Protein AF-A0A1Y5I713-F1 (afdb_monomer)

Solvent-accessible surface area (backbone atoms only — not comparable to full-atom values): 20811 Å² total; per-residue (Å²): 137,81,82,81,77,72,79,72,74,70,85,59,44,29,33,43,20,68,15,66,34,37,50,48,37,53,50,48,45,53,40,40,44,74,73,67,40,46,67,93,61,62,59,65,43,41,24,36,25,54,20,54,58,79,69,57,94,92,47,52,61,17,60,93,74,34,57,78,94,21,20,31,54,65,38,19,13,20,29,18,29,28,38,81,57,93,47,70,68,49,42,33,48,52,38,39,49,55,54,68,54,46,40,83,42,90,99,63,43,43,36,58,75,61,68,85,58,69,42,43,42,23,20,36,31,42,30,29,55,58,15,83,75,20,86,66,34,59,45,52,60,68,37,44,80,78,71,52,46,78,38,86,45,87,37,13,42,55,51,94,90,52,75,60,75,48,56,52,48,72,29,38,32,33,29,26,29,30,80,76,35,62,62,38,62,42,46,60,71,61,45,51,35,57,31,95,95,49,82,66,58,62,60,50,50,46,46,35,39,50,45,29,45,74,75,58,79,45,58,85,53,84,49,73,49,70,59,63,62,49,50,54,50,51,48,52,49,51,51,53,54,52,53,54,40,58,75,67,65,75,60,67,68,71,59,56,56,50,52,53,48,53,50,53,48,52,51,50,52,55,51,50,52,54,50,50,51,52,51,54,48,53,54,49,52,52,51,49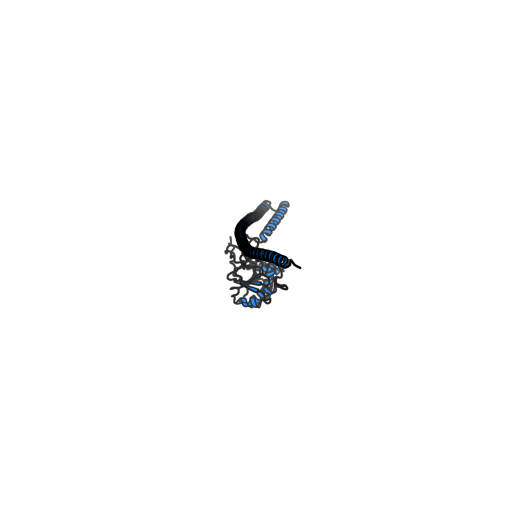,54,52,49,50,54,51,54,50,51,51,52,52,50,54,50,53,52,49,52,51,53,52,54,52,51,54,49,52,52,53,50,51,49,54,51,52,53,51,52,53,52,50,52,52,51,52,52,52,51,49,54,51,51,54,52,48,53,55,51,50,53,51,48,50,52,50,49,54,51,49,53,52,51,52,52,52,50,50,51,50,52,51,52,51,52,51,50,48,48,53,50,52,68,67,55,63,82,127

Radius of gyration: 49.07 Å; Cα contacts (8 Å, |Δi|>4): 487; chains: 1; bounding box: 102×54×180 Å

Sequence (386 aa):
MASEARAAPASRAYYFGNGCFWGRQHTFYEAERALGRTDDTITSVVGYAGGAVKQAEDKPVCYYYGAADTVYERLGHCEVVAVEARDERELRTLADAYFGSFQKIPGLGMQRVDPQDSGPGYRNCIALPGGMSSPMFKVIEEANVHNMKLVRGEGNSMKSDRKPTETDVINQVWIYDSDVLPFYPAEVYHQFHDGLGYKFPQEYTRGVKANALERGLIAPTGCPEMRERFKSGLLKRRLKELALADGARLVRKTAIAREVRAIKQELRLTKARGARSRVMRRHREIVEETREARTEAERARRRVEQIRSELEEERKDIQKAIESEREERQKSIQENEKKRAERKAVLEEELERKSAKRHKLVASLKDVIAQQGEARKVIVDAGGVN

InterPro domains:
  IPR002569 Peptide methionine sulphoxide reductase MsrA domain [PF01625] (14-126)
  IPR036509 Peptide methionine sulphoxide reductase MsrA superfamily [G3DSA:3.30.1060.10] (2-212)
  IPR036509 Peptide methionine sulphoxide reductase MsrA superfamily [SSF55068] (13-191)

Foldseek 3Di:
DDPPPFDQQDLLFKKWFAADCLVVLVLLVVLCVVVVDDLLRWQKFKFWKQAPADDDRVQAQADPQFDPVNDRVLSLIAIIIGGDDPDLVSVLSNLLSRLVQWDQDPPQFTHGPDPPGFKSNRATEIEHAVWCPDPSVVSNVVSNPRQQAEAEGPHWDNPPVDGTPDTHGTSHYYTYHSVNMPTGGYALQSAQDQDDPGGDDCCRNPVSSVSCVVVVSDDGRPGDDPCVVVVLVVLVVVLVVLVVCVVVVVDDPVVSVVSNVVSVVSNVVSVVVVVVSVVVVVVVVVVVVVVVVVVVVVVVVVVVVVVVVVVVVVVVVVVVVVVVVVVVVVVVVVVVVVVVVVVVVVVVVVVVVVVVVVVVVVVVVVVVVVVVVVVVVVVVVVPPDD

Structure (mmCIF, N/CA/C/O backbone):
data_AF-A0A1Y5I713-F1
#
_entry.id   AF-A0A1Y5I713-F1
#
loop_
_atom_site.group_PDB
_atom_site.id
_atom_site.type_symbol
_atom_site.label_atom_id
_atom_site.label_alt_id
_atom_site.label_comp_id
_atom_site.label_asym_id
_atom_site.label_entity_id
_atom_site.label_seq_id
_atom_site.pdbx_PDB_ins_code
_atom_site.Cartn_x
_atom_site.Cartn_y
_atom_site.Cartn_z
_atom_site.occupancy
_atom_site.B_iso_or_equiv
_atom_site.auth_seq_id
_atom_site.auth_comp_id
_atom_site.auth_asym_id
_atom_site.auth_atom_id
_atom_site.pdbx_PDB_model_num
ATOM 1 N N . MET A 1 1 ? -0.372 -4.553 -39.502 1.00 32.97 1 MET A N 1
ATOM 2 C CA . MET A 1 1 ? -0.935 -4.270 -38.169 1.00 32.97 1 MET A CA 1
ATOM 3 C C . MET A 1 1 ? -0.457 -5.379 -37.254 1.00 32.97 1 MET A C 1
ATOM 5 O O . MET A 1 1 ? -0.919 -6.498 -37.414 1.00 32.97 1 MET A O 1
ATOM 9 N N . ALA A 1 2 ? 0.543 -5.109 -36.418 1.00 30.95 2 ALA A N 1
ATOM 10 C CA . ALA A 1 2 ? 0.990 -6.062 -35.410 1.00 30.95 2 ALA A CA 1
ATOM 11 C C . ALA A 1 2 ? 0.119 -5.851 -34.170 1.00 30.95 2 ALA A C 1
ATOM 13 O O . ALA A 1 2 ? 0.015 -4.731 -33.675 1.00 30.95 2 ALA A O 1
ATOM 14 N N . SER A 1 3 ? -0.571 -6.903 -33.745 1.00 34.44 3 SER A N 1
ATOM 15 C CA . SER A 1 3 ? -1.237 -6.958 -32.449 1.00 34.44 3 SER A CA 1
ATOM 16 C C . SER A 1 3 ? -0.154 -6.819 -31.377 1.00 34.44 3 SER A C 1
ATOM 18 O O . SER A 1 3 ? 0.737 -7.659 -31.291 1.00 34.44 3 SER A O 1
ATOM 20 N N . GLU A 1 4 ? -0.194 -5.725 -30.614 1.00 37.72 4 GLU A N 1
ATOM 21 C CA . GLU A 1 4 ? 0.596 -5.574 -29.392 1.00 37.72 4 GLU A CA 1
ATOM 22 C C . GLU A 1 4 ? 0.090 -6.625 -28.400 1.00 37.72 4 GLU A C 1
ATOM 24 O O . GLU A 1 4 ? -0.960 -6.465 -27.777 1.00 37.72 4 GLU A O 1
ATOM 29 N N . ALA A 1 5 ? 0.798 -7.751 -28.325 1.00 33.19 5 ALA A N 1
ATOM 30 C CA . ALA A 1 5 ? 0.570 -8.754 -27.304 1.00 33.19 5 ALA A CA 1
ATOM 31 C C . ALA A 1 5 ? 0.878 -8.112 -25.948 1.00 33.19 5 ALA A C 1
ATOM 33 O O . ALA A 1 5 ? 2.020 -7.774 -25.635 1.00 33.19 5 ALA A O 1
ATOM 34 N N . ARG A 1 6 ? -0.174 -7.896 -25.163 1.00 46.28 6 ARG A N 1
ATOM 35 C CA . ARG A 1 6 ? -0.080 -7.464 -23.774 1.00 46.28 6 ARG A CA 1
ATOM 36 C C . ARG A 1 6 ? 0.645 -8.568 -23.007 1.00 46.28 6 ARG A C 1
ATOM 38 O O . ARG A 1 6 ? 0.205 -9.714 -23.041 1.00 46.28 6 ARG A O 1
ATOM 45 N N . ALA A 1 7 ? 1.764 -8.241 -22.366 1.00 38.06 7 ALA A N 1
ATOM 46 C CA . ALA A 1 7 ? 2.460 -9.193 -21.512 1.00 38.06 7 ALA A CA 1
ATOM 47 C C . ALA A 1 7 ? 1.485 -9.682 -20.427 1.00 38.06 7 ALA A C 1
ATOM 49 O O . ALA A 1 7 ? 0.912 -8.866 -19.700 1.00 38.06 7 ALA A O 1
ATOM 50 N N . ALA A 1 8 ? 1.275 -10.999 -20.344 1.00 36.56 8 ALA A N 1
ATOM 51 C CA . ALA A 1 8 ? 0.624 -11.611 -19.192 1.00 36.56 8 ALA A CA 1
ATOM 52 C C . ALA A 1 8 ? 1.384 -11.180 -17.923 1.00 36.56 8 ALA A C 1
ATOM 54 O O . ALA A 1 8 ? 2.606 -11.005 -17.997 1.00 36.56 8 ALA A O 1
ATOM 55 N N . PRO A 1 9 ? 0.715 -10.971 -16.776 1.00 46.00 9 PRO A N 1
ATOM 56 C CA . PRO A 1 9 ? 1.415 -10.633 -15.546 1.00 46.00 9 PRO A CA 1
ATOM 57 C C . PRO A 1 9 ? 2.376 -11.778 -15.218 1.00 46.00 9 PRO A C 1
ATOM 59 O O . PRO A 1 9 ? 1.954 -12.850 -14.792 1.00 46.00 9 PRO A O 1
ATOM 62 N N . ALA A 1 10 ? 3.673 -11.572 -15.465 1.00 48.12 10 ALA A N 1
ATOM 63 C CA . ALA A 1 10 ? 4.703 -12.481 -14.990 1.00 48.12 10 ALA A CA 1
ATOM 64 C C . ALA A 1 10 ? 4.495 -12.638 -13.480 1.00 48.12 10 ALA A C 1
ATOM 66 O O . ALA A 1 10 ? 4.320 -11.633 -12.784 1.00 48.12 10 ALA A O 1
ATOM 67 N N . SER A 1 11 ? 4.457 -13.876 -12.984 1.00 59.56 11 SER A N 1
ATOM 68 C CA . SER A 1 11 ? 4.281 -14.163 -11.562 1.00 59.56 11 SER A CA 1
ATOM 69 C C . SER A 1 11 ? 5.466 -13.582 -10.791 1.00 59.56 11 SER A C 1
ATOM 71 O O . SER A 1 11 ? 6.518 -14.208 -10.662 1.00 59.56 11 SER A O 1
ATOM 73 N N . ARG A 1 12 ? 5.331 -12.341 -10.327 1.00 83.88 12 ARG A N 1
ATOM 74 C CA . ARG A 1 12 ? 6.362 -11.674 -9.541 1.00 83.88 12 ARG A CA 1
ATOM 75 C C . ARG A 1 12 ? 6.218 -12.095 -8.090 1.00 83.88 12 ARG A C 1
ATOM 77 O O . ARG A 1 12 ? 5.474 -11.489 -7.325 1.00 83.88 12 ARG A O 1
ATOM 84 N N . ALA A 1 13 ? 6.925 -13.175 -7.771 1.00 87.00 13 ALA A N 1
ATOM 85 C CA . ALA A 1 13 ? 6.849 -13.892 -6.506 1.00 87.00 13 ALA A CA 1
ATOM 86 C C . ALA A 1 13 ? 7.158 -13.016 -5.285 1.00 87.00 13 ALA A C 1
ATOM 88 O O . ALA A 1 13 ? 6.502 -13.170 -4.258 1.00 87.00 13 ALA A O 1
ATOM 89 N N . TYR A 1 14 ? 8.117 -12.093 -5.397 1.00 97.25 14 TYR A N 1
ATOM 90 C CA . TYR A 1 14 ? 8.533 -11.236 -4.290 1.00 97.25 14 TYR A CA 1
ATOM 91 C C . TYR A 1 14 ? 8.239 -9.775 -4.593 1.00 97.25 14 TYR A C 1
ATOM 93 O O . TYR A 1 14 ? 8.658 -9.246 -5.626 1.00 97.25 14 TYR A O 1
ATOM 101 N N . TYR A 1 15 ? 7.546 -9.105 -3.676 1.00 97.94 15 TYR A N 1
ATOM 102 C CA . TYR A 1 15 ? 7.361 -7.661 -3.747 1.00 97.94 15 TYR A CA 1
ATOM 103 C C . TYR A 1 15 ? 7.359 -7.009 -2.369 1.00 97.94 15 TYR A C 1
ATOM 105 O O . TYR A 1 15 ? 6.939 -7.598 -1.376 1.00 97.94 15 TYR A O 1
ATOM 113 N N . PHE A 1 16 ? 7.828 -5.768 -2.327 1.00 98.50 16 PHE A N 1
ATOM 114 C CA . PHE A 1 16 ? 8.062 -5.002 -1.111 1.00 98.50 16 PHE A CA 1
ATOM 115 C C . PHE A 1 16 ? 7.441 -3.615 -1.262 1.00 98.50 16 PHE A C 1
ATOM 117 O O . PHE A 1 16 ? 7.691 -2.927 -2.250 1.00 98.50 16 PHE A O 1
ATOM 124 N N . GLY A 1 17 ? 6.634 -3.192 -0.295 1.00 96.94 17 GLY A N 1
ATOM 125 C CA . GLY A 1 17 ? 6.000 -1.875 -0.270 1.00 96.94 17 GLY A CA 1
ATOM 126 C C . GLY A 1 17 ? 6.270 -1.187 1.049 1.00 96.94 17 GLY A C 1
ATOM 127 O O . GLY A 1 17 ? 6.107 -1.793 2.099 1.00 96.94 17 GLY A O 1
ATOM 128 N N . ASN A 1 18 ? 6.701 0.065 1.009 1.00 94.69 18 ASN A N 1
ATOM 129 C CA . ASN A 1 18 ? 6.818 0.926 2.180 1.00 94.69 18 ASN A CA 1
ATOM 130 C C . ASN A 1 18 ? 6.938 2.382 1.712 1.00 94.69 18 ASN A C 1
ATOM 132 O O . ASN A 1 18 ? 8.014 2.980 1.746 1.00 94.69 18 ASN A O 1
ATOM 136 N N . GLY A 1 19 ? 5.813 2.968 1.306 1.00 91.50 19 GLY A N 1
ATOM 137 C CA . GLY A 1 19 ? 5.750 4.346 0.813 1.00 91.50 19 GLY A CA 1
ATOM 138 C C . GLY A 1 19 ? 5.911 4.463 -0.702 1.00 91.50 19 GLY A C 1
ATOM 139 O O . GLY A 1 19 ? 5.710 3.491 -1.428 1.00 91.50 19 GLY A O 1
ATOM 140 N N . CYS A 1 20 ? 6.267 5.666 -1.164 1.00 90.81 20 CYS A N 1
ATOM 141 C CA . CYS A 1 20 ? 6.430 5.967 -2.585 1.00 90.81 20 CYS A CA 1
ATOM 142 C C . CYS A 1 20 ? 7.426 5.018 -3.256 1.00 90.81 20 CYS A C 1
ATOM 144 O O . CYS A 1 20 ? 8.621 5.001 -2.935 1.00 90.81 20 CYS A O 1
ATOM 146 N N . PHE A 1 21 ? 6.963 4.275 -4.257 1.00 95.25 21 PHE A N 1
ATOM 147 C CA . PHE A 1 21 ? 7.792 3.278 -4.930 1.00 95.25 21 PHE A CA 1
ATOM 148 C C . PHE A 1 21 ? 8.957 3.852 -5.764 1.00 95.25 21 PHE A C 1
ATOM 150 O O . PHE A 1 21 ? 9.855 3.096 -6.124 1.00 95.25 21 PHE A O 1
ATOM 157 N N . TRP A 1 22 ? 9.016 5.167 -6.032 1.00 91.62 22 TRP A N 1
ATOM 158 C CA . TRP A 1 22 ? 10.086 5.777 -6.838 1.00 91.62 22 TRP A CA 1
ATOM 159 C C . TRP A 1 22 ? 11.430 5.698 -6.129 1.00 91.62 22 TRP A C 1
ATOM 161 O O . TRP A 1 22 ? 12.411 5.211 -6.688 1.00 91.62 22 TRP A O 1
ATOM 171 N N . GLY A 1 23 ? 11.458 6.114 -4.861 1.00 90.06 23 GLY A N 1
ATOM 172 C CA . GLY A 1 23 ? 12.651 5.987 -4.032 1.00 90.06 23 GLY A CA 1
ATOM 173 C C . GLY A 1 23 ? 12.966 4.530 -3.700 1.00 90.06 23 GLY A C 1
ATOM 174 O O . GLY A 1 23 ? 14.131 4.151 -3.616 1.00 90.06 23 GLY A O 1
ATOM 175 N N . ARG A 1 24 ? 11.938 3.691 -3.522 1.00 93.94 24 ARG A N 1
ATOM 176 C CA . ARG A 1 24 ? 12.116 2.268 -3.187 1.00 93.94 24 ARG A CA 1
ATOM 177 C C . ARG A 1 24 ? 12.688 1.462 -4.343 1.00 93.94 24 ARG A C 1
ATOM 179 O O . ARG A 1 24 ? 13.542 0.621 -4.096 1.00 93.94 24 ARG A O 1
ATOM 186 N N . GLN A 1 25 ? 12.303 1.738 -5.589 1.00 97.19 25 GLN A N 1
ATOM 187 C CA . GLN A 1 25 ? 12.888 1.042 -6.736 1.00 97.19 25 GLN A CA 1
ATOM 188 C C . GLN A 1 25 ? 14.394 1.256 -6.803 1.00 97.19 25 GLN A C 1
ATOM 190 O O . GLN A 1 25 ? 15.124 0.298 -7.023 1.00 97.19 25 GLN A O 1
ATOM 195 N N . HIS A 1 26 ? 14.864 2.474 -6.528 1.00 95.31 26 HIS A N 1
ATOM 196 C CA . HIS A 1 26 ? 16.295 2.741 -6.463 1.00 95.31 26 HIS A CA 1
ATOM 197 C C . HIS A 1 26 ? 16.968 1.989 -5.305 1.00 95.31 26 HIS A C 1
ATOM 199 O O . HIS A 1 26 ? 18.056 1.452 -5.475 1.00 95.31 26 HIS A O 1
ATOM 205 N N . THR A 1 27 ? 16.323 1.898 -4.135 1.00 94.81 27 THR A N 1
ATOM 206 C CA . THR A 1 27 ? 16.827 1.088 -3.010 1.00 94.81 27 THR A CA 1
ATOM 207 C C . THR A 1 27 ? 17.033 -0.377 -3.410 1.00 94.81 27 THR A C 1
ATOM 209 O O . THR A 1 27 ? 18.088 -0.941 -3.131 1.00 94.81 27 THR A O 1
ATOM 212 N N . PHE A 1 28 ? 16.064 -0.985 -4.100 1.00 97.81 28 PHE A N 1
ATOM 213 C CA . PHE A 1 28 ? 16.196 -2.366 -4.569 1.00 97.81 28 PHE A CA 1
ATOM 214 C C . PHE A 1 28 ? 17.180 -2.509 -5.727 1.00 97.81 28 PHE A C 1
ATOM 216 O O . PHE A 1 28 ? 17.929 -3.476 -5.748 1.00 97.81 28 PHE A O 1
ATOM 223 N N . TYR A 1 29 ? 17.242 -1.538 -6.637 1.00 97.31 29 TYR A N 1
ATOM 224 C CA . TYR A 1 29 ? 18.262 -1.490 -7.681 1.00 97.31 29 TYR A CA 1
ATOM 225 C C . TYR A 1 29 ? 19.676 -1.543 -7.080 1.00 97.31 29 TYR A C 1
ATOM 227 O O . TYR A 1 29 ? 20.467 -2.389 -7.481 1.00 97.31 29 TYR A O 1
ATOM 235 N N . GLU A 1 30 ? 19.984 -0.729 -6.067 1.00 97.06 30 GLU A N 1
ATOM 236 C CA . GLU A 1 30 ? 21.293 -0.758 -5.392 1.00 97.06 30 GLU A CA 1
ATOM 237 C C . GLU A 1 30 ? 21.558 -2.097 -4.683 1.00 97.06 30 GLU A C 1
ATOM 239 O O . GLU A 1 30 ? 22.666 -2.634 -4.750 1.00 97.06 30 GLU A O 1
ATOM 244 N N . ALA A 1 31 ? 20.539 -2.690 -4.053 1.00 98.00 31 ALA A N 1
ATOM 245 C CA . ALA A 1 31 ? 20.654 -4.018 -3.446 1.00 98.00 31 ALA A CA 1
ATOM 246 C C . ALA A 1 31 ? 20.955 -5.104 -4.495 1.00 98.00 31 ALA A C 1
ATOM 248 O O . ALA A 1 31 ? 21.808 -5.967 -4.292 1.00 98.00 31 ALA A O 1
ATOM 249 N N . GLU A 1 32 ? 20.307 -5.035 -5.656 1.00 98.00 32 GLU A N 1
ATOM 250 C CA . GLU A 1 32 ? 20.566 -5.917 -6.790 1.00 98.00 32 GLU A CA 1
ATOM 251 C C . GLU A 1 32 ? 21.976 -5.722 -7.369 1.00 98.00 32 GLU A C 1
ATOM 253 O O . GLU A 1 32 ? 22.657 -6.704 -7.674 1.00 98.00 32 GLU A O 1
ATOM 258 N N . ARG A 1 33 ? 22.462 -4.477 -7.459 1.00 97.62 33 ARG A N 1
ATOM 259 C CA . ARG A 1 33 ? 23.853 -4.180 -7.839 1.00 97.62 33 ARG A CA 1
ATOM 260 C C . ARG A 1 33 ? 24.846 -4.801 -6.853 1.00 97.62 33 ARG A C 1
ATOM 262 O O . ARG A 1 33 ? 25.851 -5.360 -7.287 1.00 97.62 33 ARG A O 1
ATOM 269 N N . ALA A 1 34 ? 24.556 -4.772 -5.551 1.00 97.38 34 ALA A N 1
ATOM 270 C CA . ALA A 1 34 ? 25.383 -5.413 -4.523 1.00 97.38 34 ALA A CA 1
ATOM 271 C C . ALA A 1 34 ? 25.395 -6.953 -4.628 1.00 97.38 34 ALA A C 1
ATOM 273 O O . ALA A 1 34 ? 26.384 -7.591 -4.267 1.00 97.38 34 ALA A O 1
ATOM 274 N N . LEU A 1 35 ? 24.338 -7.553 -5.188 1.00 96.88 35 LEU A N 1
ATOM 275 C CA . LEU A 1 35 ? 24.300 -8.974 -5.562 1.00 96.88 35 LEU A CA 1
ATOM 276 C C . LEU A 1 35 ? 25.104 -9.291 -6.836 1.00 96.88 35 LEU A C 1
ATOM 278 O O . LEU A 1 35 ? 25.221 -10.459 -7.208 1.00 96.88 35 LEU A O 1
ATOM 282 N N . GLY A 1 36 ? 25.672 -8.277 -7.493 1.00 97.12 36 GLY A N 1
ATOM 283 C CA . GLY A 1 36 ? 26.425 -8.408 -8.738 1.00 97.12 36 GLY A CA 1
ATOM 284 C C . GLY A 1 36 ? 25.559 -8.357 -9.996 1.00 97.12 36 GLY A C 1
ATOM 285 O O . GLY A 1 36 ? 26.060 -8.677 -11.073 1.00 97.12 36 GLY A O 1
ATOM 286 N N . ARG A 1 37 ? 24.278 -7.967 -9.890 1.00 95.44 37 ARG A N 1
ATOM 287 C CA . ARG A 1 37 ? 23.428 -7.762 -11.070 1.00 95.44 37 ARG A CA 1
ATOM 288 C C . ARG A 1 37 ? 23.902 -6.532 -11.846 1.00 95.44 37 ARG A C 1
ATOM 290 O O . ARG A 1 37 ? 24.326 -5.521 -11.287 1.00 95.44 37 ARG A O 1
ATOM 297 N N . THR A 1 38 ? 23.829 -6.647 -13.156 1.00 92.25 38 THR A N 1
ATOM 298 C CA . THR A 1 38 ? 24.114 -5.630 -14.169 1.00 92.25 38 THR A CA 1
ATOM 299 C C . THR A 1 38 ? 22.805 -5.085 -14.731 1.00 92.25 38 THR A C 1
ATOM 301 O O . THR A 1 38 ? 21.743 -5.644 -14.476 1.00 92.25 38 THR A O 1
ATOM 304 N N . ASP A 1 39 ? 22.844 -4.001 -15.504 1.00 85.69 39 ASP A N 1
ATOM 305 C CA . ASP A 1 39 ? 21.632 -3.328 -16.002 1.00 85.69 39 ASP A CA 1
ATOM 306 C C . ASP A 1 39 ? 20.701 -4.272 -16.792 1.00 85.69 39 ASP A C 1
ATOM 308 O O . ASP A 1 39 ? 19.478 -4.177 -16.683 1.00 85.69 39 ASP A O 1
ATOM 312 N N . ASP A 1 40 ? 21.277 -5.236 -17.516 1.00 87.44 40 ASP A N 1
ATOM 313 C CA . ASP A 1 40 ? 20.590 -6.292 -18.269 1.00 87.44 40 ASP A CA 1
ATOM 314 C C . ASP A 1 40 ? 20.039 -7.440 -17.407 1.00 87.44 40 ASP A C 1
ATOM 316 O O . ASP A 1 40 ? 19.194 -8.208 -17.874 1.00 87.44 40 ASP A O 1
ATOM 320 N N . THR A 1 41 ? 20.449 -7.527 -16.139 1.00 91.00 41 THR A N 1
ATOM 321 C CA . THR A 1 41 ? 20.032 -8.569 -15.185 1.00 91.00 41 THR A CA 1
ATOM 322 C C . THR A 1 41 ? 19.322 -8.032 -13.936 1.00 91.00 41 THR A C 1
ATOM 324 O O . THR A 1 41 ? 18.895 -8.824 -13.100 1.00 91.00 41 THR A O 1
ATOM 327 N N . ILE A 1 42 ? 19.121 -6.712 -13.817 1.00 95.06 42 ILE A N 1
ATOM 328 C CA . ILE A 1 42 ? 18.217 -6.094 -12.828 1.00 95.06 42 ILE A CA 1
ATOM 329 C C . ILE A 1 42 ? 16.802 -6.675 -12.970 1.00 95.06 42 ILE A C 1
ATOM 331 O O . ILE A 1 42 ? 16.363 -7.029 -14.058 1.00 95.06 42 ILE A O 1
ATOM 335 N N . THR A 1 43 ? 16.044 -6.769 -11.887 1.00 96.44 43 THR A N 1
ATOM 336 C CA . THR A 1 43 ? 14.689 -7.348 -11.887 1.00 96.44 43 THR A CA 1
ATOM 337 C C . THR A 1 43 ? 13.659 -6.446 -11.215 1.00 96.44 43 THR A C 1
ATOM 339 O O . THR A 1 43 ? 12.461 -6.665 -11.389 1.00 96.44 43 THR A O 1
ATOM 342 N N . SER A 1 44 ? 14.103 -5.405 -10.500 1.00 97.25 44 SER A N 1
ATOM 343 C CA . SER A 1 44 ? 13.233 -4.451 -9.811 1.00 97.25 44 SER A CA 1
ATOM 344 C C . SER A 1 44 ? 12.285 -3.702 -10.748 1.00 97.25 44 SER A C 1
ATOM 346 O O . SER A 1 44 ? 12.686 -2.950 -11.639 1.00 97.25 44 SER A O 1
ATOM 348 N N . VAL A 1 45 ? 10.984 -3.844 -10.492 1.00 98.06 45 VAL A N 1
ATOM 349 C CA . VAL A 1 45 ? 9.923 -3.151 -11.231 1.00 98.06 45 VAL A CA 1
ATOM 350 C C . VAL A 1 45 ? 8.855 -2.643 -10.277 1.00 98.06 45 VAL A C 1
ATOM 352 O O . VAL A 1 45 ? 8.338 -3.394 -9.449 1.00 98.06 45 VAL A O 1
ATOM 355 N N . VAL A 1 46 ? 8.482 -1.372 -10.426 1.00 98.31 46 VAL A N 1
ATOM 356 C CA . VAL A 1 46 ? 7.416 -0.774 -9.615 1.00 98.31 46 VAL A CA 1
ATOM 357 C C . VAL A 1 46 ? 6.035 -1.178 -10.103 1.00 98.31 46 VAL A C 1
ATOM 359 O O . VAL A 1 46 ? 5.811 -1.391 -11.301 1.00 98.31 46 VAL A O 1
ATOM 362 N N . GLY A 1 47 ? 5.097 -1.276 -9.172 1.00 97.81 47 GLY A N 1
ATOM 363 C CA . GLY A 1 47 ? 3.726 -1.656 -9.463 1.00 97.81 47 GLY A CA 1
ATOM 364 C C . GLY A 1 47 ? 2.792 -1.528 -8.276 1.00 97.81 47 GLY A C 1
ATOM 365 O O . GLY A 1 47 ? 3.091 -0.865 -7.282 1.00 97.81 47 GLY A O 1
ATOM 366 N N . TYR A 1 48 ? 1.647 -2.181 -8.422 1.00 98.06 48 TYR A N 1
ATOM 367 C CA . TYR A 1 48 ? 0.537 -2.149 -7.488 1.00 98.06 48 TYR A CA 1
ATOM 368 C C . TYR A 1 48 ? 0.183 -3.571 -7.058 1.00 98.06 48 TYR A C 1
ATOM 370 O O . TYR A 1 48 ? 0.002 -4.440 -7.911 1.00 98.06 48 TYR A O 1
ATOM 378 N N . ALA A 1 49 ? 0.075 -3.826 -5.754 1.00 97.31 49 ALA A N 1
ATOM 379 C CA . ALA A 1 49 ? -0.259 -5.156 -5.233 1.00 97.31 49 ALA A CA 1
ATOM 380 C C . ALA A 1 49 ? -0.953 -5.094 -3.861 1.00 97.31 49 ALA A C 1
ATOM 382 O O . ALA A 1 49 ? -1.260 -4.017 -3.356 1.00 97.31 49 ALA A O 1
ATOM 383 N N . GLY A 1 50 ? -1.272 -6.254 -3.277 1.00 96.06 50 GLY A N 1
ATOM 384 C CA . GLY A 1 50 ? -1.793 -6.358 -1.904 1.00 96.06 50 GLY A CA 1
ATOM 385 C C . GLY A 1 50 ? -3.259 -5.945 -1.707 1.00 96.06 50 GLY A C 1
ATOM 386 O O . GLY A 1 50 ? -3.705 -5.802 -0.574 1.00 96.06 50 GLY A O 1
ATOM 387 N N . GLY A 1 51 ? -4.012 -5.707 -2.780 1.00 95.69 51 GLY A N 1
ATOM 388 C CA . GLY A 1 51 ? -5.435 -5.355 -2.730 1.00 95.69 51 GLY A CA 1
ATOM 389 C C . GLY A 1 51 ? -6.310 -6.589 -2.926 1.00 95.69 51 GLY A C 1
ATOM 390 O O . GLY A 1 51 ? -5.931 -7.496 -3.665 1.00 95.69 51 GLY A O 1
ATOM 391 N N . ALA A 1 52 ? -7.483 -6.618 -2.294 1.00 92.50 52 ALA A N 1
ATOM 392 C CA . ALA A 1 52 ? -8.426 -7.732 -2.418 1.00 92.50 52 ALA A CA 1
ATOM 393 C C . ALA A 1 52 ? -9.111 -7.794 -3.796 1.00 92.50 52 ALA A C 1
ATOM 395 O O . ALA A 1 52 ? -9.627 -8.841 -4.192 1.00 92.50 52 ALA A O 1
ATOM 396 N N . VAL A 1 53 ? -9.152 -6.678 -4.532 1.00 90.94 53 VAL A N 1
ATOM 397 C CA . VAL A 1 53 ? -9.792 -6.622 -5.850 1.00 90.94 53 VAL A CA 1
ATOM 398 C C . VAL A 1 53 ? -8.817 -7.110 -6.915 1.00 90.94 53 VAL A C 1
ATOM 400 O O . VAL A 1 53 ? -7.829 -6.447 -7.217 1.00 90.94 53 VAL A O 1
ATOM 403 N N . LYS A 1 54 ? -9.116 -8.259 -7.523 1.00 90.62 54 LYS A N 1
ATOM 404 C CA . LYS A 1 54 ? -8.390 -8.754 -8.697 1.00 90.62 54 LYS A CA 1
ATOM 405 C C . LYS A 1 54 ? -9.077 -8.242 -9.958 1.00 90.62 54 LYS A C 1
ATOM 407 O O . LYS A 1 54 ? -10.280 -8.444 -10.124 1.00 90.62 54 LYS A O 1
ATOM 412 N N . GLN A 1 55 ? -8.334 -7.560 -10.820 1.00 87.44 55 GLN A N 1
ATOM 413 C CA . GLN A 1 55 ? -8.856 -7.145 -12.117 1.00 87.44 55 GLN A CA 1
ATOM 414 C C . GLN A 1 55 ? -8.831 -8.314 -13.100 1.00 87.44 55 GLN A C 1
ATOM 416 O O . GLN A 1 55 ? -7.990 -9.206 -13.001 1.00 87.44 55 GLN A O 1
ATOM 421 N N . ALA A 1 56 ? -9.753 -8.287 -14.061 1.00 84.44 56 ALA A N 1
ATOM 422 C CA . ALA A 1 56 ? -9.686 -9.160 -15.228 1.00 84.44 56 ALA A CA 1
ATOM 423 C C . ALA A 1 56 ? -8.430 -8.845 -16.061 1.00 84.44 56 ALA A C 1
ATOM 425 O O . ALA A 1 56 ? -7.945 -7.713 -16.047 1.00 84.44 56 ALA A O 1
ATOM 426 N N . GLU A 1 57 ? -7.919 -9.825 -16.810 1.00 75.25 57 GLU A N 1
ATOM 427 C CA . GLU A 1 57 ? -6.670 -9.695 -17.583 1.00 75.25 57 GLU A CA 1
ATOM 428 C C . GLU A 1 57 ? -6.673 -8.505 -18.560 1.00 75.25 57 GLU A C 1
ATOM 430 O O . GLU A 1 57 ? -5.653 -7.846 -18.776 1.00 75.25 57 GLU A O 1
ATOM 435 N N . ASP A 1 58 ? -7.835 -8.179 -19.127 1.00 78.75 58 ASP A N 1
ATOM 436 C CA . ASP A 1 58 ? -8.017 -7.083 -20.074 1.00 78.75 58 ASP A CA 1
ATOM 437 C C . ASP A 1 58 ? -8.174 -5.711 -19.397 1.00 78.75 58 ASP A C 1
ATOM 439 O O . ASP A 1 58 ? -8.088 -4.673 -20.063 1.00 78.75 58 ASP A O 1
ATOM 443 N N . LYS A 1 59 ? -8.293 -5.659 -18.068 1.00 88.31 59 LYS A N 1
ATOM 444 C CA . LYS A 1 59 ? -8.522 -4.424 -17.320 1.00 88.31 59 LYS A CA 1
ATOM 445 C C . LYS A 1 59 ? -7.297 -4.034 -16.489 1.00 88.31 59 LYS A C 1
ATOM 447 O O . LYS A 1 59 ? -6.900 -4.764 -15.588 1.00 88.31 59 LYS A O 1
ATOM 452 N N . PRO A 1 60 ? -6.649 -2.898 -16.793 1.00 91.75 60 PRO A N 1
ATOM 453 C CA . PRO A 1 60 ? -5.407 -2.549 -16.124 1.00 91.75 60 PRO A CA 1
ATOM 454 C C . PRO A 1 60 ? -5.649 -1.984 -14.716 1.00 91.75 60 PRO A C 1
ATOM 456 O O . PRO A 1 60 ? -6.737 -1.493 -14.401 1.00 91.75 60 PRO A O 1
ATOM 459 N N . VAL A 1 61 ? -4.601 -2.015 -13.892 1.00 95.50 61 VAL A N 1
ATOM 460 C CA . VAL A 1 61 ? -4.512 -1.267 -12.632 1.00 95.50 61 VAL A CA 1
ATOM 461 C C . VAL A 1 61 ? -3.603 -0.071 -12.876 1.00 95.50 61 VAL A C 1
ATOM 463 O O . VAL A 1 61 ? -2.450 -0.238 -13.261 1.00 95.50 61 VAL A O 1
ATOM 466 N N . CYS A 1 62 ? -4.143 1.127 -12.694 1.00 95.12 62 CYS A N 1
ATOM 467 C CA . CYS A 1 62 ? -3.516 2.375 -13.095 1.00 95.12 62 CYS A CA 1
ATOM 468 C C . CYS A 1 62 ? -3.219 3.279 -11.910 1.00 95.12 62 CYS A C 1
ATOM 470 O O . CYS A 1 62 ? -3.881 3.231 -10.866 1.00 95.12 62 CYS A O 1
ATOM 472 N N . TYR A 1 63 ? -2.295 4.205 -12.139 1.00 94.06 63 TYR A N 1
ATOM 473 C CA . TYR A 1 63 ? -2.136 5.368 -11.291 1.00 94.06 63 TYR A CA 1
ATOM 474 C C . TYR A 1 63 ? -3.369 6.285 -11.351 1.00 94.06 63 TYR A C 1
ATOM 476 O O . TYR A 1 63 ? -4.331 6.054 -12.092 1.00 94.06 63 TYR A O 1
ATOM 484 N N . TYR A 1 64 ? -3.336 7.394 -10.611 1.00 88.19 64 TYR A N 1
ATOM 485 C CA . TYR A 1 64 ? -4.441 8.358 -10.496 1.00 88.19 64 TYR A CA 1
ATOM 486 C C . TYR A 1 64 ? -4.929 8.974 -11.825 1.00 88.19 64 TYR A C 1
ATOM 488 O O . TYR A 1 64 ? -5.933 9.688 -11.843 1.00 88.19 64 TYR A O 1
ATOM 496 N N . TYR A 1 65 ? -4.242 8.725 -12.944 1.00 82.12 65 TYR A N 1
ATOM 497 C CA . TYR A 1 65 ? -4.654 9.170 -14.277 1.00 82.12 65 TYR A CA 1
ATOM 498 C C . TYR A 1 65 ? -5.599 8.203 -15.004 1.00 82.12 65 TYR A C 1
ATOM 500 O O . TYR A 1 65 ? -6.190 8.600 -16.011 1.00 82.12 65 TYR A O 1
ATOM 508 N N . GLY A 1 66 ? -5.755 6.970 -14.515 1.00 81.62 66 GLY A N 1
ATOM 509 C CA . GLY A 1 66 ? -6.663 5.974 -15.081 1.00 81.62 66 GLY A CA 1
ATOM 510 C C . GLY A 1 66 ? -8.149 6.276 -14.859 1.00 81.62 66 GLY A C 1
ATOM 511 O O . GLY A 1 66 ? -8.544 7.266 -14.236 1.00 81.62 66 GLY A O 1
ATOM 512 N N . ALA A 1 67 ? -9.007 5.390 -15.369 1.00 86.00 67 ALA A N 1
ATOM 513 C CA . ALA A 1 67 ? -10.423 5.401 -15.015 1.00 86.00 67 ALA A CA 1
ATOM 514 C C . ALA A 1 67 ? -10.592 5.099 -13.516 1.00 86.00 67 ALA A C 1
ATOM 516 O O . ALA A 1 67 ? -9.793 4.371 -12.931 1.00 86.00 67 ALA A O 1
ATOM 517 N N . ALA A 1 68 ? -11.630 5.641 -12.876 1.00 84.75 68 ALA A N 1
ATOM 518 C CA . ALA A 1 68 ? -11.790 5.551 -11.418 1.00 84.75 68 ALA A CA 1
ATOM 519 C C . ALA A 1 68 ? -11.802 4.104 -10.884 1.00 84.75 68 ALA A C 1
ATOM 521 O O . ALA A 1 68 ? -11.319 3.846 -9.790 1.00 84.75 68 ALA A O 1
ATOM 522 N N . ASP A 1 69 ? -12.318 3.164 -11.670 1.00 89.75 69 ASP A N 1
ATOM 523 C CA . ASP A 1 69 ? -12.386 1.730 -11.381 1.00 89.75 69 ASP A CA 1
ATOM 524 C C . ASP A 1 69 ? -11.118 0.952 -11.773 1.00 89.75 69 ASP A C 1
ATOM 526 O O . ASP A 1 69 ? -11.103 -0.273 -11.687 1.00 89.75 69 ASP A O 1
ATOM 530 N N . THR A 1 70 ? -10.075 1.654 -12.219 1.00 92.56 70 THR A N 1
ATOM 531 C CA . THR A 1 70 ? -8.719 1.128 -12.455 1.00 92.56 70 THR A CA 1
ATOM 532 C C . THR A 1 70 ? -7.696 1.694 -11.471 1.00 92.56 70 THR A C 1
ATOM 534 O O . THR A 1 70 ? -6.597 1.164 -11.389 1.00 92.56 70 THR A O 1
ATOM 537 N N . VAL A 1 71 ? -8.030 2.749 -10.714 1.00 93.88 71 VAL A N 1
ATOM 538 C CA . VAL A 1 71 ? -7.084 3.403 -9.794 1.00 93.88 71 VAL A CA 1
ATOM 539 C C . VAL A 1 71 ? -6.676 2.438 -8.684 1.00 93.88 71 VAL A C 1
ATOM 541 O O . VAL A 1 71 ? -7.527 1.991 -7.915 1.00 93.88 71 VAL A O 1
ATOM 544 N N . TYR A 1 72 ? -5.374 2.171 -8.581 1.00 95.94 72 TYR A N 1
ATOM 545 C CA . TYR A 1 72 ? -4.809 1.155 -7.693 1.00 95.94 72 TYR A CA 1
ATOM 546 C C . TYR A 1 72 ? -5.286 1.278 -6.241 1.00 95.94 72 TYR A C 1
ATOM 548 O O . TYR A 1 72 ? -5.749 0.299 -5.657 1.00 95.94 72 TYR A O 1
ATOM 556 N N . GLU A 1 73 ? -5.266 2.492 -5.690 1.00 93.00 73 GLU A N 1
ATOM 557 C CA . GLU A 1 73 ? -5.636 2.732 -4.299 1.00 93.00 73 GLU A CA 1
ATOM 558 C C . GLU A 1 73 ? -7.117 2.420 -4.053 1.00 93.00 73 GLU A C 1
ATOM 560 O O . GLU A 1 73 ? -7.465 1.836 -3.033 1.00 93.00 73 GLU A O 1
ATOM 565 N N . ARG A 1 74 ? -8.002 2.710 -5.019 1.00 91.75 74 ARG A N 1
ATOM 566 C CA . ARG A 1 74 ? -9.444 2.399 -4.927 1.00 91.75 74 ARG A CA 1
ATOM 567 C C . ARG A 1 74 ? -9.730 0.903 -5.009 1.00 91.75 74 ARG A C 1
ATOM 569 O O . ARG A 1 74 ? -10.757 0.449 -4.517 1.00 91.75 74 ARG A O 1
ATOM 576 N N . LEU A 1 75 ? -8.823 0.150 -5.618 1.00 94.50 75 LEU A N 1
ATOM 577 C CA . LEU A 1 75 ? -8.852 -1.311 -5.675 1.00 94.50 75 LEU A CA 1
ATOM 578 C C . LEU A 1 75 ? -8.211 -1.947 -4.427 1.00 94.50 75 LEU A C 1
ATOM 580 O O . LEU A 1 75 ? -8.204 -3.168 -4.282 1.00 94.50 75 LEU A O 1
ATOM 584 N N . GLY A 1 76 ? -7.698 -1.122 -3.508 1.00 95.62 76 GLY A N 1
ATOM 585 C CA . GLY A 1 76 ? -7.029 -1.543 -2.281 1.00 95.62 76 GLY A CA 1
ATOM 586 C C . GLY A 1 76 ? -5.547 -1.853 -2.458 1.00 95.62 76 GLY A C 1
ATOM 587 O O . GLY A 1 76 ? -4.872 -2.197 -1.489 1.00 95.62 76 GLY A O 1
ATOM 588 N N . HIS A 1 77 ? -4.987 -1.712 -3.654 1.00 97.56 77 HIS A N 1
ATOM 589 C CA . HIS A 1 77 ? -3.561 -1.942 -3.840 1.00 97.56 77 HIS A CA 1
ATOM 590 C C . HIS A 1 77 ? -2.717 -0.867 -3.140 1.00 97.56 77 HIS A C 1
ATOM 592 O O . HIS A 1 77 ? -3.187 0.243 -2.888 1.00 97.56 77 HIS A O 1
ATOM 598 N N . CYS A 1 78 ? -1.476 -1.206 -2.809 1.00 97.56 78 CYS A N 1
ATOM 599 C CA . CYS A 1 78 ? -0.432 -0.253 -2.443 1.00 97.56 78 CYS A CA 1
ATOM 600 C C . CYS A 1 78 ? 0.677 -0.221 -3.494 1.00 97.56 78 CYS A C 1
ATOM 602 O O . CYS A 1 78 ? 0.791 -1.129 -4.321 1.00 97.56 78 CYS A O 1
ATOM 604 N N . GLU A 1 79 ? 1.484 0.833 -3.442 1.00 97.75 79 GLU A N 1
ATOM 605 C CA . GLU A 1 79 ? 2.722 0.950 -4.201 1.00 97.75 79 GLU A CA 1
ATOM 606 C C . GLU A 1 79 ? 3.771 -0.039 -3.681 1.00 97.75 79 GLU A C 1
ATOM 608 O O . GLU A 1 79 ? 4.074 -0.095 -2.487 1.00 97.75 79 GLU A O 1
ATOM 613 N N . VAL A 1 80 ? 4.319 -0.835 -4.598 1.00 98.38 80 VAL A N 1
ATOM 614 C CA . VAL A 1 80 ? 5.308 -1.873 -4.297 1.00 98.38 80 VAL A CA 1
ATOM 615 C C . VAL A 1 80 ? 6.398 -1.922 -5.365 1.00 98.38 80 VAL A C 1
ATOM 617 O O . VAL A 1 80 ? 6.201 -1.506 -6.509 1.00 98.38 80 VAL A O 1
ATOM 620 N N . VAL A 1 81 ? 7.543 -2.487 -5.001 1.00 98.56 81 VAL A N 1
ATOM 621 C CA . VAL A 1 81 ? 8.615 -2.891 -5.909 1.00 98.56 81 VAL A CA 1
ATOM 622 C C . VAL A 1 81 ? 8.661 -4.407 -5.923 1.00 98.56 81 VAL A C 1
ATOM 624 O O . VAL A 1 81 ? 8.863 -5.031 -4.884 1.00 98.56 81 VAL A O 1
ATOM 627 N N . ALA A 1 82 ? 8.469 -5.000 -7.092 1.00 98.31 82 ALA A N 1
ATOM 628 C CA . ALA A 1 82 ? 8.660 -6.423 -7.287 1.00 98.31 82 ALA A CA 1
ATOM 629 C C . ALA A 1 82 ? 10.081 -6.727 -7.756 1.00 98.31 82 ALA A C 1
ATOM 631 O O . ALA A 1 82 ? 10.626 -5.976 -8.561 1.00 98.31 82 ALA A O 1
ATOM 632 N N . VAL A 1 83 ? 10.651 -7.824 -7.268 1.00 97.44 83 VAL A N 1
ATOM 633 C CA . VAL A 1 83 ? 12.032 -8.268 -7.511 1.00 97.44 83 VAL A CA 1
ATOM 634 C C . VAL A 1 83 ? 12.072 -9.789 -7.646 1.00 97.44 83 VAL A C 1
ATOM 636 O O . VAL A 1 83 ? 11.161 -10.488 -7.201 1.00 97.44 83 VAL A O 1
ATOM 639 N N . GLU A 1 84 ? 13.142 -10.321 -8.228 1.00 95.56 84 GLU A N 1
ATOM 640 C CA . GLU A 1 84 ? 13.427 -11.757 -8.204 1.00 95.56 84 GLU A CA 1
ATOM 641 C C . GLU A 1 84 ? 14.463 -12.084 -7.129 1.00 95.56 84 GLU A C 1
ATOM 643 O O . GLU A 1 84 ? 15.473 -11.387 -6.992 1.00 95.56 84 GLU A O 1
ATOM 648 N N . ALA A 1 85 ? 14.236 -13.178 -6.405 1.00 94.88 85 ALA A N 1
ATOM 649 C CA . ALA A 1 85 ? 15.187 -13.772 -5.474 1.00 94.88 85 ALA A CA 1
ATOM 650 C C . ALA A 1 85 ? 15.289 -15.272 -5.769 1.00 94.88 85 ALA A C 1
ATOM 652 O O . ALA A 1 85 ? 14.278 -15.978 -5.742 1.00 94.88 85 ALA A O 1
ATOM 653 N N . ARG A 1 86 ? 16.497 -15.746 -6.088 1.00 92.25 86 ARG A N 1
ATOM 654 C CA . ARG A 1 86 ? 16.750 -17.145 -6.477 1.00 92.25 86 ARG A CA 1
ATOM 655 C C . ARG A 1 86 ? 16.958 -18.068 -5.282 1.00 92.25 86 ARG A C 1
ATOM 657 O O . ARG A 1 86 ? 16.637 -19.250 -5.356 1.00 92.25 86 ARG A O 1
ATOM 664 N N . ASP A 1 87 ? 17.502 -17.526 -4.201 1.00 95.31 87 ASP A N 1
ATOM 665 C CA . ASP A 1 87 ? 17.861 -18.253 -2.990 1.00 95.31 87 ASP A CA 1
ATOM 666 C C . ASP A 1 87 ? 17.703 -17.367 -1.740 1.00 95.31 87 ASP A C 1
ATOM 668 O O . ASP A 1 87 ? 17.382 -16.176 -1.822 1.00 95.31 87 ASP A O 1
ATOM 672 N N . GLU A 1 88 ? 17.933 -17.958 -0.565 1.00 97.50 88 GLU A N 1
ATOM 673 C CA . GLU A 1 88 ? 17.841 -17.262 0.723 1.00 97.50 88 GLU A CA 1
ATOM 674 C C . GLU A 1 88 ? 18.815 -16.081 0.841 1.00 97.50 88 GLU A C 1
ATOM 676 O O . GLU A 1 88 ? 18.502 -15.095 1.508 1.00 97.50 88 GLU A O 1
ATOM 681 N N . ARG A 1 89 ? 19.990 -16.144 0.199 1.00 97.50 89 ARG A N 1
ATOM 682 C CA . ARG A 1 89 ? 21.003 -15.080 0.265 1.00 97.50 89 ARG A CA 1
ATOM 683 C C . ARG A 1 89 ? 20.546 -13.850 -0.510 1.00 97.50 89 ARG A C 1
ATOM 685 O O . ARG A 1 89 ? 20.696 -12.725 -0.023 1.00 97.50 89 ARG A O 1
ATOM 692 N N . GLU A 1 90 ? 20.001 -14.047 -1.705 1.00 97.75 90 GLU A N 1
ATOM 693 C CA . GLU A 1 90 ? 19.430 -12.950 -2.484 1.00 97.75 90 GLU A CA 1
ATOM 694 C C . GLU A 1 90 ? 18.226 -12.345 -1.771 1.00 97.75 90 GLU A C 1
ATOM 696 O O . GLU A 1 90 ? 18.165 -11.125 -1.616 1.00 97.75 90 GLU A O 1
ATOM 701 N N . LEU A 1 91 ? 17.315 -13.185 -1.267 1.00 98.12 91 LEU A N 1
ATOM 702 C CA . LEU A 1 91 ? 16.149 -12.705 -0.531 1.00 98.12 91 LEU A CA 1
ATOM 703 C C . LEU A 1 91 ? 16.553 -11.927 0.724 1.00 98.12 91 LEU A C 1
ATOM 705 O O . LEU A 1 91 ? 15.991 -10.864 0.975 1.00 98.12 91 LEU A O 1
ATOM 709 N N . ARG A 1 92 ? 17.554 -12.405 1.473 1.00 98.44 92 ARG A N 1
ATOM 710 C CA . ARG A 1 92 ? 18.100 -11.688 2.631 1.00 98.44 92 ARG A CA 1
ATOM 711 C C . ARG A 1 92 ? 18.619 -10.315 2.239 1.00 98.44 92 ARG A C 1
ATOM 713 O O . ARG A 1 92 ? 18.249 -9.340 2.870 1.00 98.44 92 ARG A O 1
ATOM 720 N N . THR A 1 93 ? 19.411 -10.223 1.173 1.00 98.44 93 THR A N 1
ATOM 721 C CA . THR A 1 93 ? 19.975 -8.938 0.723 1.00 98.44 93 THR A CA 1
ATOM 722 C C . THR A 1 93 ? 18.877 -7.927 0.375 1.00 98.44 93 THR A C 1
ATOM 724 O O . THR A 1 93 ? 18.971 -6.747 0.712 1.00 98.44 93 THR A O 1
ATOM 727 N N . LEU A 1 94 ? 17.799 -8.391 -0.260 1.00 98.31 94 LEU A N 1
ATOM 728 C CA . LEU A 1 94 ? 16.637 -7.564 -0.594 1.00 98.31 94 LEU A CA 1
ATOM 729 C C . LEU A 1 94 ? 15.828 -7.187 0.662 1.00 98.31 94 LEU A C 1
ATOM 731 O O . LEU A 1 94 ? 15.395 -6.043 0.800 1.00 98.31 94 LEU A O 1
ATOM 735 N N . ALA A 1 95 ? 15.655 -8.118 1.603 1.00 98.38 95 ALA A N 1
ATOM 736 C CA . ALA A 1 95 ? 14.970 -7.874 2.870 1.00 98.38 95 ALA A CA 1
ATOM 737 C C . ALA A 1 95 ? 15.747 -6.900 3.773 1.00 98.38 95 ALA A C 1
ATOM 739 O O . ALA A 1 95 ? 15.142 -6.008 4.366 1.00 98.38 95 ALA A O 1
ATOM 740 N N . ASP A 1 96 ? 17.075 -7.000 3.820 1.00 98.38 96 ASP A N 1
ATOM 741 C CA . ASP A 1 96 ? 17.946 -6.070 4.542 1.00 98.38 96 ASP A CA 1
ATOM 742 C C . ASP A 1 96 ? 17.812 -4.651 3.970 1.00 98.38 96 ASP A C 1
ATOM 744 O O . ASP A 1 96 ? 17.678 -3.685 4.722 1.00 98.38 96 ASP A O 1
ATOM 748 N N . ALA A 1 97 ? 17.754 -4.513 2.639 1.00 97.50 97 ALA A N 1
ATOM 749 C CA . ALA A 1 97 ? 17.498 -3.228 1.988 1.00 97.50 97 ALA A CA 1
ATOM 750 C C . ALA A 1 97 ? 16.107 -2.663 2.336 1.00 97.50 97 ALA A C 1
ATOM 752 O O . ALA A 1 97 ? 15.959 -1.457 2.553 1.00 97.50 97 ALA A O 1
ATOM 753 N N . TYR A 1 98 ? 15.090 -3.525 2.442 1.00 97.81 98 TYR A N 1
ATOM 754 C CA . TYR A 1 98 ? 13.753 -3.134 2.884 1.00 97.81 98 TYR A CA 1
ATOM 755 C C . TYR A 1 98 ? 13.750 -2.637 4.336 1.00 97.81 98 TYR A C 1
ATOM 757 O O . TYR A 1 98 ? 13.341 -1.500 4.588 1.00 97.81 98 TYR A O 1
ATOM 765 N N . PHE A 1 99 ? 14.226 -3.441 5.292 1.00 97.44 99 PHE A N 1
ATOM 766 C CA . PHE A 1 99 ? 14.210 -3.082 6.715 1.00 97.44 99 PHE A CA 1
ATOM 767 C C . PHE A 1 99 ? 15.157 -1.918 7.035 1.00 97.44 99 PHE A C 1
ATOM 769 O O . PHE A 1 99 ? 14.795 -1.046 7.824 1.00 97.44 99 PHE A O 1
ATOM 776 N N . GLY A 1 100 ? 16.292 -1.812 6.338 1.00 95.44 100 GLY A N 1
ATOM 777 C CA . GLY A 1 100 ? 17.219 -0.680 6.441 1.00 95.44 100 GLY A CA 1
ATOM 778 C C . GLY A 1 100 ? 16.651 0.653 5.942 1.00 95.44 100 GLY A C 1
ATOM 779 O O . GLY A 1 100 ? 17.256 1.703 6.145 1.00 95.44 100 GLY A O 1
ATOM 780 N N . SER A 1 101 ? 15.476 0.640 5.310 1.00 91.94 101 SER A N 1
ATOM 781 C CA . SER A 1 101 ? 14.816 1.836 4.785 1.00 91.94 101 SER A CA 1
ATOM 782 C C . SER A 1 101 ? 13.771 2.450 5.737 1.00 91.94 101 SER A C 1
ATOM 784 O O . SER A 1 101 ? 13.006 3.344 5.347 1.00 91.94 101 SER A O 1
ATOM 786 N N . PHE A 1 102 ? 13.765 1.991 6.993 1.00 93.88 102 PHE A N 1
ATOM 787 C CA . PHE A 1 102 ? 12.987 2.527 8.106 1.00 93.88 102 PHE A CA 1
ATOM 788 C C . PHE A 1 102 ? 13.875 3.296 9.094 1.00 93.88 102 PHE A C 1
ATOM 790 O O . PHE A 1 102 ? 15.066 3.041 9.234 1.00 93.88 102 PHE A O 1
ATOM 797 N N . GLN A 1 103 ? 13.267 4.218 9.833 1.00 93.38 103 GLN A N 1
ATOM 798 C CA . GLN A 1 103 ? 13.883 4.974 10.917 1.00 93.38 103 GLN A CA 1
ATOM 799 C C . GLN A 1 103 ? 13.126 4.753 12.227 1.00 93.38 103 GLN A C 1
ATOM 801 O O . GLN A 1 103 ? 11.900 4.616 12.252 1.00 93.38 103 GLN A O 1
ATOM 806 N N . LYS A 1 104 ? 13.865 4.717 13.337 1.00 94.62 104 LYS A N 1
ATOM 807 C CA . LYS A 1 104 ? 13.287 4.542 14.670 1.00 94.62 104 LYS A CA 1
ATOM 808 C C . LYS A 1 104 ? 12.704 5.861 15.170 1.00 94.62 104 LYS A C 1
ATOM 810 O O . LYS A 1 104 ? 13.425 6.844 15.310 1.00 94.62 104 LYS A O 1
ATOM 815 N N . ILE A 1 105 ? 11.424 5.846 15.523 1.00 92.19 105 ILE A N 1
ATOM 816 C CA . ILE A 1 105 ? 10.726 6.946 16.181 1.00 92.19 105 ILE A CA 1
ATOM 817 C C . ILE A 1 105 ? 10.600 6.630 17.679 1.00 92.19 105 ILE A C 1
ATOM 819 O O . ILE A 1 105 ? 10.016 5.598 18.041 1.00 92.19 105 ILE A O 1
ATOM 823 N N . PRO A 1 106 ? 11.143 7.480 18.573 1.00 90.62 106 PRO A N 1
ATOM 824 C CA . PRO A 1 106 ? 11.047 7.275 20.015 1.00 90.62 106 PRO A CA 1
ATOM 825 C C . PRO A 1 106 ? 9.598 7.064 20.470 1.00 90.62 106 PRO A C 1
ATOM 827 O O . PRO A 1 106 ? 8.716 7.855 20.152 1.00 90.62 106 PRO A O 1
ATOM 830 N N . GLY A 1 107 ? 9.349 5.972 21.195 1.00 90.31 107 GLY A N 1
ATOM 831 C CA . GLY A 1 107 ? 8.027 5.632 21.731 1.00 90.31 107 GLY A CA 1
ATOM 832 C C . GLY A 1 107 ? 7.012 5.059 20.731 1.00 90.31 107 GLY A C 1
ATOM 833 O O . GLY A 1 107 ? 5.984 4.562 21.177 1.00 90.31 107 GLY A O 1
ATOM 834 N N . LEU A 1 108 ? 7.285 5.073 19.418 1.00 89.81 108 LEU A N 1
ATOM 835 C CA . LEU A 1 108 ? 6.352 4.582 18.387 1.00 89.81 108 LEU A CA 1
ATOM 836 C C . LEU A 1 108 ? 6.871 3.367 17.600 1.00 89.81 108 LEU A C 1
ATOM 838 O O . LEU A 1 108 ? 6.073 2.604 17.063 1.00 89.81 108 LEU A O 1
ATOM 842 N N . GLY A 1 109 ? 8.189 3.154 17.554 1.00 94.31 109 GLY A N 1
ATOM 843 C CA . GLY A 1 109 ? 8.807 2.049 16.811 1.00 94.31 109 GLY A CA 1
ATOM 844 C C . GLY A 1 109 ? 9.309 2.494 15.440 1.00 94.31 109 GLY A C 1
ATOM 845 O O . GLY A 1 109 ? 9.789 3.616 15.301 1.00 94.31 109 GLY A O 1
ATOM 846 N N . MET A 1 110 ? 9.255 1.623 14.433 1.00 95.25 110 MET A N 1
ATOM 847 C CA . MET A 1 110 ? 9.786 1.931 13.103 1.00 95.25 110 MET A CA 1
ATOM 848 C C . MET A 1 110 ? 8.771 2.650 12.214 1.00 95.25 110 MET A C 1
ATOM 850 O O . MET A 1 110 ? 7.657 2.167 11.996 1.00 95.25 110 MET A O 1
ATOM 854 N N . GLN A 1 111 ? 9.192 3.775 11.642 1.00 90.56 111 GLN A N 1
ATOM 855 C CA . GLN A 1 111 ? 8.470 4.515 10.611 1.00 90.56 111 GLN A CA 1
ATOM 856 C C . GLN A 1 111 ? 9.329 4.609 9.352 1.00 90.56 111 GLN A C 1
ATOM 858 O O . GLN A 1 111 ? 10.551 4.512 9.404 1.00 90.56 111 GLN A O 1
ATOM 863 N N . ARG A 1 112 ? 8.704 4.806 8.196 1.00 85.75 112 ARG A N 1
ATOM 864 C CA . ARG A 1 112 ? 9.424 5.113 6.959 1.00 85.75 112 ARG A CA 1
ATOM 865 C C . ARG A 1 112 ? 10.165 6.448 7.061 1.00 85.75 112 ARG A C 1
ATOM 867 O O . ARG A 1 112 ? 9.762 7.336 7.812 1.00 85.75 112 ARG A O 1
ATOM 874 N N . VAL A 1 113 ? 11.226 6.586 6.269 1.00 75.50 113 VAL A N 1
ATOM 875 C CA . VAL A 1 113 ? 12.021 7.825 6.179 1.00 75.50 113 VAL A CA 1
ATOM 876 C C . VAL A 1 113 ? 11.228 8.977 5.551 1.00 75.50 113 VAL A C 1
ATOM 878 O O . VAL A 1 113 ? 11.396 10.119 5.967 1.00 75.50 113 VAL A O 1
ATOM 881 N N . ASP A 1 114 ? 10.330 8.681 4.607 1.00 68.75 114 ASP A N 1
ATOM 882 C CA . ASP A 1 114 ? 9.424 9.663 4.002 1.00 68.75 114 ASP A CA 1
ATOM 883 C C . ASP A 1 114 ? 7.974 9.420 4.465 1.00 68.75 114 ASP A C 1
ATOM 885 O O . ASP A 1 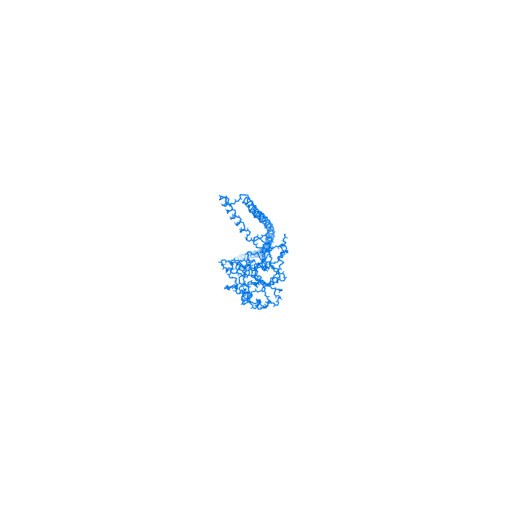114 ? 7.308 8.510 3.958 1.00 68.75 114 ASP A O 1
ATOM 889 N N . PRO A 1 115 ? 7.482 10.167 5.471 1.00 64.25 115 PRO A N 1
ATOM 890 C CA . PRO A 1 115 ? 6.129 10.003 5.986 1.00 64.25 115 PRO A CA 1
ATOM 891 C C . PRO A 1 115 ? 5.079 10.833 5.225 1.00 64.25 115 PRO A C 1
ATOM 893 O O . PRO A 1 115 ? 3.915 10.792 5.621 1.00 64.25 115 PRO A O 1
ATOM 896 N N . GLN A 1 116 ? 5.456 11.618 4.202 1.00 70.25 116 GLN A N 1
ATOM 897 C CA . GLN A 1 116 ? 4.515 12.524 3.521 1.00 70.25 116 GLN A CA 1
ATOM 898 C C . GLN A 1 116 ? 3.422 11.747 2.781 1.00 70.25 116 GLN A C 1
ATOM 900 O O . GLN A 1 116 ? 2.243 12.094 2.876 1.00 70.25 116 GLN A O 1
ATOM 905 N N . ASP A 1 117 ? 3.811 10.650 2.132 1.00 79.06 117 ASP A N 1
ATOM 906 C CA . ASP A 1 117 ? 2.885 9.684 1.557 1.00 79.06 117 ASP A CA 1
ATOM 907 C C . ASP A 1 117 ? 2.425 8.693 2.638 1.00 79.06 117 ASP A C 1
ATOM 909 O O . ASP A 1 117 ? 3.180 7.853 3.152 1.00 79.06 117 ASP A O 1
ATOM 913 N N . SER A 1 118 ? 1.152 8.823 3.012 1.00 81.56 118 SER A N 1
ATOM 914 C CA . SER A 1 118 ? 0.513 8.070 4.091 1.00 81.56 118 SER A CA 1
ATOM 915 C C . SER A 1 118 ? -0.859 7.554 3.671 1.00 81.56 118 SER A C 1
ATOM 917 O O . SER A 1 118 ? -1.497 8.082 2.762 1.00 81.56 118 SER A O 1
ATOM 919 N N . GLY A 1 119 ? -1.316 6.499 4.343 1.00 89.00 119 GLY A N 1
ATOM 920 C CA . GLY A 1 119 ? -2.591 5.852 4.049 1.00 89.00 119 GLY A CA 1
ATOM 921 C C . GLY A 1 119 ? -2.437 4.479 3.393 1.00 89.00 119 GLY A C 1
ATOM 922 O O . GLY A 1 119 ? -1.324 3.979 3.212 1.00 89.00 119 GLY A O 1
ATOM 923 N N . PRO A 1 120 ? -3.561 3.819 3.066 1.00 92.69 120 PRO A N 1
ATOM 924 C CA . PRO A 1 120 ? -3.557 2.430 2.625 1.00 92.69 120 PRO A CA 1
ATOM 925 C C . PRO A 1 120 ? -2.730 2.219 1.354 1.00 92.69 120 PRO A C 1
ATOM 927 O O . PRO A 1 120 ? -2.058 1.196 1.263 1.00 92.69 120 PRO A O 1
ATOM 930 N N . GLY A 1 121 ? -2.697 3.178 0.421 1.00 94.31 121 GLY A N 1
ATOM 931 C CA . GLY A 1 121 ? -1.882 3.103 -0.799 1.00 94.31 121 GLY A CA 1
ATOM 932 C C . GLY A 1 121 ? -0.364 3.031 -0.569 1.00 94.31 121 GLY A C 1
ATOM 933 O O . GLY A 1 121 ? 0.364 2.619 -1.467 1.00 94.31 121 GLY A O 1
ATOM 934 N N . TYR A 1 122 ? 0.110 3.348 0.639 1.00 94.50 122 TYR A N 1
ATOM 935 C CA . TYR A 1 122 ? 1.533 3.499 0.975 1.00 94.50 122 TYR A CA 1
ATOM 936 C C . TYR A 1 122 ? 1.989 2.609 2.139 1.00 94.50 122 TYR A C 1
ATOM 938 O O . TYR A 1 122 ? 3.088 2.774 2.674 1.00 94.50 122 TYR A O 1
ATOM 946 N N . ARG A 1 123 ? 1.133 1.672 2.557 1.00 96.00 123 ARG A N 1
ATOM 947 C CA . ARG A 1 123 ? 1.367 0.791 3.705 1.00 96.00 123 ARG A CA 1
ATOM 948 C C . ARG A 1 123 ? 2.601 -0.096 3.536 1.00 96.00 123 ARG A C 1
ATOM 950 O O . ARG A 1 123 ? 3.000 -0.435 2.426 1.00 96.00 123 ARG A O 1
ATOM 957 N N . ASN A 1 124 ? 3.154 -0.516 4.671 1.00 97.31 124 ASN A N 1
ATOM 958 C CA . ASN A 1 124 ? 4.299 -1.418 4.717 1.00 97.31 124 ASN A CA 1
ATOM 959 C C . ASN A 1 124 ? 3.847 -2.859 4.440 1.00 97.31 124 ASN A C 1
ATOM 961 O O . ASN A 1 124 ? 2.994 -3.384 5.164 1.00 97.31 124 ASN A O 1
ATOM 965 N N . CYS A 1 125 ? 4.420 -3.515 3.440 1.00 98.38 125 CYS A N 1
ATOM 966 C CA . CYS A 1 125 ? 4.123 -4.899 3.117 1.00 98.38 125 CYS A CA 1
ATOM 967 C C . CYS A 1 125 ? 5.292 -5.636 2.462 1.00 98.38 125 CYS A C 1
ATOM 969 O O . CYS A 1 125 ? 6.120 -5.040 1.777 1.00 98.38 125 CYS A O 1
ATOM 971 N N . ILE A 1 126 ? 5.297 -6.955 2.616 1.00 98.69 126 ILE A N 1
ATOM 972 C CA . ILE A 1 126 ? 6.176 -7.891 1.918 1.00 98.69 126 ILE A CA 1
ATOM 973 C C . ILE A 1 126 ? 5.301 -9.018 1.387 1.00 98.69 126 ILE A C 1
ATOM 975 O O . ILE A 1 126 ? 4.379 -9.460 2.071 1.00 98.69 126 ILE A O 1
ATOM 979 N N . ALA A 1 127 ? 5.592 -9.505 0.192 1.00 98.12 127 ALA A N 1
ATOM 980 C CA . ALA A 1 127 ? 4.985 -10.713 -0.330 1.00 98.12 127 ALA A CA 1
ATOM 981 C C . ALA A 1 127 ? 6.021 -11.722 -0.777 1.00 98.12 127 ALA A C 1
ATOM 983 O O . ALA A 1 127 ? 7.115 -11.368 -1.215 1.00 98.12 127 ALA A O 1
ATOM 984 N N . LEU A 1 128 ? 5.621 -12.977 -0.656 1.00 97.38 128 LEU A N 1
ATOM 985 C CA . LEU A 1 128 ? 6.369 -14.160 -1.023 1.00 97.38 128 LEU A CA 1
ATOM 986 C C . LEU A 1 128 ? 5.368 -15.298 -1.289 1.00 97.38 128 LEU A C 1
ATOM 988 O O . LEU A 1 128 ? 4.266 -15.260 -0.725 1.00 97.38 128 LEU A O 1
ATOM 992 N N . PRO A 1 129 ? 5.717 -16.302 -2.111 1.00 96.25 129 PRO A N 1
ATOM 993 C CA . PRO A 1 129 ? 4.818 -17.419 -2.406 1.00 96.25 129 PRO A CA 1
ATOM 994 C C . PRO A 1 129 ? 4.422 -18.163 -1.127 1.00 96.25 129 PRO A C 1
ATOM 996 O O . PRO A 1 129 ? 5.300 -18.516 -0.332 1.00 96.25 129 PRO A O 1
ATOM 999 N N . GLY A 1 130 ? 3.124 -18.355 -0.886 1.00 96.50 130 GLY A N 1
ATOM 1000 C CA . GLY A 1 130 ? 2.576 -18.935 0.348 1.00 96.50 130 GLY A CA 1
ATOM 1001 C C . GLY A 1 130 ? 2.547 -17.993 1.564 1.00 96.50 130 GLY A C 1
ATOM 1002 O O . GLY A 1 130 ? 2.156 -18.402 2.664 1.00 96.50 130 GLY A O 1
ATOM 1003 N N . GLY A 1 131 ? 2.973 -16.735 1.418 1.00 97.31 131 GLY A N 1
ATOM 1004 C CA . GLY A 1 131 ? 2.959 -15.720 2.475 1.00 97.31 131 GLY A CA 1
ATOM 1005 C C . GLY A 1 131 ? 3.723 -16.146 3.732 1.00 97.31 131 GLY A C 1
ATOM 1006 O O . GLY A 1 131 ? 4.868 -16.584 3.663 1.00 97.31 131 GLY A O 1
ATOM 1007 N N . MET A 1 132 ? 3.089 -16.053 4.906 1.00 97.94 132 MET A N 1
ATOM 1008 C CA . MET A 1 132 ? 3.704 -16.493 6.173 1.00 97.94 132 MET A CA 1
ATOM 1009 C C . MET A 1 132 ? 3.943 -18.010 6.257 1.00 97.94 132 MET A C 1
ATOM 1011 O O . MET A 1 132 ? 4.650 -18.466 7.148 1.00 97.94 132 MET A O 1
ATOM 1015 N N . SER A 1 133 ? 3.332 -18.803 5.374 1.00 97.75 133 SER A N 1
ATOM 1016 C CA . SER A 1 133 ? 3.552 -20.253 5.297 1.00 97.75 133 SER A CA 1
ATOM 1017 C C . SER A 1 133 ? 4.688 -20.623 4.336 1.00 97.75 133 SER A C 1
ATOM 1019 O O . SER A 1 133 ? 4.998 -21.803 4.185 1.00 97.75 133 SER A O 1
ATOM 1021 N N . SER A 1 134 ? 5.314 -19.632 3.696 1.00 97.00 134 SER A N 1
ATOM 1022 C CA . SER A 1 134 ? 6.451 -19.835 2.806 1.00 97.00 134 SER A CA 1
ATOM 1023 C C . SER A 1 134 ? 7.660 -20.400 3.560 1.00 97.00 134 SER A C 1
ATOM 1025 O O . SER A 1 134 ? 8.008 -19.870 4.617 1.00 97.00 134 SER A O 1
ATOM 1027 N N . PRO A 1 135 ? 8.400 -21.373 2.998 1.00 96.00 135 PRO A N 1
ATOM 1028 C CA . PRO A 1 135 ? 9.706 -21.768 3.533 1.00 96.00 135 PRO A CA 1
ATOM 1029 C C . PRO A 1 135 ? 10.689 -20.589 3.622 1.00 96.00 135 PRO A C 1
ATOM 1031 O O . PRO A 1 135 ? 11.507 -20.521 4.535 1.00 96.00 135 PRO A O 1
ATOM 1034 N N . MET A 1 136 ? 10.557 -19.621 2.710 1.00 97.25 136 MET A N 1
ATOM 1035 C CA . MET A 1 136 ? 11.384 -18.415 2.653 1.00 97.25 136 MET A CA 1
ATOM 1036 C C . MET A 1 136 ? 10.982 -17.352 3.690 1.00 97.25 136 MET A C 1
ATOM 1038 O O . MET A 1 136 ? 11.703 -16.371 3.870 1.00 97.25 136 MET A O 1
ATOM 1042 N N . PHE A 1 137 ? 9.859 -17.527 4.402 1.00 98.31 137 PHE A N 1
ATOM 1043 C CA . PHE A 1 137 ? 9.390 -16.555 5.396 1.00 98.31 137 PHE A CA 1
ATOM 1044 C C . PHE A 1 137 ? 10.392 -16.364 6.539 1.00 98.31 137 PHE A C 1
ATOM 1046 O O . PHE A 1 137 ? 10.587 -15.240 6.999 1.00 98.31 137 PHE A O 1
ATOM 1053 N N . LYS A 1 138 ? 11.114 -17.425 6.914 1.00 98.12 138 LYS A N 1
ATOM 1054 C CA . LYS A 1 138 ? 12.158 -17.370 7.943 1.00 98.12 138 LYS A CA 1
ATOM 1055 C C . LYS A 1 138 ? 13.251 -16.340 7.621 1.00 98.12 138 LYS A C 1
ATOM 1057 O O . LYS A 1 138 ? 13.744 -15.666 8.518 1.00 98.12 138 LYS A O 1
ATOM 1062 N N . VAL A 1 139 ? 13.587 -16.158 6.341 1.00 98.44 139 VAL A N 1
ATOM 1063 C CA . VAL A 1 139 ? 14.559 -15.141 5.904 1.00 98.44 139 VAL A CA 1
ATOM 1064 C C . VAL A 1 139 ? 14.049 -13.730 6.213 1.00 98.44 139 VAL A C 1
ATOM 1066 O O . VAL A 1 139 ? 14.820 -12.879 6.651 1.00 98.44 139 VAL A O 1
ATOM 1069 N N . ILE A 1 140 ? 12.746 -13.488 6.035 1.00 98.50 140 ILE A N 1
ATOM 1070 C CA . ILE A 1 140 ? 12.101 -12.209 6.361 1.00 98.50 140 ILE A CA 1
ATOM 1071 C C . ILE A 1 140 ? 12.078 -11.976 7.874 1.00 98.50 140 ILE A C 1
ATOM 1073 O O . ILE A 1 140 ? 12.353 -10.862 8.318 1.00 98.50 140 ILE A O 1
ATOM 1077 N N . GLU A 1 141 ? 11.780 -13.008 8.668 1.00 98.31 141 GLU A N 1
ATOM 1078 C CA . GLU A 1 141 ? 11.812 -12.919 10.133 1.00 98.31 141 GLU A CA 1
ATOM 1079 C C . GLU A 1 141 ? 13.211 -12.568 10.646 1.00 98.31 141 GLU A C 1
ATOM 1081 O O . GLU A 1 141 ? 13.358 -11.671 11.473 1.00 98.31 141 GLU A O 1
ATOM 1086 N N . GLU A 1 142 ? 14.243 -13.222 10.115 1.00 98.19 142 GLU A N 1
ATOM 1087 C CA . GLU A 1 142 ? 15.629 -12.978 10.514 1.00 98.19 142 GLU A CA 1
ATOM 1088 C C . GLU A 1 142 ? 16.155 -11.610 10.048 1.00 98.19 142 GLU A C 1
ATOM 1090 O O . GLU A 1 142 ? 16.973 -11.008 10.741 1.00 98.19 142 GLU A O 1
ATOM 1095 N N . ALA A 1 143 ? 15.692 -11.100 8.901 1.00 98.06 143 ALA A N 1
ATOM 1096 C CA . ALA A 1 143 ? 16.033 -9.758 8.419 1.00 98.06 143 ALA A CA 1
ATOM 1097 C C . ALA A 1 143 ? 15.295 -8.636 9.183 1.00 98.06 143 ALA A C 1
ATOM 1099 O O . ALA A 1 143 ? 15.736 -7.485 9.184 1.00 98.06 143 ALA A O 1
ATOM 1100 N N . ASN A 1 144 ? 14.193 -8.948 9.877 1.00 97.94 144 ASN A N 1
ATOM 1101 C CA . ASN A 1 144 ? 13.418 -8.004 10.689 1.00 97.94 144 ASN A CA 1
ATOM 1102 C C . ASN A 1 144 ? 14.111 -7.672 12.028 1.00 97.94 144 ASN A C 1
ATOM 1104 O O . ASN A 1 144 ? 13.551 -7.823 13.117 1.00 97.94 144 ASN A O 1
ATOM 1108 N N . VAL A 1 145 ? 15.334 -7.147 11.956 1.00 94.88 145 VAL A N 1
ATOM 1109 C CA . VAL A 1 145 ? 16.171 -6.765 13.110 1.00 94.88 145 VAL A CA 1
ATOM 1110 C C . VAL A 1 145 ? 15.553 -5.666 13.985 1.00 94.88 145 VAL A C 1
ATOM 1112 O O . VAL A 1 145 ? 16.018 -5.391 15.091 1.00 94.88 145 VAL A O 1
ATOM 1115 N N . HIS A 1 146 ? 14.494 -5.020 13.497 1.00 94.94 146 HIS A N 1
ATOM 1116 C CA . HIS A 1 146 ? 13.791 -3.954 14.194 1.00 94.94 146 HIS A CA 1
ATOM 1117 C C . HIS A 1 146 ? 12.608 -4.428 15.044 1.00 94.94 146 HIS A C 1
ATOM 1119 O O . HIS A 1 146 ? 11.972 -3.597 15.695 1.00 94.94 146 HIS A O 1
ATOM 1125 N N . ASN A 1 147 ? 12.314 -5.732 15.069 1.00 95.44 147 ASN A N 1
ATOM 1126 C CA . ASN A 1 147 ? 11.155 -6.293 15.770 1.00 95.44 147 ASN A CA 1
ATOM 1127 C C . ASN A 1 147 ? 9.831 -5.624 15.349 1.00 95.44 147 ASN A C 1
ATOM 1129 O O . ASN A 1 147 ? 8.947 -5.379 16.176 1.00 95.44 147 ASN A O 1
ATOM 1133 N N . MET A 1 148 ? 9.690 -5.291 14.060 1.00 97.94 148 MET A N 1
ATOM 1134 C CA . MET A 1 148 ? 8.411 -4.821 13.528 1.00 97.94 148 MET A CA 1
ATOM 1135 C C . MET A 1 148 ? 7.392 -5.958 13.592 1.00 97.94 148 MET A C 1
ATOM 1137 O O . MET A 1 148 ? 7.728 -7.124 13.381 1.00 97.94 148 MET A O 1
ATOM 1141 N N . LYS A 1 149 ? 6.125 -5.639 13.850 1.00 98.25 149 LYS A N 1
ATOM 1142 C CA . LYS A 1 149 ? 5.061 -6.642 13.884 1.00 98.25 149 LYS A CA 1
ATOM 1143 C C . LYS A 1 149 ? 4.794 -7.160 12.468 1.00 98.25 149 LYS A C 1
ATOM 1145 O O . LYS A 1 149 ? 4.306 -6.410 11.627 1.00 98.25 149 LYS A O 1
ATOM 1150 N N . LEU A 1 150 ? 5.076 -8.434 12.212 1.00 98.56 150 LEU A N 1
ATOM 1151 C CA . LEU A 1 150 ? 4.726 -9.093 10.952 1.00 98.56 150 LEU A CA 1
ATOM 1152 C C . LEU A 1 150 ? 3.305 -9.657 11.068 1.00 98.56 150 LEU A C 1
ATOM 1154 O O . LEU A 1 150 ? 3.014 -10.422 11.987 1.00 98.56 150 LEU A O 1
ATOM 1158 N N . VAL A 1 151 ? 2.399 -9.241 10.184 1.00 98.56 151 VAL A N 1
ATOM 1159 C CA . VAL A 1 151 ? 0.971 -9.598 10.255 1.00 98.56 151 VAL A CA 1
ATOM 1160 C C . VAL A 1 151 ? 0.518 -10.169 8.925 1.00 98.56 151 VAL A C 1
ATOM 1162 O O . VAL A 1 151 ? 0.748 -9.552 7.893 1.00 98.56 151 VAL A O 1
ATOM 1165 N N . ARG A 1 152 ? -0.168 -11.316 8.941 1.00 98.38 152 ARG A N 1
ATOM 1166 C CA . ARG A 1 152 ? -0.788 -11.887 7.739 1.00 98.38 152 ARG A CA 1
ATOM 1167 C C . ARG A 1 152 ? -1.747 -10.874 7.111 1.00 98.38 152 ARG A C 1
ATOM 1169 O O . ARG A 1 152 ? -2.653 -10.392 7.786 1.00 98.38 152 ARG A O 1
ATOM 1176 N N . GLY A 1 153 ? -1.538 -10.575 5.835 1.00 97.19 153 GLY A N 1
ATOM 1177 C CA . GLY A 1 153 ? -2.461 -9.800 5.018 1.00 97.19 153 GLY A CA 1
ATOM 1178 C C . GLY A 1 153 ? -3.293 -10.712 4.118 1.00 97.19 153 GLY A C 1
ATOM 1179 O O . GLY A 1 153 ? -2.783 -11.689 3.571 1.00 97.19 153 GLY A O 1
ATOM 1180 N N . GLU A 1 154 ? -4.568 -10.381 3.959 1.00 95.88 154 GLU A N 1
ATOM 1181 C CA . GLU A 1 154 ? -5.532 -11.087 3.099 1.00 95.88 154 GLU A CA 1
ATOM 1182 C C . GLU A 1 154 ? -5.887 -10.274 1.844 1.00 95.88 154 GLU A C 1
ATOM 1184 O O . GLU A 1 154 ? -6.556 -10.765 0.935 1.00 95.88 154 GLU A O 1
ATOM 1189 N N . GLY A 1 155 ? -5.407 -9.033 1.782 1.00 95.56 155 GLY A N 1
ATOM 1190 C CA . GLY A 1 155 ? -5.687 -8.084 0.725 1.00 95.56 155 GLY A CA 1
ATOM 1191 C C . GLY A 1 155 ? -6.574 -6.959 1.244 1.00 95.56 155 GLY A C 1
ATOM 1192 O O . GLY A 1 155 ? -7.662 -7.176 1.780 1.00 95.56 155 GLY A O 1
ATOM 1193 N N . ASN A 1 156 ? -6.133 -5.720 1.051 1.00 96.12 156 ASN A N 1
ATOM 1194 C CA . ASN A 1 156 ? -6.886 -4.564 1.513 1.00 96.12 156 ASN A CA 1
ATOM 1195 C C . ASN A 1 156 ? -8.204 -4.401 0.733 1.00 96.12 156 ASN A C 1
ATOM 1197 O O . ASN A 1 156 ? -8.230 -4.451 -0.500 1.00 96.12 156 ASN A O 1
ATOM 1201 N N . SER A 1 157 ? -9.294 -4.139 1.452 1.00 92.56 157 SER A N 1
ATOM 1202 C CA . SER A 1 157 ? -10.630 -3.899 0.908 1.00 92.56 157 SER A CA 1
ATOM 1203 C C . SER A 1 157 ? -11.063 -2.450 1.149 1.00 92.56 157 SER A C 1
ATOM 1205 O O . SER A 1 157 ? -11.213 -2.023 2.291 1.00 92.56 157 SER A O 1
ATOM 1207 N N . MET A 1 158 ? -11.373 -1.730 0.067 1.00 86.62 158 MET A N 1
ATOM 1208 C CA . MET A 1 158 ? -11.756 -0.305 0.069 1.00 86.62 158 MET A CA 1
ATOM 1209 C C . MET A 1 158 ? -13.273 -0.082 -0.056 1.00 86.62 158 MET A C 1
ATOM 1211 O O . MET A 1 158 ? -13.729 0.807 -0.776 1.00 86.62 158 MET A O 1
ATOM 1215 N N . LYS A 1 159 ? -14.087 -0.920 0.598 1.00 79.88 159 LYS A N 1
ATOM 1216 C CA . LYS A 1 159 ? -15.556 -0.803 0.544 1.00 79.88 159 LYS A CA 1
ATOM 1217 C C . LYS A 1 159 ? -16.004 0.556 1.093 1.00 79.88 159 LYS A C 1
ATOM 1219 O O . LYS A 1 159 ? -15.597 0.944 2.180 1.00 79.88 159 LYS A O 1
ATOM 1224 N N . SER A 1 160 ? -16.868 1.252 0.350 1.00 63.97 160 SER A N 1
ATOM 1225 C CA . SER A 1 160 ? -17.265 2.650 0.597 1.00 63.97 160 SER A CA 1
ATOM 1226 C C . SER A 1 160 ? -17.909 2.914 1.965 1.00 63.97 160 SER A C 1
ATOM 1228 O O . SER A 1 160 ? -17.992 4.057 2.393 1.00 63.97 160 SER A O 1
ATOM 1230 N N . ASP A 1 161 ? -18.401 1.879 2.644 1.00 69.75 161 ASP A N 1
ATOM 1231 C CA . ASP A 1 161 ? -19.061 1.960 3.948 1.00 69.75 161 ASP A CA 1
ATOM 1232 C C . ASP A 1 161 ? -18.146 1.597 5.130 1.00 69.75 161 ASP A C 1
ATOM 1234 O O . ASP A 1 161 ? -18.591 1.636 6.279 1.00 69.75 161 ASP A O 1
ATOM 1238 N N . ARG A 1 162 ? -16.884 1.222 4.879 1.00 73.75 162 ARG A N 1
ATOM 1239 C CA . ARG A 1 162 ? -15.957 0.731 5.906 1.00 73.75 162 ARG A CA 1
ATOM 1240 C C . ARG A 1 162 ? -14.576 1.359 5.766 1.00 73.75 162 ARG A C 1
ATOM 1242 O O . ARG A 1 162 ? -14.147 1.754 4.688 1.00 73.75 162 ARG A O 1
ATOM 1249 N N . LYS A 1 163 ? -13.858 1.430 6.889 1.00 85.75 163 LYS A N 1
ATOM 1250 C CA . LYS A 1 163 ? -12.433 1.776 6.878 1.00 85.75 163 LYS A CA 1
ATOM 1251 C C . LYS A 1 163 ? -11.647 0.708 6.094 1.00 85.75 163 LYS A C 1
ATOM 1253 O O . LYS A 1 163 ? -12.074 -0.451 6.110 1.00 85.75 163 LYS A O 1
ATOM 1258 N N . PRO A 1 164 ? -10.515 1.073 5.462 1.00 90.00 164 PRO A N 1
ATOM 1259 C CA . PRO A 1 164 ? -9.606 0.103 4.857 1.00 90.00 164 PRO A CA 1
ATOM 1260 C C . PRO A 1 164 ? -9.272 -1.012 5.851 1.00 90.00 164 PRO A C 1
ATOM 1262 O O . PRO A 1 164 ? -9.012 -0.731 7.025 1.00 90.00 164 PRO A O 1
ATOM 1265 N N . THR A 1 165 ? -9.307 -2.264 5.398 1.00 93.81 165 THR A N 1
ATOM 1266 C CA . THR A 1 165 ? -9.006 -3.425 6.254 1.00 93.81 165 THR A CA 1
ATOM 1267 C C . THR A 1 165 ? -7.523 -3.517 6.579 1.00 93.81 165 THR A C 1
ATOM 1269 O O . THR A 1 165 ? -7.154 -3.990 7.651 1.00 93.81 165 THR A O 1
ATOM 1272 N N . GLU A 1 166 ? -6.676 -3.016 5.683 1.00 95.31 166 GLU A N 1
ATOM 1273 C CA . GLU A 1 166 ? -5.232 -2.981 5.849 1.00 95.31 166 GLU A CA 1
ATOM 1274 C C . GLU A 1 166 ? -4.731 -1.589 5.474 1.00 95.31 166 GLU A C 1
ATOM 1276 O O . GLU A 1 166 ? -4.861 -1.129 4.338 1.00 95.31 166 GLU A O 1
ATOM 1281 N N . THR A 1 167 ? -4.167 -0.894 6.455 1.00 92.75 167 THR A N 1
ATOM 1282 C CA . THR A 1 167 ? -3.675 0.472 6.290 1.00 92.75 167 THR A CA 1
ATOM 1283 C C . THR A 1 167 ? -2.201 0.555 6.646 1.00 92.75 167 THR A C 1
ATOM 1285 O O . THR A 1 167 ? -1.583 -0.411 7.104 1.00 92.75 167 THR A O 1
ATOM 1288 N N . ASP A 1 168 ? -1.641 1.731 6.419 1.00 90.94 168 ASP A N 1
ATOM 1289 C CA . ASP A 1 168 ? -0.336 2.105 6.910 1.00 90.94 168 ASP A CA 1
ATOM 1290 C C . ASP A 1 168 ? -0.334 2.222 8.443 1.00 90.94 168 ASP A C 1
ATOM 1292 O O . ASP A 1 168 ? -0.970 3.109 9.015 1.00 90.94 168 ASP A O 1
ATOM 1296 N N . VAL A 1 169 ? 0.351 1.284 9.097 1.00 93.19 169 VAL A N 1
ATOM 1297 C CA . VAL A 1 169 ? 0.464 1.182 10.553 1.00 93.19 169 VAL A CA 1
ATOM 1298 C C . VAL A 1 169 ? 1.943 1.245 10.926 1.00 93.19 169 VAL A C 1
ATOM 1300 O O . VAL A 1 169 ? 2.765 0.494 10.395 1.00 93.19 169 VAL A O 1
ATOM 1303 N N . ILE A 1 170 ? 2.277 2.142 11.856 1.00 93.06 170 ILE A N 1
ATOM 1304 C CA . ILE A 1 170 ? 3.641 2.289 12.377 1.00 93.06 170 ILE A CA 1
ATOM 1305 C C . ILE A 1 170 ? 4.088 0.971 13.020 1.00 93.06 170 ILE A C 1
ATOM 1307 O O . ILE A 1 170 ? 3.311 0.304 13.703 1.00 93.06 170 ILE A O 1
ATOM 1311 N N . ASN A 1 171 ? 5.356 0.613 12.812 1.00 96.44 171 ASN A N 1
ATOM 1312 C CA . ASN A 1 171 ? 5.984 -0.577 13.378 1.00 96.44 171 ASN A CA 1
ATOM 1313 C C . ASN A 1 171 ? 5.300 -1.909 13.004 1.00 96.44 171 ASN A C 1
ATOM 1315 O O . ASN A 1 171 ? 5.423 -2.894 13.732 1.00 96.44 171 ASN A O 1
ATOM 1319 N N . GLN A 1 172 ? 4.589 -1.952 11.875 1.00 97.62 172 GLN A N 1
ATOM 1320 C CA . GLN A 1 172 ? 3.938 -3.153 11.354 1.00 97.62 172 GLN A CA 1
ATOM 1321 C C . GLN A 1 172 ? 4.254 -3.342 9.867 1.00 97.62 172 GLN A C 1
ATOM 1323 O O . GLN A 1 172 ? 4.393 -2.364 9.133 1.00 97.62 172 GLN A O 1
ATOM 1328 N N . VAL A 1 173 ? 4.334 -4.601 9.433 1.00 98.44 173 VAL A N 1
ATOM 1329 C CA . VAL A 1 173 ? 4.469 -5.017 8.033 1.00 98.44 173 VAL A CA 1
ATOM 1330 C C . VAL A 1 173 ? 3.418 -6.082 7.724 1.00 98.44 173 VAL A C 1
ATOM 1332 O O . VAL A 1 173 ? 3.319 -7.087 8.431 1.00 98.44 173 VAL A O 1
ATOM 1335 N N . TRP A 1 174 ? 2.635 -5.867 6.668 1.00 98.62 174 TRP A N 1
ATOM 1336 C CA . TRP A 1 174 ? 1.699 -6.865 6.149 1.00 98.62 174 TRP A CA 1
ATOM 1337 C C . TRP A 1 174 ? 2.441 -7.915 5.317 1.00 98.62 174 TRP A C 1
ATOM 1339 O O . TRP A 1 174 ? 3.202 -7.563 4.422 1.00 98.62 174 TRP A O 1
ATOM 1349 N N . ILE A 1 175 ? 2.220 -9.195 5.597 1.00 98.69 175 ILE A N 1
ATOM 1350 C CA . ILE A 1 175 ? 2.817 -10.318 4.876 1.00 98.69 175 ILE A CA 1
ATOM 1351 C C . ILE A 1 175 ? 1.759 -10.945 3.982 1.00 98.69 175 ILE A C 1
ATOM 1353 O O . ILE A 1 175 ? 0.788 -11.523 4.473 1.00 98.69 175 ILE A O 1
ATOM 1357 N N . TYR A 1 176 ? 1.959 -10.824 2.677 1.00 98.44 176 TYR A N 1
ATOM 1358 C CA . TYR A 1 176 ? 1.041 -11.297 1.654 1.00 98.44 176 TYR A CA 1
ATOM 1359 C C . TYR A 1 176 ? 1.501 -12.602 1.024 1.00 98.44 176 TYR A C 1
ATOM 1361 O O . TYR A 1 176 ? 2.694 -12.835 0.837 1.00 98.44 176 TYR A O 1
ATOM 1369 N N . ASP A 1 177 ? 0.522 -13.409 0.638 1.00 97.62 177 ASP A N 1
ATOM 1370 C CA . ASP A 1 177 ? 0.721 -14.538 -0.258 1.00 97.62 177 ASP A CA 1
ATOM 1371 C C . ASP A 1 177 ? 0.631 -14.060 -1.713 1.00 97.62 177 ASP A C 1
ATOM 1373 O O . ASP A 1 177 ? -0.442 -13.657 -2.176 1.00 97.62 177 ASP A O 1
ATOM 1377 N N . SER A 1 178 ? 1.759 -14.073 -2.425 1.00 95.81 178 SER A N 1
ATOM 1378 C CA . SER A 1 178 ? 1.821 -13.644 -3.827 1.00 95.81 178 SER A CA 1
ATOM 1379 C C . SER A 1 178 ? 1.226 -14.659 -4.808 1.00 95.81 178 SER A C 1
ATOM 1381 O O . SER A 1 178 ? 0.894 -14.270 -5.928 1.00 95.81 178 SER A O 1
ATOM 1383 N N . ASP A 1 179 ? 0.991 -15.910 -4.391 1.00 94.00 179 ASP A N 1
ATOM 1384 C CA . ASP A 1 179 ?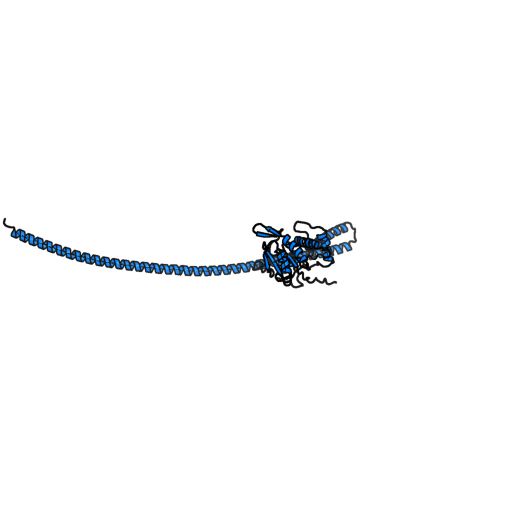 0.239 -16.886 -5.194 1.00 94.00 179 ASP A CA 1
ATOM 1385 C C . ASP A 1 179 ? -1.257 -16.529 -5.230 1.00 94.00 179 ASP A C 1
ATOM 1387 O O . ASP A 1 179 ? -1.994 -16.895 -6.150 1.00 94.00 179 ASP A O 1
ATOM 1391 N N . VAL A 1 180 ? -1.718 -15.765 -4.234 1.00 94.56 180 VAL A N 1
ATOM 1392 C CA . VAL A 1 180 ? -3.108 -15.321 -4.108 1.00 94.56 180 VAL A CA 1
ATOM 1393 C C . VAL A 1 180 ? -3.281 -13.877 -4.567 1.00 94.56 180 VAL A C 1
ATOM 1395 O O . VAL A 1 180 ? -4.251 -13.580 -5.271 1.00 94.56 180 VAL A O 1
ATOM 1398 N N . LEU A 1 181 ? -2.396 -12.965 -4.165 1.00 94.38 181 LEU A N 1
ATOM 1399 C CA . LEU A 1 181 ? -2.527 -11.530 -4.417 1.00 94.38 181 LEU A CA 1
ATOM 1400 C C . LEU A 1 181 ? -1.629 -11.101 -5.588 1.00 94.38 181 LEU A C 1
ATOM 1402 O O . LEU A 1 181 ? -0.413 -11.009 -5.424 1.00 94.38 181 LEU A O 1
ATOM 1406 N N . PRO A 1 182 ? -2.209 -10.810 -6.770 1.00 92.38 182 PRO A N 1
ATOM 1407 C CA . PRO A 1 182 ? -1.425 -10.520 -7.962 1.00 92.38 182 PRO A CA 1
ATOM 1408 C C . PRO A 1 182 ? -0.715 -9.167 -7.874 1.00 92.38 182 PRO A C 1
ATOM 1410 O O . PRO A 1 182 ? -1.200 -8.208 -7.263 1.00 92.38 182 PRO A O 1
ATOM 1413 N N . PHE A 1 183 ? 0.413 -9.093 -8.574 1.00 95.62 183 PHE A N 1
ATOM 1414 C CA . PHE A 1 183 ? 1.150 -7.867 -8.840 1.00 95.62 183 PHE A CA 1
ATOM 1415 C C . PHE A 1 183 ? 0.761 -7.297 -10.213 1.00 95.62 183 PHE A C 1
ATOM 1417 O O . PHE A 1 183 ? 0.726 -8.023 -11.209 1.00 95.62 183 PHE A O 1
ATOM 1424 N N . TYR A 1 184 ? 0.552 -5.983 -10.285 1.00 96.25 184 TYR A N 1
ATOM 1425 C CA . TYR A 1 184 ? 0.290 -5.258 -11.529 1.00 96.25 184 TYR A CA 1
ATOM 1426 C C . TYR A 1 184 ? 1.417 -4.254 -11.802 1.00 96.25 184 TYR A C 1
ATOM 1428 O O . TYR A 1 184 ? 1.602 -3.338 -10.998 1.00 96.25 184 TYR A O 1
ATOM 1436 N N . PRO A 1 185 ? 2.173 -4.375 -12.911 1.00 96.12 185 PRO A N 1
ATOM 1437 C CA . PRO A 1 185 ? 3.200 -3.395 -13.257 1.00 96.12 185 PRO A CA 1
ATOM 1438 C C . PRO A 1 185 ? 2.612 -1.985 -13.395 1.00 96.12 185 PRO A C 1
ATOM 1440 O O . PRO A 1 185 ? 1.564 -1.812 -14.016 1.00 96.12 185 PRO A O 1
ATOM 1443 N N . ALA A 1 186 ? 3.302 -0.981 -12.851 1.00 96.50 186 ALA A N 1
ATOM 1444 C CA . ALA A 1 186 ? 2.944 0.421 -13.052 1.00 96.50 186 ALA A CA 1
ATOM 1445 C C . ALA A 1 186 ? 3.404 0.923 -14.431 1.00 96.50 186 ALA A C 1
ATOM 1447 O O . ALA A 1 186 ? 4.268 0.323 -15.078 1.00 96.50 186 ALA A O 1
ATOM 1448 N N . GLU A 1 187 ? 2.842 2.053 -14.859 1.00 95.12 187 GLU A N 1
ATOM 1449 C CA . GLU A 1 187 ? 3.126 2.722 -16.130 1.00 95.12 187 GLU A CA 1
ATOM 1450 C C . GLU A 1 187 ? 4.625 2.951 -16.364 1.00 95.12 187 GLU A C 1
ATOM 1452 O O . GLU A 1 187 ? 5.399 3.184 -15.430 1.00 95.12 187 GLU A O 1
ATOM 1457 N N . VAL A 1 188 ? 5.045 2.973 -17.635 1.00 93.94 188 VAL A N 1
ATOM 1458 C CA . VAL A 1 188 ? 6.459 3.123 -18.014 1.00 93.94 188 VAL A CA 1
ATOM 1459 C C . VAL A 1 188 ? 7.040 4.414 -17.446 1.00 93.94 188 VAL A C 1
ATOM 1461 O O . VAL A 1 188 ? 8.218 4.456 -17.086 1.00 93.94 188 VAL A O 1
ATOM 1464 N N . TYR A 1 189 ? 6.255 5.488 -17.330 1.00 91.44 189 TYR A N 1
ATOM 1465 C CA . TYR A 1 189 ? 6.751 6.734 -16.746 1.00 91.44 189 TYR A CA 1
ATOM 1466 C C . TYR A 1 189 ? 7.141 6.621 -15.261 1.00 91.44 189 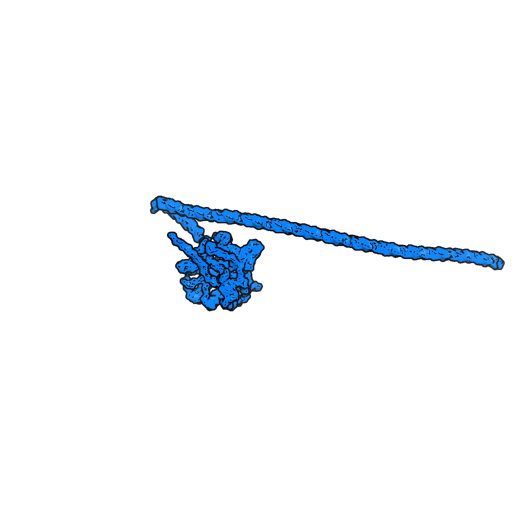TYR A C 1
ATOM 1468 O O . TYR A 1 189 ? 8.026 7.370 -14.857 1.00 91.44 189 TYR A O 1
ATOM 1476 N N . HIS A 1 190 ? 6.569 5.693 -14.486 1.00 95.44 190 HIS A N 1
ATOM 1477 C CA . HIS A 1 190 ? 6.948 5.459 -13.086 1.00 95.44 190 HIS A CA 1
ATOM 1478 C C . HIS A 1 190 ? 8.221 4.621 -12.929 1.00 95.44 190 HIS A C 1
ATOM 1480 O O . HIS A 1 190 ? 8.881 4.706 -11.898 1.00 95.44 190 HIS A O 1
ATOM 1486 N N . GLN A 1 191 ? 8.575 3.835 -13.946 1.00 96.50 191 GLN A N 1
ATOM 1487 C CA . GLN A 1 191 ? 9.733 2.944 -13.907 1.00 96.50 191 GLN A CA 1
ATOM 1488 C C . GLN A 1 191 ? 11.044 3.734 -13.953 1.00 96.50 191 GLN A C 1
ATOM 1490 O O . GLN A 1 191 ? 11.212 4.599 -14.821 1.00 96.50 191 GLN A O 1
ATOM 1495 N N . PHE A 1 192 ? 11.971 3.404 -13.056 1.00 95.19 192 PHE A N 1
ATOM 1496 C CA . PHE A 1 192 ? 13.294 4.011 -12.905 1.00 95.19 192 PHE A CA 1
ATOM 1497 C C . PHE A 1 192 ? 13.210 5.545 -12.849 1.00 95.19 192 PHE A C 1
ATOM 1499 O O . PHE A 1 192 ? 13.854 6.263 -13.614 1.00 95.19 192 PHE A O 1
ATOM 1506 N N . HIS A 1 193 ? 12.311 6.050 -12.002 1.00 91.19 193 HIS A N 1
ATOM 1507 C CA . HIS A 1 193 ? 12.027 7.477 -11.852 1.00 91.19 193 HIS A CA 1
ATOM 1508 C C . HIS A 1 193 ? 12.864 8.108 -10.728 1.00 91.19 193 HIS A C 1
ATOM 1510 O O . HIS A 1 193 ? 13.289 7.418 -9.803 1.00 91.19 193 HIS A O 1
ATOM 1516 N N . ASP A 1 194 ? 13.073 9.426 -10.801 1.00 85.38 194 ASP A N 1
ATOM 1517 C CA . ASP A 1 194 ? 13.624 10.226 -9.701 1.00 85.38 194 ASP A CA 1
ATOM 1518 C C . ASP A 1 194 ? 12.795 10.064 -8.417 1.00 85.38 194 ASP A C 1
ATOM 1520 O O . ASP A 1 194 ? 11.572 9.891 -8.464 1.00 85.38 194 ASP A O 1
ATOM 1524 N N . GLY A 1 195 ? 13.452 10.162 -7.264 1.00 76.00 195 GLY A N 1
ATOM 1525 C CA . GLY A 1 195 ? 12.775 10.180 -5.975 1.00 76.00 195 GLY A CA 1
ATOM 1526 C C . GLY A 1 195 ? 11.984 11.471 -5.740 1.00 76.00 195 GLY A C 1
ATOM 1527 O O . GLY A 1 195 ? 12.164 12.486 -6.420 1.00 76.00 195 GLY A O 1
ATOM 1528 N N . LEU A 1 196 ? 11.101 11.456 -4.741 1.00 70.19 196 LEU A N 1
ATOM 1529 C CA . LEU A 1 196 ? 10.382 12.658 -4.319 1.00 70.19 196 LEU A CA 1
ATOM 1530 C C . LEU A 1 196 ? 11.363 13.688 -3.744 1.00 70.19 196 LEU A C 1
ATOM 1532 O O . LEU A 1 196 ? 11.874 13.535 -2.641 1.00 70.19 196 LEU A O 1
ATOM 1536 N N . GLY A 1 197 ? 11.640 14.745 -4.510 1.00 67.75 197 GLY A N 1
ATOM 1537 C CA . GLY A 1 197 ? 12.497 15.855 -4.079 1.00 67.75 197 GLY A CA 1
ATOM 1538 C C . GLY A 1 197 ? 14.002 15.658 -4.295 1.00 67.75 197 GLY A C 1
ATOM 1539 O O . GLY A 1 197 ? 14.774 16.536 -3.917 1.00 67.75 197 GLY A O 1
ATOM 1540 N N . TYR A 1 198 ? 14.438 14.569 -4.935 1.00 73.00 198 TYR A N 1
ATOM 1541 C CA . TYR A 1 198 ? 15.853 14.317 -5.233 1.00 73.00 198 TYR A CA 1
ATOM 1542 C C . TYR A 1 198 ? 16.032 13.577 -6.561 1.00 73.00 198 TYR A C 1
ATOM 1544 O O . TYR A 1 198 ? 15.165 12.824 -6.994 1.00 73.00 198 TYR A O 1
ATOM 1552 N N . LYS A 1 199 ? 17.163 13.827 -7.229 1.00 84.50 199 LYS A N 1
ATOM 1553 C CA . LYS A 1 199 ? 17.472 13.258 -8.546 1.00 84.50 199 LYS A CA 1
ATOM 1554 C C . LYS A 1 199 ? 18.427 12.084 -8.431 1.00 84.50 199 LYS A C 1
ATOM 1556 O O . LYS A 1 199 ? 19.403 12.167 -7.688 1.00 84.50 199 LYS A O 1
ATOM 1561 N N . PHE A 1 200 ? 18.182 11.052 -9.224 1.00 87.19 200 PHE A N 1
ATOM 1562 C CA . PHE A 1 200 ? 19.091 9.926 -9.389 1.00 87.19 200 PHE A CA 1
ATOM 1563 C C . PHE A 1 200 ? 19.993 10.103 -10.623 1.00 87.19 200 PHE A C 1
ATOM 1565 O O . PHE A 1 200 ? 19.708 10.941 -11.489 1.00 87.19 200 PHE A O 1
ATOM 1572 N N . PRO A 1 201 ? 21.092 9.332 -10.732 1.00 89.44 201 PRO A N 1
ATOM 1573 C CA . PRO A 1 201 ? 21.974 9.377 -11.895 1.00 89.44 201 PRO A CA 1
ATOM 1574 C C . PRO A 1 201 ? 21.248 9.064 -13.217 1.00 89.44 201 PRO A C 1
ATOM 1576 O O . PRO A 1 201 ? 20.211 8.388 -13.252 1.00 89.44 201 PRO A O 1
ATOM 1579 N N . GLN A 1 202 ? 21.782 9.563 -14.337 1.00 85.38 202 GLN A N 1
ATOM 1580 C CA . GLN A 1 202 ? 21.175 9.323 -15.656 1.00 85.38 202 GLN A CA 1
ATOM 1581 C C . GLN A 1 202 ? 21.318 7.866 -16.095 1.00 85.38 202 GLN A C 1
ATOM 1583 O O . GLN A 1 202 ? 20.467 7.364 -16.829 1.00 85.38 202 GLN A O 1
ATOM 1588 N N . GLU A 1 203 ? 22.358 7.188 -15.621 1.00 87.62 203 GLU A N 1
ATOM 1589 C CA . GLU A 1 203 ? 22.580 5.760 -15.809 1.00 87.62 203 GLU A CA 1
ATOM 1590 C C . GLU A 1 203 ? 21.359 4.971 -15.315 1.00 87.62 203 GLU A C 1
ATOM 1592 O O . GLU A 1 203 ? 20.815 4.169 -16.064 1.00 87.62 203 GLU A O 1
ATOM 1597 N N . TYR A 1 204 ? 20.826 5.302 -14.135 1.00 91.44 204 TYR A N 1
ATOM 1598 C CA . TYR A 1 204 ? 19.597 4.708 -13.602 1.00 91.44 204 TYR A CA 1
ATOM 1599 C C . TYR A 1 204 ? 18.344 5.187 -14.357 1.00 91.44 204 TYR A C 1
ATOM 1601 O O . TYR A 1 204 ? 17.606 4.391 -14.939 1.00 91.44 204 TYR A O 1
ATOM 1609 N N . THR A 1 205 ? 18.109 6.504 -14.403 1.00 87.44 205 THR A N 1
ATOM 1610 C CA . THR A 1 205 ? 16.825 7.051 -14.893 1.00 87.44 205 THR A CA 1
ATOM 1611 C C . THR A 1 205 ? 16.610 6.917 -16.403 1.00 87.44 205 THR A C 1
ATOM 1613 O O . THR A 1 205 ? 15.476 7.005 -16.892 1.00 87.44 205 THR A O 1
ATOM 1616 N N . ARG A 1 206 ? 17.690 6.726 -17.171 1.00 82.56 206 ARG A N 1
ATOM 1617 C CA . ARG A 1 206 ? 17.657 6.584 -18.634 1.00 82.56 206 ARG A CA 1
ATOM 1618 C C . ARG A 1 206 ? 18.278 5.282 -19.111 1.00 82.56 206 ARG A C 1
ATOM 1620 O O . ARG A 1 206 ? 17.653 4.630 -19.940 1.00 82.56 206 ARG A O 1
ATOM 1627 N N . GLY A 1 207 ? 19.469 4.928 -18.627 1.00 83.62 207 GLY A N 1
ATOM 1628 C CA . GLY A 1 207 ? 20.210 3.744 -19.076 1.00 83.62 207 GLY A CA 1
ATOM 1629 C C . GLY A 1 207 ? 19.481 2.449 -18.728 1.00 83.62 207 GLY A C 1
ATOM 1630 O O . GLY A 1 207 ? 18.974 1.771 -19.623 1.00 83.62 207 GLY A O 1
ATOM 1631 N N . VAL A 1 208 ? 19.326 2.171 -17.432 1.00 90.94 208 VAL A N 1
ATOM 1632 C CA . VAL A 1 208 ? 18.614 0.987 -16.921 1.00 90.94 208 VAL A CA 1
ATOM 1633 C C . VAL A 1 208 ? 17.183 0.945 -17.456 1.00 90.94 208 VAL A C 1
ATOM 1635 O O . VAL A 1 208 ? 16.713 -0.095 -17.909 1.00 90.94 208 VAL A O 1
ATOM 1638 N N . LYS A 1 209 ? 16.499 2.095 -17.506 1.00 90.12 209 LYS A N 1
ATOM 1639 C CA . LYS A 1 209 ? 15.152 2.199 -18.086 1.00 90.12 209 LYS A CA 1
ATOM 1640 C C . LYS A 1 209 ? 15.085 1.786 -19.557 1.00 90.12 209 LYS A C 1
ATOM 1642 O O . LYS A 1 209 ? 14.147 1.096 -19.953 1.00 90.12 209 LYS A O 1
ATOM 1647 N N . ALA A 1 210 ? 16.029 2.250 -20.377 1.00 82.88 210 ALA A N 1
ATOM 1648 C CA . ALA A 1 210 ? 16.083 1.909 -21.795 1.00 82.88 210 ALA A CA 1
ATOM 1649 C C . ALA A 1 210 ? 16.362 0.416 -21.985 1.00 82.88 210 ALA A C 1
ATOM 1651 O O . ALA A 1 210 ? 15.652 -0.229 -22.752 1.00 82.88 210 ALA A O 1
ATOM 1652 N N . ASN A 1 211 ? 17.306 -0.139 -21.222 1.00 86.12 211 ASN A N 1
ATOM 1653 C CA . ASN A 1 211 ? 17.594 -1.570 -21.232 1.00 86.12 211 ASN A CA 1
ATOM 1654 C C . ASN A 1 211 ? 16.367 -2.405 -20.815 1.00 86.12 211 ASN A C 1
ATOM 1656 O O . ASN A 1 211 ? 15.999 -3.357 -21.500 1.00 86.12 211 ASN A O 1
ATOM 1660 N N . ALA A 1 212 ? 15.683 -2.015 -19.736 1.00 90.06 212 ALA A N 1
ATOM 1661 C CA . ALA A 1 212 ? 14.486 -2.698 -19.251 1.00 90.06 212 ALA A CA 1
ATOM 1662 C C . ALA A 1 212 ? 13.338 -2.692 -20.278 1.00 90.06 212 ALA A C 1
ATOM 1664 O O . ALA A 1 212 ? 12.587 -3.664 -20.352 1.00 90.06 212 ALA A O 1
ATOM 1665 N N . LEU A 1 213 ? 13.202 -1.623 -21.074 1.00 86.69 213 LEU A N 1
ATOM 1666 C CA . LEU A 1 213 ? 12.264 -1.567 -22.203 1.00 86.69 213 LEU A CA 1
ATOM 1667 C C . LEU A 1 213 ? 12.692 -2.492 -23.345 1.00 86.69 213 LEU A C 1
ATOM 1669 O O . LEU A 1 213 ? 11.865 -3.225 -23.876 1.00 86.69 213 LEU A O 1
ATOM 1673 N N . GLU A 1 214 ? 13.971 -2.454 -23.721 1.00 84.31 214 GLU A N 1
ATOM 1674 C CA . GLU A 1 214 ? 14.523 -3.236 -24.831 1.00 84.31 214 GLU A CA 1
ATOM 1675 C C . GLU A 1 214 ? 14.348 -4.742 -24.617 1.00 84.31 214 GLU A C 1
ATOM 1677 O O . GLU A 1 214 ? 13.918 -5.447 -25.529 1.00 84.31 214 GLU A O 1
ATOM 1682 N N . ARG A 1 215 ? 14.598 -5.228 -23.397 1.00 88.31 215 ARG A N 1
ATOM 1683 C CA . ARG A 1 215 ? 14.435 -6.650 -23.053 1.00 88.31 215 ARG A CA 1
ATOM 1684 C C . ARG A 1 215 ? 13.040 -7.030 -22.550 1.00 88.31 215 ARG A C 1
ATOM 1686 O O . ARG A 1 215 ? 12.830 -8.168 -22.146 1.00 88.31 215 ARG A O 1
ATOM 1693 N N . GLY A 1 216 ? 12.094 -6.089 -22.539 1.00 86.19 216 GLY A N 1
ATOM 1694 C CA . GLY A 1 216 ? 10.701 -6.351 -22.169 1.00 86.19 216 GLY A CA 1
ATOM 1695 C C . GLY A 1 216 ? 10.438 -6.577 -20.675 1.00 86.19 216 GLY A C 1
ATOM 1696 O O . GLY A 1 216 ? 9.368 -7.072 -20.327 1.00 86.19 216 GLY A O 1
ATOM 1697 N N . LEU A 1 217 ? 11.358 -6.192 -19.778 1.00 90.50 217 LEU A N 1
ATOM 1698 C CA . LEU A 1 217 ? 11.102 -6.201 -18.328 1.00 90.50 217 LEU A CA 1
ATOM 1699 C C . LEU A 1 217 ? 9.951 -5.240 -17.964 1.00 90.50 217 LEU A C 1
ATOM 1701 O O . LEU A 1 217 ? 9.148 -5.516 -17.065 1.00 90.50 217 LEU A O 1
ATOM 1705 N N . ILE A 1 218 ? 9.889 -4.100 -18.660 1.00 93.06 218 ILE A N 1
ATOM 1706 C CA . ILE A 1 218 ? 8.821 -3.103 -18.544 1.00 93.06 218 ILE A CA 1
ATOM 1707 C C . ILE A 1 218 ? 8.207 -2.833 -19.917 1.00 93.06 218 ILE A C 1
ATOM 1709 O O . ILE A 1 218 ? 8.901 -2.816 -20.931 1.00 93.06 218 ILE A O 1
ATOM 1713 N N . ALA A 1 219 ? 6.899 -2.594 -19.949 1.00 89.06 219 ALA A N 1
ATOM 1714 C CA . ALA A 1 219 ? 6.145 -2.359 -21.175 1.00 89.06 219 ALA A CA 1
ATOM 1715 C C . ALA A 1 219 ? 4.910 -1.486 -20.890 1.00 89.06 219 ALA A C 1
ATOM 1717 O O . ALA A 1 219 ? 4.508 -1.361 -19.729 1.00 89.06 219 ALA A O 1
ATOM 1718 N N . PRO A 1 220 ? 4.288 -0.881 -21.921 1.00 88.50 220 PRO A N 1
ATOM 1719 C CA . PRO A 1 220 ? 3.006 -0.204 -21.769 1.00 88.50 220 PRO A CA 1
ATOM 1720 C C . PRO A 1 220 ? 1.948 -1.122 -21.145 1.00 88.50 220 PRO A C 1
ATOM 1722 O O . PRO A 1 220 ? 1.773 -2.266 -21.560 1.00 88.50 220 PRO A O 1
ATOM 1725 N N . THR A 1 221 ? 1.217 -0.604 -20.161 1.00 89.38 221 THR A N 1
ATOM 1726 C CA . THR A 1 221 ? 0.293 -1.400 -19.333 1.00 89.38 221 THR A CA 1
ATOM 1727 C C . THR A 1 221 ? -1.170 -1.284 -19.768 1.00 89.38 221 THR A C 1
ATOM 1729 O O . THR A 1 221 ? -2.040 -1.968 -19.234 1.00 89.38 221 THR A O 1
ATOM 1732 N N . GLY A 1 222 ? -1.461 -0.401 -20.729 1.00 87.62 222 GLY A N 1
ATOM 1733 C CA . GLY A 1 222 ? -2.820 0.019 -21.088 1.00 87.62 222 GLY A CA 1
ATOM 1734 C C . GLY A 1 222 ? -3.343 1.199 -20.257 1.00 87.62 222 GLY A C 1
ATOM 1735 O O . GLY A 1 222 ? -4.418 1.722 -20.551 1.00 87.62 222 GLY A O 1
ATOM 1736 N N . CYS A 1 223 ? -2.583 1.657 -19.260 1.00 89.50 223 CYS A N 1
ATOM 1737 C CA . CYS A 1 223 ? -2.877 2.872 -18.507 1.00 89.50 223 CYS A CA 1
ATOM 1738 C C . CYS A 1 223 ? -2.334 4.139 -19.194 1.00 89.50 223 CYS A C 1
ATOM 1740 O O . CYS A 1 223 ? -1.404 4.062 -20.002 1.00 89.50 223 CYS A O 1
ATOM 1742 N N . PRO A 1 224 ? -2.886 5.328 -18.885 1.00 88.62 224 PRO A N 1
ATOM 1743 C CA . PRO A 1 224 ? -2.407 6.582 -19.460 1.00 88.62 224 PRO A CA 1
ATOM 1744 C C . PRO A 1 224 ? -0.972 6.936 -19.040 1.00 88.62 224 PRO A C 1
ATOM 1746 O O . PRO A 1 224 ? -0.690 7.193 -17.873 1.00 88.62 224 PRO A O 1
ATOM 1749 N N . GLU A 1 225 ? -0.075 7.063 -20.018 1.00 84.75 225 GLU A N 1
ATOM 1750 C CA . GLU A 1 225 ? 1.298 7.524 -19.794 1.00 84.75 225 GLU A CA 1
ATOM 1751 C C . GLU A 1 225 ? 1.360 9.051 -19.606 1.00 84.75 225 GLU A C 1
ATOM 1753 O O . GLU A 1 225 ? 0.759 9.816 -20.371 1.00 84.75 225 GLU A O 1
ATOM 1758 N N . MET A 1 226 ? 2.195 9.547 -18.680 1.00 70.06 226 MET A N 1
ATOM 1759 C CA . MET A 1 226 ? 2.416 10.998 -18.508 1.00 70.06 226 MET A CA 1
ATOM 1760 C C . MET A 1 226 ? 2.883 11.674 -19.819 1.00 70.06 226 MET A C 1
ATOM 1762 O O . MET A 1 226 ? 2.583 12.846 -20.089 1.00 70.06 226 MET A O 1
ATOM 1766 N N . ARG A 1 227 ? 3.561 10.914 -20.696 1.00 53.28 227 ARG A N 1
ATOM 1767 C CA . ARG A 1 227 ? 4.001 11.358 -22.027 1.00 53.28 227 ARG A CA 1
ATOM 1768 C C . ARG A 1 227 ? 2.864 11.772 -22.962 1.00 53.28 227 ARG A C 1
ATOM 1770 O O . ARG A 1 227 ? 3.128 12.576 -23.849 1.00 53.28 227 ARG A O 1
ATOM 1777 N N . GLU A 1 228 ? 1.614 11.348 -22.776 1.00 51.50 228 GLU A N 1
ATOM 1778 C CA . GLU A 1 228 ? 0.502 11.847 -23.604 1.00 51.50 228 GLU A CA 1
ATOM 1779 C C . GLU A 1 228 ? 0.274 13.362 -23.426 1.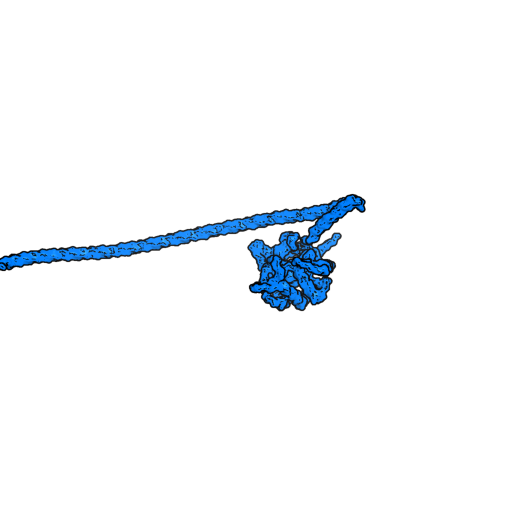00 51.50 228 GLU A C 1
ATOM 1781 O O . GLU A 1 228 ? -0.036 14.078 -24.388 1.00 51.50 228 GLU A O 1
ATOM 1786 N N . ARG A 1 229 ? 0.540 13.902 -22.226 1.00 52.56 229 ARG A N 1
ATOM 1787 C CA . ARG A 1 229 ? 0.559 15.356 -21.989 1.00 52.56 229 ARG A CA 1
ATOM 1788 C C . ARG A 1 229 ? 1.765 16.024 -22.656 1.00 52.56 229 ARG A C 1
ATOM 1790 O O . ARG A 1 229 ? 1.594 17.080 -23.270 1.00 52.56 229 ARG A O 1
ATOM 1797 N N . PHE A 1 230 ? 2.943 15.398 -22.635 1.00 52.25 230 PHE A N 1
ATOM 1798 C CA . PHE A 1 230 ? 4.135 15.884 -23.349 1.00 52.25 230 PHE A CA 1
ATOM 1799 C C . PHE A 1 230 ? 3.979 15.845 -24.875 1.00 52.25 230 PHE A C 1
ATOM 1801 O O . PHE A 1 230 ? 4.359 16.808 -25.535 1.00 52.25 230 PHE A O 1
ATOM 1808 N N . LYS A 1 231 ? 3.354 14.802 -25.441 1.00 60.47 231 LYS A N 1
ATOM 1809 C CA . LYS A 1 231 ? 3.016 14.684 -26.870 1.00 60.47 231 LYS A CA 1
ATOM 1810 C C . LYS A 1 231 ? 2.156 15.869 -27.305 1.00 60.47 231 LYS A C 1
ATOM 1812 O O . LYS A 1 231 ? 2.440 16.490 -28.322 1.00 60.47 231 LYS A O 1
ATOM 1817 N N . SER A 1 232 ? 1.180 16.277 -26.489 1.00 61.09 232 SER A N 1
ATOM 1818 C CA . SER A 1 232 ? 0.401 17.496 -26.755 1.00 61.09 232 SER A CA 1
ATOM 1819 C C . SER A 1 232 ? 1.251 18.782 -26.742 1.00 61.09 232 SER A C 1
ATOM 1821 O O . SER A 1 232 ? 0.997 19.697 -27.525 1.00 61.09 232 SER A O 1
ATOM 1823 N N . GLY A 1 233 ? 2.285 18.851 -25.897 1.00 66.31 233 GLY A N 1
ATOM 1824 C CA . GLY A 1 233 ? 3.255 19.951 -25.857 1.00 66.31 233 GLY A CA 1
ATOM 1825 C C . GLY A 1 233 ? 4.181 19.977 -27.079 1.00 66.31 233 GLY A C 1
ATOM 1826 O O . GLY A 1 233 ? 4.345 21.025 -27.700 1.00 66.31 233 GLY A O 1
ATOM 1827 N N . LEU A 1 234 ? 4.709 18.819 -27.480 1.00 73.75 234 LEU A N 1
ATOM 1828 C CA . LEU A 1 234 ? 5.518 18.623 -28.690 1.00 73.75 234 LEU A CA 1
ATOM 1829 C C . LEU A 1 234 ? 4.734 18.970 -29.959 1.00 73.75 234 LEU A C 1
ATOM 1831 O O . LEU A 1 234 ? 5.232 19.704 -30.806 1.00 73.75 234 LEU A O 1
ATOM 1835 N N . LEU A 1 235 ? 3.478 18.532 -30.053 1.00 79.12 235 LEU A N 1
ATOM 1836 C CA . LEU A 1 235 ? 2.584 18.862 -31.164 1.00 79.12 235 LEU A CA 1
ATOM 1837 C C . LEU A 1 235 ? 2.310 20.373 -31.248 1.00 79.12 235 LEU A C 1
ATOM 1839 O O . LEU A 1 235 ? 2.316 20.938 -32.339 1.00 79.12 235 LEU A O 1
ATOM 1843 N N . LYS A 1 236 ? 2.133 21.062 -30.111 1.00 80.31 236 LYS A N 1
ATOM 1844 C CA . LYS A 1 236 ? 2.003 22.533 -30.073 1.00 80.31 236 LYS A CA 1
ATOM 1845 C C . LYS A 1 236 ? 3.291 23.245 -30.494 1.00 80.31 236 LYS A C 1
ATOM 1847 O O . LYS A 1 236 ? 3.220 24.240 -31.214 1.00 80.31 236 LYS A O 1
ATOM 1852 N N . ARG A 1 237 ? 4.454 22.741 -30.073 1.00 82.12 237 ARG A N 1
ATOM 1853 C CA . ARG A 1 237 ? 5.767 23.276 -30.463 1.00 82.12 237 ARG A CA 1
ATOM 1854 C C . ARG A 1 237 ? 6.020 23.096 -31.962 1.00 82.12 237 ARG A C 1
ATOM 1856 O O . ARG A 1 237 ? 6.347 24.072 -32.630 1.00 82.12 237 ARG A O 1
ATOM 1863 N N . ARG A 1 238 ? 5.736 21.910 -32.507 1.00 82.06 238 ARG A N 1
ATOM 1864 C CA . ARG A 1 238 ? 5.797 21.626 -33.948 1.00 82.06 238 ARG A CA 1
ATOM 1865 C C . ARG A 1 238 ? 4.859 22.529 -34.751 1.00 82.06 238 ARG A C 1
ATOM 1867 O O . ARG A 1 238 ? 5.234 23.009 -35.813 1.00 82.06 238 ARG A O 1
ATOM 1874 N N . LEU A 1 239 ? 3.669 22.835 -34.221 1.00 82.50 239 LEU A N 1
ATOM 1875 C CA . LEU A 1 239 ? 2.755 23.801 -34.842 1.00 82.50 239 LEU A CA 1
ATOM 1876 C C . LEU A 1 239 ? 3.369 25.207 -34.951 1.00 82.50 239 LEU A C 1
ATOM 1878 O O . LEU A 1 239 ? 3.158 25.890 -35.951 1.00 82.50 239 LEU A O 1
ATOM 1882 N N . LYS A 1 240 ? 4.116 25.637 -33.926 1.00 84.06 240 LYS A N 1
ATOM 1883 C CA . LYS A 1 240 ? 4.805 26.936 -33.887 1.00 84.06 240 LYS A CA 1
ATOM 1884 C C . LYS A 1 240 ? 5.977 26.978 -34.872 1.00 84.06 240 LYS A C 1
ATOM 1886 O O . LYS A 1 240 ? 6.143 27.971 -35.570 1.00 84.06 240 LYS A O 1
ATOM 1891 N N . GLU A 1 241 ? 6.741 25.893 -34.967 1.00 83.31 241 GLU A N 1
ATOM 1892 C CA . GLU A 1 241 ? 7.844 25.740 -35.928 1.00 83.31 241 GLU A CA 1
ATOM 1893 C C . GLU A 1 241 ? 7.344 25.754 -37.381 1.00 83.31 241 GLU A C 1
ATOM 1895 O O . GLU A 1 241 ? 7.889 26.476 -38.213 1.00 83.31 241 GLU A O 1
ATOM 1900 N N . LEU A 1 242 ? 6.255 25.036 -37.678 1.00 80.00 242 LEU A N 1
ATOM 1901 C CA . LEU A 1 242 ? 5.633 25.034 -39.007 1.00 80.00 242 LEU A CA 1
ATOM 1902 C C . LEU A 1 242 ? 5.083 26.415 -39.400 1.00 80.00 242 LEU A C 1
ATOM 1904 O O . LEU A 1 242 ? 5.186 26.798 -40.561 1.00 80.00 242 LEU A O 1
ATOM 1908 N N . ALA A 1 243 ? 4.536 27.178 -38.447 1.00 77.81 243 ALA A N 1
ATOM 1909 C CA . ALA A 1 243 ? 4.062 28.542 -38.696 1.00 77.81 243 ALA A CA 1
ATOM 1910 C C . ALA A 1 243 ? 5.209 29.514 -39.036 1.00 77.81 243 ALA A C 1
ATOM 1912 O O . ALA A 1 243 ? 5.054 30.367 -39.907 1.00 77.81 243 ALA A O 1
ATOM 1913 N N . LEU A 1 244 ? 6.368 29.362 -38.385 1.00 77.88 244 LEU A N 1
ATOM 1914 C CA . LEU A 1 244 ? 7.576 30.139 -38.684 1.00 77.88 244 LEU A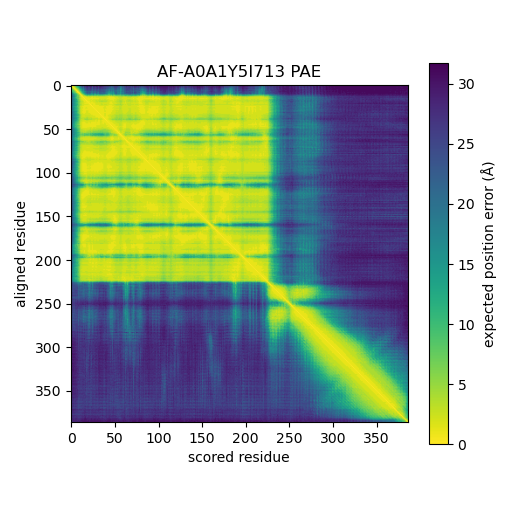 CA 1
ATOM 1915 C C . LEU A 1 244 ? 8.159 29.775 -40.061 1.00 77.88 244 LEU A C 1
ATOM 1917 O O . LEU A 1 244 ? 8.530 30.663 -40.827 1.00 77.88 244 LEU A O 1
ATOM 1921 N N . ALA A 1 245 ? 8.189 28.483 -40.403 1.00 68.50 245 ALA A N 1
ATOM 1922 C CA . ALA A 1 245 ? 8.693 27.997 -41.690 1.00 68.50 245 ALA A CA 1
ATOM 1923 C C . ALA A 1 245 ? 7.811 28.406 -42.890 1.00 68.50 245 ALA A C 1
ATOM 1925 O O . ALA A 1 245 ? 8.338 28.690 -43.969 1.00 68.50 245 ALA A O 1
ATOM 1926 N N . ASP A 1 246 ? 6.484 28.472 -42.709 1.00 66.88 246 ASP A N 1
ATOM 1927 C CA . ASP A 1 246 ? 5.535 28.943 -43.733 1.00 66.88 246 ASP A CA 1
ATOM 1928 C C . ASP A 1 246 ? 5.685 30.453 -43.997 1.00 66.88 246 ASP A C 1
ATOM 1930 O O . ASP A 1 246 ? 5.726 30.885 -45.151 1.00 66.88 246 ASP A O 1
ATOM 1934 N N . GLY A 1 247 ? 5.871 31.255 -42.936 1.00 64.50 247 GLY A N 1
ATOM 1935 C CA . GLY A 1 247 ? 6.129 32.698 -43.036 1.00 64.50 247 GLY A CA 1
ATOM 1936 C C . GLY A 1 247 ? 7.428 33.043 -43.774 1.00 64.50 247 GLY A C 1
ATOM 1937 O O . GLY A 1 247 ? 7.486 34.042 -44.487 1.00 64.50 247 GLY A O 1
ATOM 1938 N N . ALA A 1 248 ? 8.437 32.175 -43.678 1.00 68.00 248 ALA A N 1
ATOM 1939 C CA . ALA A 1 248 ? 9.718 32.309 -44.370 1.00 68.00 248 ALA A CA 1
ATOM 1940 C C . ALA A 1 248 ? 9.737 31.717 -45.802 1.00 68.00 248 ALA A C 1
ATOM 1942 O O . ALA A 1 248 ? 10.779 31.745 -46.452 1.00 68.00 248 ALA A O 1
ATOM 1943 N N . ARG A 1 249 ? 8.614 31.171 -46.311 1.00 64.62 249 ARG A N 1
ATOM 1944 C CA . ARG A 1 249 ? 8.504 30.480 -47.624 1.00 64.62 249 ARG A CA 1
ATOM 1945 C C . ARG A 1 249 ? 9.530 29.350 -47.852 1.00 64.62 249 ARG A C 1
ATOM 1947 O O . ARG A 1 249 ? 9.863 29.038 -48.992 1.00 64.62 249 ARG A O 1
ATOM 1954 N N . LEU A 1 250 ? 10.001 28.693 -46.792 1.00 58.50 250 LEU A N 1
ATOM 1955 C CA . LEU A 1 250 ? 11.083 27.696 -46.864 1.00 58.50 250 LEU A CA 1
ATOM 1956 C C . LEU A 1 250 ? 10.646 26.310 -47.389 1.00 58.50 250 LEU A C 1
ATOM 1958 O O . LEU A 1 250 ? 11.498 25.488 -47.715 1.00 58.50 250 LEU A O 1
ATOM 1962 N N . VAL A 1 251 ? 9.341 26.014 -47.477 1.00 59.16 251 VAL A N 1
ATOM 1963 C CA . VAL A 1 251 ? 8.811 24.690 -47.878 1.00 59.16 251 VAL A CA 1
ATOM 1964 C C . VAL A 1 251 ? 7.544 24.843 -48.736 1.00 59.16 251 VAL A C 1
ATOM 1966 O O . VAL A 1 251 ? 6.831 25.843 -48.648 1.00 59.16 251 VAL A O 1
ATOM 1969 N N . ARG A 1 252 ? 7.214 23.842 -49.572 1.00 66.50 252 ARG A N 1
ATOM 1970 C CA . ARG A 1 252 ? 5.975 23.827 -50.379 1.00 66.50 252 ARG A CA 1
ATOM 1971 C C . ARG A 1 252 ? 4.728 23.933 -49.481 1.00 66.50 252 ARG A C 1
ATOM 1973 O O . ARG A 1 252 ? 4.461 23.037 -48.678 1.00 66.50 252 ARG A O 1
ATOM 1980 N N . LYS A 1 253 ? 3.908 24.972 -49.704 1.00 65.12 253 LYS A N 1
ATOM 1981 C CA . LYS A 1 253 ? 2.671 25.289 -48.948 1.00 65.12 253 LYS A CA 1
ATOM 1982 C C . LYS A 1 253 ? 1.722 24.100 -48.739 1.00 65.12 253 LYS A C 1
ATOM 1984 O O . LYS A 1 253 ? 1.049 24.004 -47.717 1.00 65.12 253 LYS A O 1
ATOM 1989 N N . THR A 1 254 ? 1.656 23.173 -49.694 1.00 71.25 254 THR A N 1
ATOM 1990 C CA . THR A 1 254 ? 0.749 22.014 -49.647 1.00 71.25 254 THR A CA 1
ATOM 1991 C C . THR A 1 254 ? 1.168 20.945 -48.633 1.00 71.25 254 THR A C 1
ATOM 1993 O O . THR A 1 254 ? 0.294 20.295 -48.05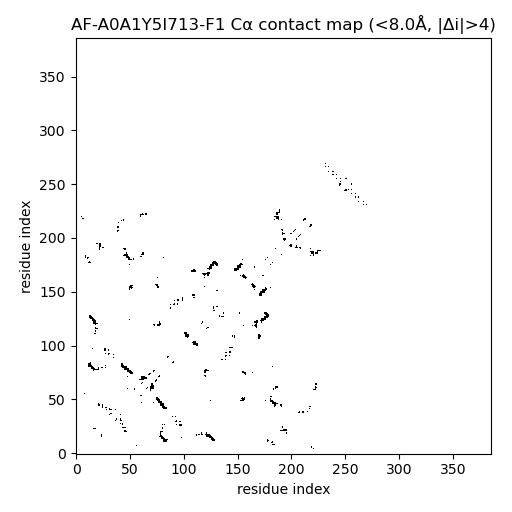8 1.00 71.25 254 THR A O 1
ATOM 1996 N N . ALA A 1 255 ? 2.469 20.779 -48.371 1.00 70.69 255 ALA A N 1
ATOM 1997 C CA . ALA A 1 255 ? 2.983 19.818 -47.392 1.00 70.69 255 ALA A CA 1
ATOM 1998 C C . ALA A 1 255 ? 2.768 20.321 -45.956 1.00 70.69 255 ALA A C 1
ATOM 2000 O O . ALA A 1 255 ? 2.175 19.614 -45.139 1.00 70.69 255 ALA A O 1
ATOM 2001 N N . ILE A 1 256 ? 3.114 21.589 -45.696 1.00 71.00 256 ILE A N 1
ATOM 2002 C CA . ILE A 1 256 ? 2.852 22.261 -44.412 1.00 71.00 256 ILE A CA 1
ATOM 2003 C C . ILE A 1 256 ? 1.352 22.229 -44.089 1.00 71.00 256 ILE A C 1
ATOM 2005 O O . ILE A 1 256 ? 0.954 21.870 -42.981 1.00 71.00 256 ILE A O 1
ATOM 2009 N N . ALA A 1 257 ? 0.491 22.538 -45.064 1.00 75.06 257 ALA A N 1
ATOM 2010 C CA . ALA A 1 257 ? -0.953 22.569 -44.846 1.00 75.06 257 ALA A CA 1
ATOM 2011 C C . ALA A 1 257 ? -1.555 21.201 -44.472 1.00 75.06 257 ALA A C 1
ATOM 2013 O O . ALA A 1 257 ? -2.574 21.167 -43.776 1.00 75.06 257 ALA A O 1
ATOM 2014 N N . ARG A 1 258 ? -0.970 20.081 -44.922 1.00 80.81 258 ARG A N 1
ATOM 2015 C CA . ARG A 1 258 ? -1.405 18.728 -44.528 1.00 80.81 258 ARG A CA 1
ATOM 2016 C C . ARG A 1 258 ? -0.937 18.383 -43.116 1.00 80.81 258 ARG A C 1
ATOM 2018 O O . ARG A 1 258 ? -1.750 17.940 -42.308 1.00 80.81 258 ARG A O 1
ATOM 2025 N N . GLU A 1 259 ? 0.325 18.658 -42.797 1.00 79.94 259 GLU A N 1
ATOM 2026 C CA . GLU A 1 259 ? 0.905 18.385 -41.475 1.00 79.94 259 GLU A CA 1
ATOM 2027 C C . GLU A 1 259 ? 0.217 19.213 -40.375 1.00 79.94 259 GLU A C 1
ATOM 2029 O O . GLU A 1 259 ? -0.207 18.676 -39.352 1.00 79.94 259 GLU A O 1
ATOM 2034 N N . VAL A 1 260 ? -0.031 20.505 -40.623 1.00 79.88 260 VAL A N 1
ATOM 2035 C CA . VAL A 1 260 ? -0.775 21.377 -39.698 1.00 79.88 260 VAL A CA 1
ATOM 2036 C C . VAL A 1 260 ? -2.201 20.867 -39.459 1.00 79.88 260 VAL A C 1
ATOM 2038 O O . VAL A 1 260 ? -2.690 20.939 -38.329 1.00 79.88 260 VAL A O 1
ATOM 2041 N N . ARG A 1 261 ? -2.887 20.344 -40.487 1.00 83.31 261 ARG A N 1
ATOM 2042 C CA . ARG A 1 261 ? -4.233 19.762 -40.330 1.00 83.31 261 ARG A CA 1
ATOM 2043 C C . ARG A 1 261 ? -4.204 18.509 -39.458 1.00 83.31 261 ARG A C 1
ATOM 2045 O O . ARG A 1 261 ? -5.004 18.431 -38.527 1.00 83.31 261 ARG A O 1
ATOM 2052 N N . ALA A 1 262 ? -3.269 17.594 -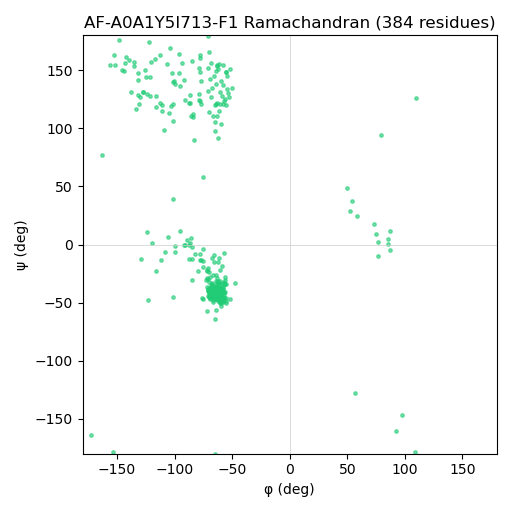39.709 1.00 81.75 262 ALA A N 1
ATOM 2053 C CA . ALA A 1 262 ? -3.117 16.366 -38.929 1.00 81.75 262 ALA A CA 1
ATOM 2054 C C . ALA A 1 262 ? -2.813 16.665 -37.450 1.00 81.75 262 ALA A C 1
ATOM 2056 O O . ALA A 1 262 ? -3.496 16.164 -36.558 1.00 81.75 262 ALA A O 1
ATOM 2057 N N . ILE A 1 263 ? -1.872 17.576 -37.176 1.00 81.00 263 ILE A N 1
ATOM 2058 C CA . ILE A 1 263 ? -1.517 17.959 -35.802 1.00 81.00 263 ILE A CA 1
ATOM 2059 C C . ILE A 1 263 ? -2.694 18.646 -35.087 1.00 81.00 263 ILE A C 1
ATOM 2061 O O . ILE A 1 263 ? -2.974 18.358 -33.920 1.00 81.00 263 ILE A O 1
ATOM 2065 N N . LYS A 1 264 ? -3.423 19.544 -35.768 1.00 81.38 264 LYS A N 1
ATOM 2066 C CA . LYS A 1 264 ? -4.618 20.192 -35.194 1.00 81.38 264 LYS A CA 1
ATOM 2067 C C . LYS A 1 264 ? -5.730 19.184 -34.892 1.00 81.38 264 LYS A C 1
ATOM 2069 O O . LYS A 1 264 ? -6.440 19.364 -33.902 1.00 81.38 264 LYS A O 1
ATOM 2074 N N . GLN A 1 265 ? -5.898 18.157 -35.723 1.00 82.50 265 GLN A N 1
ATOM 2075 C CA . GLN A 1 265 ? -6.871 17.088 -35.500 1.00 82.50 265 GLN A CA 1
ATOM 2076 C C . GLN A 1 265 ? -6.503 16.252 -34.270 1.00 82.50 265 GLN A C 1
ATOM 2078 O O . GLN A 1 265 ? -7.345 16.087 -33.389 1.00 82.50 265 GLN A O 1
ATOM 2083 N N . GLU A 1 266 ? -5.245 15.829 -34.154 1.00 77.00 266 GLU A N 1
ATOM 2084 C CA . GLU A 1 266 ? -4.739 15.075 -33.000 1.00 77.00 266 GLU A CA 1
ATOM 2085 C C . GLU A 1 266 ? -4.935 15.868 -31.692 1.00 77.00 266 GLU A C 1
ATOM 2087 O O . GLU A 1 266 ? -5.546 15.380 -30.742 1.00 77.00 266 GLU A O 1
ATOM 2092 N N . LEU A 1 267 ? -4.549 17.153 -31.668 1.00 77.19 267 LEU A N 1
ATOM 2093 C CA . LEU A 1 267 ? -4.754 18.034 -30.508 1.00 77.19 267 LEU A CA 1
ATOM 2094 C C . LEU A 1 267 ? -6.237 18.217 -30.145 1.00 77.19 267 LEU A C 1
ATOM 2096 O O . LEU A 1 267 ? -6.578 18.300 -28.960 1.00 77.19 267 LEU A O 1
ATOM 2100 N N . ARG A 1 268 ? -7.130 18.289 -31.143 1.00 79.50 268 ARG A N 1
ATOM 2101 C CA . ARG A 1 268 ? -8.585 18.359 -30.922 1.00 79.50 268 ARG A CA 1
ATOM 2102 C C . ARG A 1 268 ? -9.116 17.077 -30.294 1.00 79.50 268 ARG A C 1
ATOM 2104 O O . ARG A 1 268 ? -9.887 17.167 -29.341 1.00 79.50 268 ARG A O 1
ATOM 2111 N N . LEU A 1 269 ? -8.682 15.914 -30.775 1.00 73.44 269 LEU A N 1
ATOM 2112 C CA . LEU A 1 269 ? -9.080 14.616 -30.229 1.00 73.44 269 LEU A CA 1
ATOM 2113 C C . LEU A 1 269 ? -8.596 14.450 -28.784 1.00 73.44 269 LEU A C 1
ATOM 2115 O O . LEU A 1 269 ? -9.394 14.099 -27.914 1.00 73.44 269 LEU A O 1
ATOM 2119 N N . THR A 1 270 ? -7.343 14.803 -28.485 1.00 70.62 270 THR A N 1
ATOM 2120 C CA . THR A 1 270 ? -6.810 14.787 -27.112 1.00 70.62 270 THR A CA 1
ATOM 2121 C C . THR A 1 270 ? -7.585 15.735 -26.191 1.00 70.62 270 THR A C 1
ATOM 2123 O O . THR A 1 270 ? -7.969 15.357 -25.082 1.00 70.62 270 THR A O 1
ATOM 2126 N N . LYS A 1 271 ? -7.888 16.961 -26.648 1.00 72.19 271 LYS A N 1
ATOM 2127 C CA . LYS A 1 271 ? -8.680 17.932 -25.872 1.00 72.19 271 LYS A CA 1
ATOM 2128 C C . LYS A 1 271 ? -10.109 17.436 -25.628 1.00 72.19 271 LYS A C 1
ATOM 2130 O O . LYS A 1 271 ? -10.616 17.603 -24.519 1.00 72.19 271 LYS A O 1
ATOM 2135 N N . ALA A 1 272 ? -10.739 16.816 -26.626 1.00 69.06 272 ALA A N 1
ATOM 2136 C CA . ALA A 1 272 ? -12.085 16.256 -26.525 1.00 69.06 272 ALA A CA 1
ATOM 2137 C C . ALA A 1 272 ? -12.145 15.074 -25.545 1.00 69.06 272 ALA A C 1
ATOM 2139 O O . ALA A 1 272 ? -13.038 15.040 -24.699 1.00 69.06 272 ALA A O 1
ATOM 2140 N N . ARG A 1 273 ? -11.167 14.157 -25.590 1.00 69.12 273 ARG A N 1
ATOM 2141 C CA . ARG A 1 273 ? -11.041 13.051 -24.623 1.00 69.12 273 ARG A CA 1
ATOM 2142 C C . ARG A 1 273 ? -10.886 13.573 -23.193 1.00 69.12 273 ARG A C 1
ATOM 2144 O O . ARG A 1 273 ? -11.637 13.170 -22.309 1.00 69.12 273 ARG A O 1
ATOM 2151 N N . GLY A 1 274 ? -10.000 14.550 -22.980 1.00 63.06 274 GLY A N 1
ATOM 2152 C CA . GLY A 1 274 ? -9.811 15.169 -21.664 1.00 63.06 274 GLY A CA 1
ATOM 2153 C C . GLY A 1 274 ? -11.036 15.943 -21.157 1.00 63.06 274 GLY A C 1
ATOM 2154 O O . GLY A 1 274 ? -11.331 15.919 -19.965 1.00 63.06 274 GLY A O 1
ATOM 2155 N N . ALA A 1 275 ? -11.776 16.623 -22.039 1.00 64.38 275 ALA A N 1
ATOM 2156 C CA . ALA A 1 275 ? -13.008 17.320 -21.668 1.00 64.38 275 ALA A CA 1
ATOM 2157 C C . ALA A 1 275 ? -14.133 16.342 -21.296 1.00 64.38 275 ALA A C 1
ATOM 2159 O O . ALA A 1 275 ? -14.764 16.526 -20.258 1.00 64.38 275 ALA A O 1
ATOM 2160 N N . ARG A 1 276 ? -14.333 15.279 -22.089 1.00 59.06 276 ARG A N 1
ATOM 2161 C CA . ARG A 1 276 ? -15.299 14.212 -21.783 1.00 59.06 276 ARG A CA 1
ATOM 2162 C C . ARG A 1 276 ? -14.983 13.541 -20.450 1.00 59.06 276 ARG A C 1
ATOM 2164 O O . ARG A 1 276 ? -15.877 13.408 -19.627 1.00 59.06 276 ARG A O 1
ATOM 2171 N N . SER A 1 277 ? -13.716 13.211 -20.202 1.00 56.84 277 SER A N 1
ATOM 2172 C CA . SER A 1 277 ? -13.273 12.639 -18.925 1.00 56.84 277 SER A CA 1
ATOM 2173 C C . SER A 1 277 ? -13.604 13.555 -17.735 1.00 56.84 277 SER A C 1
ATOM 2175 O O . SER A 1 277 ? -14.194 13.095 -16.763 1.00 56.84 277 SER A O 1
ATOM 2177 N N . ARG A 1 278 ? -13.341 14.869 -17.828 1.00 59.91 278 ARG A N 1
ATOM 2178 C CA . ARG A 1 278 ? -13.682 15.830 -16.758 1.00 59.91 278 ARG A CA 1
ATOM 2179 C C . ARG A 1 278 ? -15.184 15.973 -16.512 1.00 59.91 278 ARG A C 1
ATOM 2181 O O . ARG A 1 278 ? -15.594 16.053 -15.359 1.00 59.91 278 ARG A O 1
ATOM 2188 N N . VAL A 1 279 ? -15.992 16.029 -17.572 1.00 60.59 279 VAL A N 1
ATOM 2189 C CA . VAL A 1 279 ? -17.456 16.138 -17.451 1.00 60.59 279 VAL A CA 1
ATOM 2190 C C . VAL A 1 279 ? -18.035 14.865 -16.841 1.00 60.59 279 VAL A C 1
ATOM 2192 O O . VAL A 1 279 ? -18.821 14.952 -15.905 1.00 60.59 279 VAL A O 1
ATOM 2195 N N . MET A 1 280 ? -17.587 13.693 -17.297 1.00 56.81 280 MET A N 1
ATOM 2196 C CA . MET A 1 280 ? -17.993 12.408 -16.719 1.00 56.81 280 MET A CA 1
ATOM 2197 C C . MET A 1 280 ? -17.563 12.279 -15.256 1.00 56.81 280 MET A C 1
ATOM 2199 O O . MET A 1 280 ? -18.338 11.784 -14.444 1.00 56.81 280 MET A O 1
ATOM 2203 N N . ARG A 1 281 ? -16.368 12.774 -14.902 1.00 54.62 281 ARG A N 1
ATOM 2204 C CA . ARG A 1 281 ? -15.892 12.829 -13.514 1.00 54.62 281 ARG A CA 1
ATOM 2205 C C . ARG A 1 281 ? -16.821 13.669 -12.643 1.00 54.62 281 ARG A C 1
ATOM 2207 O O . ARG A 1 281 ? -17.321 13.159 -11.654 1.00 54.62 281 ARG A O 1
ATOM 2214 N N . ARG A 1 282 ? -17.110 14.909 -13.050 1.00 57.47 282 ARG A N 1
ATOM 2215 C CA . ARG A 1 282 ? -17.980 15.812 -12.283 1.00 57.47 282 ARG A CA 1
ATOM 2216 C C . ARG A 1 282 ? -19.413 15.299 -12.187 1.00 57.47 282 ARG A C 1
ATOM 2218 O O . ARG A 1 282 ? -20.034 15.418 -11.142 1.00 57.47 282 ARG A O 1
ATOM 2225 N N .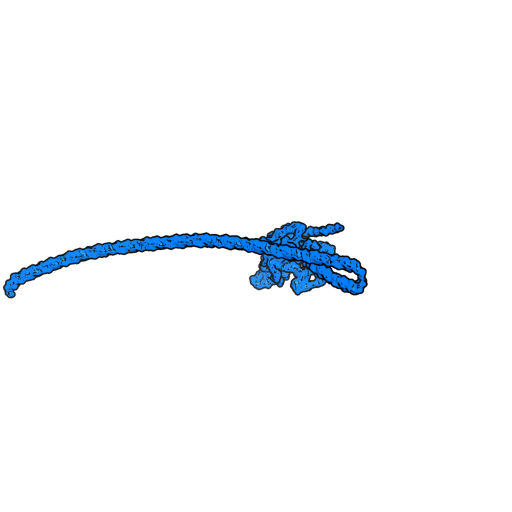 HIS A 1 283 ? -19.933 14.704 -13.259 1.00 60.25 283 HIS A N 1
ATOM 2226 C CA . HIS A 1 283 ? -21.253 14.083 -13.231 1.00 60.25 283 HIS A CA 1
ATOM 2227 C C . HIS A 1 283 ? -21.295 12.916 -12.235 1.00 60.25 283 HIS A C 1
ATOM 2229 O O . HIS A 1 283 ? -22.232 12.821 -11.454 1.00 60.25 283 HIS A O 1
ATOM 2235 N N . ARG A 1 284 ? -20.258 12.070 -12.208 1.00 57.03 284 ARG A N 1
ATOM 2236 C CA . ARG A 1 284 ? -20.167 10.945 -11.271 1.00 57.03 284 ARG A CA 1
ATOM 2237 C C . ARG A 1 284 ? -19.935 11.391 -9.821 1.00 57.03 284 ARG A C 1
ATOM 2239 O O . ARG A 1 284 ? -20.572 10.830 -8.944 1.00 57.03 284 ARG A O 1
ATOM 2246 N N . GLU A 1 285 ? -19.085 12.393 -9.580 1.00 64.25 285 GLU A N 1
ATOM 2247 C CA . GLU A 1 285 ? -18.885 13.013 -8.254 1.00 64.25 285 GLU A CA 1
ATOM 2248 C C . GLU A 1 285 ? -20.223 13.515 -7.697 1.00 64.25 285 GLU A C 1
ATOM 2250 O O . GLU A 1 285 ? -20.622 13.115 -6.612 1.00 64.25 285 GLU A O 1
ATOM 2255 N N . ILE A 1 286 ? -20.980 14.277 -8.494 1.00 72.38 286 ILE A N 1
ATOM 2256 C CA . ILE A 1 286 ? -22.299 14.788 -8.094 1.00 72.38 286 ILE A CA 1
ATOM 2257 C C . ILE A 1 286 ? -23.289 13.643 -7.835 1.00 72.38 286 ILE A C 1
ATOM 2259 O O . ILE A 1 286 ? -24.091 13.724 -6.907 1.00 72.38 286 ILE A O 1
ATOM 2263 N N . VAL A 1 287 ? -23.259 12.576 -8.639 1.00 72.75 287 VAL A N 1
ATOM 2264 C CA . VAL A 1 287 ? -24.137 11.411 -8.443 1.00 72.75 287 VAL A CA 1
ATOM 2265 C C . VAL A 1 287 ? -23.816 10.679 -7.138 1.00 72.75 287 VAL A C 1
ATOM 2267 O O . VAL A 1 287 ? -24.751 10.340 -6.413 1.00 72.75 287 VAL A O 1
ATOM 2270 N N . GLU A 1 288 ? -22.540 10.467 -6.809 1.00 66.62 288 GLU A N 1
ATOM 2271 C CA . GLU A 1 288 ? -22.152 9.832 -5.541 1.00 66.62 288 GLU A CA 1
ATOM 2272 C C . GLU A 1 288 ? -22.418 10.740 -4.339 1.00 66.62 288 GLU A C 1
ATOM 2274 O O . GLU A 1 288 ? -23.048 10.278 -3.395 1.00 66.62 288 GLU A O 1
ATOM 2279 N N . GLU A 1 289 ? -22.084 12.034 -4.396 1.00 72.31 289 GLU A N 1
ATOM 2280 C CA . GLU A 1 289 ? -22.432 12.997 -3.335 1.00 72.31 289 GLU A CA 1
ATOM 2281 C C . GLU A 1 289 ? -23.948 13.018 -3.082 1.00 72.31 289 GLU A C 1
ATOM 2283 O O . GLU A 1 289 ? -24.411 13.010 -1.942 1.00 72.31 289 GLU A O 1
ATOM 2288 N N . THR A 1 290 ? -24.751 12.967 -4.151 1.00 78.06 290 THR A N 1
ATOM 2289 C CA . THR A 1 290 ? -26.215 12.892 -4.039 1.00 78.06 290 THR A CA 1
ATOM 2290 C C . THR A 1 290 ? -26.669 11.571 -3.414 1.00 78.06 290 THR A C 1
ATOM 2292 O O . THR A 1 290 ? -27.643 11.541 -2.657 1.00 78.06 290 THR A O 1
ATOM 2295 N N . ARG A 1 291 ? -25.994 10.460 -3.727 1.00 80.88 291 ARG A N 1
ATOM 2296 C CA . ARG A 1 291 ? -26.301 9.137 -3.171 1.00 80.88 291 ARG A CA 1
ATOM 2297 C C . ARG A 1 291 ? -25.953 9.075 -1.686 1.00 80.88 291 ARG A C 1
ATOM 2299 O O . ARG A 1 291 ? -26.790 8.645 -0.896 1.00 80.88 291 ARG A O 1
ATOM 2306 N N . GLU A 1 292 ? -24.774 9.559 -1.310 1.00 78.25 292 GLU A N 1
ATOM 2307 C CA . GLU A 1 292 ? -24.305 9.652 0.072 1.00 78.25 292 GLU A CA 1
ATOM 2308 C C . GLU A 1 292 ? -25.238 10.534 0.903 1.00 78.25 292 GLU A C 1
ATOM 2310 O O . GLU A 1 292 ? -25.778 10.062 1.906 1.00 78.25 292 GLU A O 1
ATOM 2315 N N . ALA A 1 293 ? -25.562 11.737 0.419 1.00 77.00 293 ALA A N 1
ATOM 2316 C CA . ALA A 1 293 ? -26.495 12.644 1.086 1.00 77.00 293 ALA A CA 1
ATOM 2317 C C . ALA A 1 293 ? -27.882 12.012 1.300 1.00 77.00 293 ALA A C 1
ATOM 2319 O O . ALA A 1 293 ? -28.494 12.185 2.356 1.00 77.00 293 ALA A O 1
ATOM 2320 N N . ARG A 1 294 ? -28.385 11.225 0.335 1.00 86.00 294 ARG A N 1
ATOM 2321 C CA . ARG A 1 294 ? -29.642 10.472 0.502 1.00 86.00 294 ARG A CA 1
ATOM 2322 C C . ARG A 1 294 ? -29.530 9.407 1.589 1.00 86.00 294 ARG A C 1
ATOM 2324 O O . ARG A 1 294 ? -30.430 9.303 2.421 1.00 86.00 294 ARG A O 1
ATOM 2331 N N . THR A 1 295 ? -28.444 8.636 1.604 1.00 85.75 295 THR A N 1
ATOM 2332 C CA . THR A 1 295 ? -28.245 7.591 2.621 1.00 85.75 295 THR A CA 1
ATOM 2333 C C . THR A 1 295 ? -28.057 8.167 4.023 1.00 85.75 295 THR A C 1
ATOM 2335 O O . THR A 1 295 ? -28.580 7.615 4.991 1.00 85.75 295 THR A O 1
ATOM 2338 N N . GLU A 1 296 ? -27.362 9.297 4.150 1.00 83.44 296 GLU A N 1
ATOM 2339 C CA . GLU A 1 296 ? -27.186 9.996 5.420 1.00 83.44 296 GLU A CA 1
ATOM 2340 C C . GLU A 1 296 ? -28.513 10.568 5.925 1.00 83.44 296 GLU A C 1
ATOM 2342 O O . GLU A 1 296 ? -28.867 10.367 7.088 1.00 83.44 296 GLU A O 1
ATOM 2347 N N . ALA A 1 297 ? -29.305 11.179 5.038 1.00 87.00 297 ALA A N 1
ATOM 2348 C CA . ALA A 1 297 ? -30.640 11.661 5.374 1.00 87.00 297 ALA A CA 1
ATOM 2349 C C . ALA A 1 297 ? -31.565 10.527 5.848 1.00 87.00 297 ALA A C 1
ATOM 2351 O O . ALA A 1 297 ? -32.341 10.714 6.787 1.00 87.00 297 ALA A O 1
ATOM 2352 N N . GLU A 1 298 ? -31.482 9.340 5.242 1.00 90.12 298 GLU A N 1
ATOM 2353 C CA . GLU A 1 298 ? -32.266 8.180 5.673 1.00 90.12 298 GLU A CA 1
ATOM 2354 C C . GLU A 1 298 ? -31.821 7.663 7.051 1.00 90.12 298 GLU A C 1
ATOM 2356 O O . GLU A 1 298 ? -32.659 7.401 7.915 1.00 90.12 298 GLU A O 1
ATOM 2361 N N . ARG A 1 299 ? -30.508 7.588 7.306 1.00 90.25 299 ARG A N 1
ATOM 2362 C CA . ARG A 1 299 ? -29.970 7.224 8.630 1.00 90.25 299 ARG A CA 1
ATOM 2363 C C . ARG A 1 299 ? -30.381 8.224 9.706 1.00 90.25 299 ARG A C 1
ATOM 2365 O O . ARG A 1 299 ? -30.783 7.812 10.792 1.00 90.25 299 ARG A O 1
ATOM 2372 N N . ALA A 1 300 ? -30.318 9.520 9.405 1.00 86.50 300 ALA A N 1
ATOM 2373 C CA . ALA A 1 300 ? -30.746 10.571 10.321 1.00 86.50 300 ALA A CA 1
ATOM 2374 C C . ALA A 1 300 ? -32.238 10.435 10.666 1.00 86.50 300 ALA A C 1
ATOM 2376 O O . ALA A 1 300 ? -32.599 10.512 11.839 1.00 86.50 300 ALA A O 1
ATOM 2377 N N . ARG A 1 301 ? -33.095 10.144 9.675 1.00 92.12 301 ARG A N 1
ATOM 2378 C CA . ARG A 1 301 ? -34.529 9.885 9.901 1.00 92.12 301 ARG A CA 1
ATOM 2379 C C . ARG A 1 301 ? -34.760 8.695 10.829 1.00 92.12 301 ARG A C 1
ATOM 2381 O O . ARG A 1 301 ? -35.487 8.844 11.805 1.00 92.12 301 ARG A O 1
ATOM 2388 N N . ARG A 1 302 ? -34.092 7.562 10.582 1.00 93.06 302 ARG A N 1
ATOM 2389 C CA . ARG A 1 302 ? -34.197 6.370 11.445 1.00 93.06 302 ARG A CA 1
ATOM 2390 C C . ARG A 1 302 ? -33.741 6.653 12.875 1.00 93.06 302 ARG A C 1
ATOM 2392 O O . ARG A 1 302 ? -34.378 6.209 13.821 1.00 93.06 302 ARG A O 1
ATOM 2399 N N . ARG A 1 303 ? -32.671 7.436 13.047 1.00 90.50 303 ARG A N 1
ATOM 2400 C CA . ARG A 1 303 ? -32.172 7.810 14.378 1.00 90.50 303 ARG A CA 1
ATOM 2401 C C . ARG A 1 303 ? -33.137 8.727 15.128 1.00 90.50 303 ARG A C 1
ATOM 2403 O O . ARG A 1 303 ? -33.319 8.556 16.325 1.00 90.50 303 ARG A O 1
ATOM 2410 N N . VAL A 1 304 ? -33.773 9.675 14.437 1.00 92.25 304 VAL A N 1
ATOM 2411 C CA . VAL A 1 304 ? -34.823 10.521 15.032 1.00 92.25 304 VAL A CA 1
ATOM 2412 C C . VAL A 1 304 ? -36.022 9.681 15.468 1.00 92.25 304 VAL A C 1
ATOM 2414 O O . VAL A 1 304 ? -36.567 9.918 16.541 1.00 92.25 304 VAL A O 1
ATOM 2417 N N . GLU A 1 305 ? -36.428 8.704 14.661 1.00 93.25 305 GLU A N 1
ATOM 2418 C CA . GLU A 1 305 ? -37.528 7.794 14.991 1.00 93.25 305 GLU A CA 1
ATOM 2419 C C . GLU A 1 305 ? -37.200 6.913 16.204 1.00 93.25 305 GLU A C 1
ATOM 2421 O O . GLU A 1 305 ? -38.006 6.820 17.127 1.00 93.25 305 GLU A O 1
ATOM 2426 N N . GLN A 1 306 ? -35.979 6.375 16.266 1.00 92.75 306 GLN A N 1
ATOM 2427 C CA . GLN A 1 306 ? -35.498 5.617 17.419 1.00 92.75 306 GLN A CA 1
ATOM 2428 C C . GLN A 1 306 ? -35.494 6.462 18.702 1.00 92.75 306 GLN A C 1
ATOM 2430 O O . GLN A 1 306 ? -36.078 6.051 19.699 1.00 92.75 306 GLN A O 1
ATOM 2435 N N . ILE A 1 307 ? -34.913 7.667 18.665 1.00 90.88 307 ILE A N 1
ATOM 2436 C CA . ILE A 1 307 ? -34.875 8.568 19.831 1.00 90.88 307 ILE A CA 1
ATOM 2437 C C . ILE A 1 307 ? -36.291 8.938 20.284 1.00 90.88 307 ILE A C 1
ATOM 2439 O O . ILE A 1 307 ? -36.555 9.034 21.478 1.00 90.88 307 ILE A O 1
ATOM 2443 N N . ARG A 1 308 ? -37.228 9.143 19.349 1.00 93.81 308 ARG A N 1
ATOM 2444 C CA . ARG A 1 308 ? -38.633 9.395 19.702 1.00 93.81 308 ARG A CA 1
ATOM 2445 C C . ARG A 1 308 ? -39.253 8.214 20.442 1.00 93.81 308 ARG A C 1
ATOM 2447 O O . ARG A 1 308 ? -39.934 8.452 21.431 1.00 93.81 308 ARG A O 1
ATOM 2454 N N . SER A 1 309 ? -39.000 6.986 19.989 1.00 92.31 309 SER A N 1
ATOM 2455 C CA . SER A 1 309 ? -39.474 5.776 20.667 1.00 92.31 309 SER A CA 1
ATOM 2456 C C . SER A 1 309 ? -38.867 5.632 22.064 1.00 92.31 309 SER A C 1
ATOM 2458 O O . SER A 1 309 ? -39.593 5.340 23.006 1.00 92.31 309 SER A O 1
ATOM 2460 N N . GLU A 1 310 ? -37.559 5.862 22.208 1.00 91.69 310 GLU A N 1
ATOM 2461 C CA . GLU A 1 310 ? -36.859 5.798 23.499 1.00 91.69 310 GLU A CA 1
ATOM 2462 C C . GLU A 1 310 ? -37.423 6.832 24.485 1.00 91.69 310 GLU A C 1
ATOM 2464 O O . GLU A 1 310 ? -37.788 6.486 25.605 1.00 91.69 310 GLU A O 1
ATOM 2469 N N . LEU A 1 311 ? -37.607 8.082 24.042 1.00 92.12 311 LEU A N 1
ATOM 2470 C CA . LEU A 1 311 ? -38.205 9.140 24.863 1.00 92.12 311 LEU A CA 1
ATOM 2471 C C . LEU A 1 311 ? -39.663 8.857 25.243 1.00 92.12 311 LEU A C 1
ATOM 2473 O O . LEU A 1 311 ? -40.124 9.320 26.286 1.00 92.12 311 LEU A O 1
ATOM 2477 N N . GLU A 1 312 ? -40.422 8.165 24.393 1.00 94.50 312 GLU A N 1
ATOM 2478 C CA . GLU A 1 312 ? -41.803 7.796 24.704 1.00 94.50 312 GLU A CA 1
ATOM 2479 C C . GLU A 1 312 ? -41.861 6.721 25.797 1.00 94.50 312 GLU A C 1
ATOM 2481 O O . GLU A 1 312 ? -42.667 6.838 26.721 1.00 94.50 312 GLU A O 1
ATOM 2486 N N . GLU A 1 313 ? -40.983 5.720 25.733 1.00 93.19 313 GLU A N 1
ATOM 2487 C CA . GLU A 1 313 ? -40.868 4.693 26.773 1.00 93.19 313 GLU A CA 1
ATOM 2488 C C . GLU A 1 313 ? -40.356 5.284 28.094 1.00 93.19 313 GLU A C 1
ATOM 2490 O O . GLU A 1 313 ? -40.992 5.089 29.129 1.00 93.19 313 GLU A O 1
ATOM 2495 N N . GLU A 1 314 ? -39.316 6.126 28.065 1.00 92.19 314 GLU A N 1
ATOM 2496 C CA . GLU A 1 314 ? -38.843 6.833 29.265 1.00 92.19 314 GLU A CA 1
ATOM 2497 C C . GLU A 1 314 ? -39.949 7.686 29.904 1.00 92.19 314 GLU A C 1
ATOM 2499 O O . GLU A 1 314 ? -40.109 7.706 31.125 1.00 92.19 314 GLU A O 1
ATOM 2504 N N . ARG A 1 315 ? -40.768 8.371 29.092 1.00 93.69 315 ARG A N 1
ATOM 2505 C CA . ARG A 1 315 ? -41.924 9.131 29.594 1.00 93.69 315 ARG A CA 1
ATOM 2506 C C . ARG A 1 315 ? -42.951 8.235 30.279 1.00 93.69 315 ARG A C 1
ATOM 2508 O O . ARG A 1 315 ? -43.485 8.635 31.314 1.00 93.69 315 ARG A O 1
ATOM 2515 N N . LYS A 1 316 ? -43.241 7.054 29.722 1.00 94.50 316 LYS A N 1
ATOM 2516 C CA . LYS A 1 316 ? -44.161 6.083 30.338 1.00 94.50 316 LYS A CA 1
ATOM 2517 C C . LYS A 1 316 ? -43.612 5.576 31.669 1.00 94.50 316 LYS A C 1
ATOM 2519 O O . LYS A 1 316 ? -44.375 5.471 32.627 1.00 94.50 316 LYS A O 1
ATOM 2524 N N . ASP A 1 317 ? -42.314 5.315 31.752 1.00 92.25 317 ASP A N 1
ATOM 2525 C CA . ASP A 1 317 ? -41.680 4.829 32.978 1.00 92.25 317 ASP A CA 1
ATOM 2526 C C . ASP A 1 317 ? -41.636 5.898 34.073 1.00 92.25 317 ASP A C 1
ATOM 2528 O O . ASP A 1 317 ? -41.992 5.616 35.219 1.00 92.25 317 ASP A O 1
ATOM 2532 N N . ILE A 1 318 ? -41.315 7.148 33.722 1.00 90.00 318 ILE A N 1
ATOM 2533 C CA . ILE A 1 318 ? -41.395 8.284 34.652 1.00 90.00 318 ILE A CA 1
ATOM 2534 C C . ILE A 1 318 ? -42.828 8.454 35.168 1.00 90.00 318 ILE A C 1
ATOM 2536 O O . ILE A 1 318 ? -43.032 8.637 36.368 1.00 90.00 318 ILE A O 1
ATOM 2540 N N . GLN A 1 319 ? -43.827 8.367 34.286 1.00 92.69 319 GLN A N 1
ATOM 2541 C CA . GLN A 1 319 ? -45.229 8.498 34.680 1.00 92.69 319 GLN A CA 1
ATOM 2542 C C . GLN A 1 319 ? -45.645 7.398 35.669 1.00 92.69 319 GLN A C 1
ATOM 2544 O O . GLN A 1 319 ? -46.226 7.708 36.709 1.00 92.69 319 GLN A O 1
ATOM 2549 N N . LYS A 1 320 ? -45.284 6.136 35.398 1.00 93.81 320 LYS A N 1
ATOM 2550 C CA . LYS A 1 320 ? -45.535 5.011 36.314 1.00 93.81 320 LYS A CA 1
ATOM 2551 C C . LYS A 1 320 ? -44.839 5.197 37.663 1.00 93.81 320 LYS A C 1
ATOM 2553 O O . LYS A 1 320 ? -45.436 4.914 38.698 1.00 93.81 320 LYS A O 1
ATOM 2558 N N . ALA A 1 321 ? -43.596 5.681 37.668 1.00 91.44 321 ALA A N 1
ATOM 2559 C CA . ALA A 1 321 ? -42.854 5.933 38.901 1.00 91.44 321 ALA A CA 1
ATOM 2560 C C . ALA A 1 321 ? -43.535 7.011 39.762 1.00 91.44 321 ALA A C 1
ATOM 2562 O O . ALA A 1 321 ? -43.728 6.809 40.960 1.00 91.44 321 ALA A O 1
ATOM 2563 N N . ILE A 1 322 ? -43.975 8.114 39.143 1.00 92.31 322 ILE A N 1
ATOM 2564 C CA . ILE A 1 322 ? -44.717 9.185 39.828 1.00 92.31 322 ILE A CA 1
ATOM 2565 C C . ILE A 1 322 ? -46.038 8.660 40.404 1.00 92.31 322 ILE A C 1
ATOM 2567 O O . ILE A 1 322 ? -46.413 9.029 41.517 1.00 92.31 322 ILE A O 1
ATOM 2571 N N . GLU A 1 323 ? -46.765 7.824 39.660 1.00 93.56 323 GLU A N 1
ATOM 2572 C CA . GLU A 1 323 ? -48.013 7.212 40.132 1.00 93.56 323 GLU A CA 1
ATOM 2573 C C . GLU A 1 323 ? -47.772 6.294 41.336 1.00 93.56 323 GLU A C 1
ATOM 2575 O O . GLU A 1 323 ? -48.434 6.460 42.361 1.00 93.56 323 GLU A O 1
ATOM 2580 N N . SER A 1 324 ? -46.764 5.422 41.267 1.00 90.75 324 SER A N 1
ATOM 2581 C CA . SER A 1 324 ? -46.376 4.544 42.378 1.00 90.75 324 SER A CA 1
ATOM 2582 C C . SER A 1 324 ? -46.001 5.335 43.635 1.00 90.75 324 SER A C 1
ATOM 2584 O O . SER A 1 324 ? -46.476 5.032 44.729 1.00 90.75 324 SER A O 1
ATOM 2586 N N . GLU A 1 325 ? -45.193 6.391 43.496 1.00 91.38 325 GLU A N 1
ATOM 2587 C CA . GLU A 1 325 ? -44.774 7.226 44.628 1.00 91.38 325 GLU A CA 1
ATOM 2588 C C . GLU A 1 325 ? -45.965 7.973 45.256 1.00 91.38 325 GLU A C 1
ATOM 2590 O O . GLU A 1 325 ? -46.072 8.094 46.482 1.00 91.38 325 GLU A O 1
ATOM 2595 N N . ARG A 1 326 ? -46.911 8.446 44.431 1.00 91.75 326 ARG A N 1
ATOM 2596 C CA . ARG A 1 326 ? -48.153 9.072 44.915 1.00 91.75 326 ARG A CA 1
ATOM 2597 C C . ARG A 1 326 ? -49.010 8.088 45.701 1.00 91.75 326 ARG A C 1
ATOM 2599 O O . ARG A 1 326 ? -49.503 8.456 46.769 1.00 91.75 326 ARG A O 1
ATOM 2606 N N . GLU A 1 327 ? -49.171 6.863 45.210 1.00 91.94 327 GLU A N 1
ATOM 2607 C CA . GLU A 1 327 ? -49.930 5.821 45.905 1.00 91.94 327 GLU A CA 1
ATOM 2608 C C . GLU A 1 327 ? -49.299 5.446 47.250 1.00 91.94 327 GLU A C 1
ATOM 2610 O O . GLU A 1 327 ? -50.003 5.353 48.259 1.00 91.94 327 GLU A O 1
ATOM 2615 N N . GLU A 1 328 ? -47.977 5.269 47.299 1.00 90.94 328 GLU A N 1
ATOM 2616 C CA . GLU A 1 328 ? -47.250 4.988 48.543 1.00 90.94 328 GLU A CA 1
ATOM 2617 C C . GLU A 1 328 ? -47.388 6.128 49.552 1.00 90.94 328 GLU A C 1
ATOM 2619 O O . GLU A 1 328 ? -47.698 5.902 50.728 1.00 90.94 328 GLU A O 1
ATOM 2624 N N . ARG A 1 329 ? -47.231 7.374 49.094 1.00 90.44 329 ARG A N 1
ATOM 2625 C CA . ARG A 1 329 ? -47.403 8.553 49.944 1.00 90.44 329 ARG A CA 1
ATOM 2626 C C . ARG A 1 329 ? -48.828 8.656 50.480 1.00 90.44 329 ARG A C 1
ATOM 2628 O O . ARG A 1 329 ? -49.011 8.980 51.653 1.00 90.44 329 ARG A O 1
ATOM 2635 N N . GLN A 1 330 ? -49.832 8.355 49.660 1.00 92.69 330 GLN A N 1
ATOM 2636 C CA . GLN A 1 330 ? -51.231 8.373 50.077 1.00 92.69 330 GLN A CA 1
ATOM 2637 C C . GLN A 1 330 ? -51.534 7.282 51.112 1.00 92.69 330 GLN A C 1
ATOM 2639 O O . GLN A 1 330 ? -52.173 7.576 52.124 1.00 92.69 330 GLN A O 1
ATOM 2644 N N . LYS A 1 331 ? -51.008 6.062 50.929 1.00 92.88 331 LYS A N 1
ATOM 2645 C CA . LYS A 1 331 ? -51.097 4.982 51.929 1.00 92.88 331 LYS A CA 1
ATOM 2646 C C . LYS A 1 331 ? -50.454 5.390 53.258 1.00 92.88 331 LYS A C 1
ATOM 2648 O O . LYS A 1 331 ? -51.063 5.219 54.311 1.00 92.88 331 LYS A O 1
ATOM 2653 N N . SER A 1 332 ? -49.269 6.002 53.210 1.00 90.25 332 SER A N 1
ATOM 2654 C CA . SER A 1 332 ? -48.561 6.495 54.401 1.00 90.25 332 SER A CA 1
ATOM 2655 C C . SER A 1 332 ? -49.346 7.582 55.146 1.00 90.25 332 SER A C 1
ATOM 2657 O O . SER A 1 332 ? -49.443 7.557 56.376 1.00 90.25 332 SER A O 1
ATOM 2659 N N . ILE A 1 333 ? -49.963 8.524 54.423 1.00 90.38 333 ILE A N 1
ATOM 2660 C CA . ILE A 1 333 ? -50.823 9.553 55.028 1.00 90.38 333 ILE A CA 1
ATOM 2661 C C . ILE A 1 333 ? -52.029 8.907 55.718 1.00 90.38 333 ILE A C 1
ATOM 2663 O O . ILE A 1 333 ? -52.264 9.191 56.892 1.00 90.38 333 ILE A O 1
ATOM 2667 N N . GLN A 1 334 ? -52.735 7.996 55.041 1.00 91.88 334 GLN A N 1
ATOM 2668 C CA . GLN A 1 334 ? -53.902 7.304 55.603 1.00 91.88 334 GLN A CA 1
ATOM 2669 C C . GLN A 1 334 ? -53.552 6.494 56.859 1.00 91.88 334 GLN A C 1
ATOM 2671 O O . GLN A 1 334 ? -54.282 6.523 57.850 1.00 91.88 334 GLN A O 1
ATOM 2676 N N . GLU A 1 335 ? -52.414 5.796 56.859 1.00 92.19 335 GLU A N 1
ATOM 2677 C CA . GLU A 1 335 ? -51.956 5.041 58.026 1.00 92.19 335 GLU A CA 1
ATOM 2678 C C . GLU A 1 335 ? -51.625 5.967 59.207 1.00 92.19 335 GLU A C 1
ATOM 2680 O O . GLU A 1 335 ? -51.986 5.687 60.354 1.00 92.19 335 GLU A O 1
ATOM 2685 N N . ASN A 1 336 ? -50.977 7.103 58.939 1.00 90.62 336 ASN A N 1
ATOM 2686 C CA . ASN A 1 336 ? -50.667 8.100 59.960 1.00 90.62 336 ASN A CA 1
ATOM 2687 C C . ASN A 1 336 ? -51.929 8.761 60.531 1.00 90.62 336 ASN A C 1
ATOM 2689 O O . ASN A 1 336 ? -52.005 8.980 61.742 1.00 90.62 336 ASN A O 1
ATOM 2693 N N . GLU A 1 337 ? -52.924 9.060 59.696 1.00 91.06 337 GLU A N 1
ATOM 2694 C CA . GLU A 1 337 ? -54.228 9.571 60.131 1.00 91.06 337 GLU A CA 1
ATOM 2695 C C . GLU A 1 337 ? -54.961 8.560 61.009 1.00 91.06 337 GLU A C 1
ATOM 2697 O O . GLU A 1 337 ? -55.434 8.923 62.087 1.00 91.06 337 GLU A O 1
ATOM 2702 N N . LYS A 1 338 ? -54.964 7.281 60.616 1.00 93.56 338 LYS A N 1
ATOM 2703 C CA . LYS A 1 338 ? -55.533 6.197 61.422 1.00 93.56 338 LYS A CA 1
ATOM 2704 C C . LYS A 1 338 ? -54.862 6.107 62.795 1.00 93.56 338 LYS A C 1
ATOM 2706 O O . LYS A 1 338 ? -55.549 6.150 63.812 1.00 93.56 338 LYS A O 1
ATOM 2711 N N . LYS A 1 339 ? -53.525 6.090 62.845 1.00 92.25 339 LYS A N 1
ATOM 2712 C CA . LYS A 1 339 ? -52.764 6.072 64.110 1.00 92.25 339 LYS A CA 1
ATOM 2713 C C . LYS A 1 339 ? -53.045 7.304 64.975 1.00 92.25 339 LYS A C 1
ATOM 2715 O O . LYS A 1 339 ? -53.097 7.202 66.200 1.00 92.25 339 LYS A O 1
ATOM 2720 N N . ARG A 1 340 ? -53.211 8.485 64.368 1.00 90.69 340 ARG A N 1
ATOM 2721 C CA . ARG A 1 340 ? -53.583 9.715 65.091 1.00 90.69 340 ARG A CA 1
ATOM 2722 C C . ARG A 1 340 ? -54.998 9.631 65.659 1.00 90.69 340 ARG A C 1
ATOM 2724 O O . ARG A 1 340 ? -55.188 10.015 66.811 1.00 90.69 340 ARG A O 1
ATOM 2731 N N . ALA A 1 341 ? -55.956 9.118 64.890 1.00 92.00 341 ALA A N 1
ATOM 2732 C CA . ALA A 1 341 ? -57.333 8.928 65.334 1.00 92.00 341 ALA A CA 1
ATOM 2733 C C . ALA A 1 341 ? -57.418 7.931 66.500 1.00 92.00 341 ALA A C 1
ATOM 2735 O O . ALA A 1 341 ? -58.043 8.236 67.511 1.00 92.00 341 ALA A O 1
ATOM 2736 N N . GLU A 1 342 ? -56.710 6.801 66.411 1.00 91.88 342 GLU A N 1
ATOM 2737 C CA . GLU A 1 342 ? -56.617 5.811 67.493 1.00 91.88 342 GLU A CA 1
ATOM 2738 C C . GLU A 1 342 ? -56.042 6.429 68.776 1.00 91.88 342 GLU A C 1
ATOM 2740 O O . GLU A 1 342 ? -56.627 6.300 69.849 1.00 91.88 342 GLU A O 1
ATOM 2745 N N . ARG A 1 343 ? -54.934 7.179 68.677 1.00 91.12 343 ARG A N 1
ATOM 2746 C CA . ARG A 1 343 ? -54.346 7.879 69.835 1.00 91.12 343 ARG A CA 1
ATOM 2747 C C . ARG A 1 343 ? -55.294 8.911 70.442 1.00 91.12 343 ARG A C 1
ATOM 2749 O O . ARG A 1 343 ? -55.349 9.034 71.663 1.00 91.12 343 ARG A O 1
ATOM 2756 N N . LYS A 1 344 ? -56.024 9.657 69.607 1.00 92.56 344 LYS A N 1
ATOM 2757 C CA . LYS A 1 344 ? -57.010 10.644 70.065 1.00 92.56 344 LYS A CA 1
ATOM 2758 C C . LYS A 1 344 ? -58.148 9.966 70.824 1.00 92.56 344 LYS A C 1
ATOM 2760 O O . LYS A 1 344 ? -58.473 10.424 71.911 1.00 92.56 344 LYS A O 1
ATOM 2765 N N . ALA A 1 345 ? -58.676 8.860 70.301 1.00 92.44 345 ALA A N 1
ATOM 2766 C CA . ALA A 1 345 ? -59.736 8.092 70.949 1.00 92.44 345 ALA A CA 1
ATOM 2767 C C . ALA A 1 345 ? -59.305 7.562 72.327 1.00 92.44 345 ALA A C 1
ATOM 2769 O O . ALA A 1 345 ? -60.041 7.713 73.298 1.00 92.44 345 ALA A O 1
ATOM 2770 N N . VAL A 1 346 ? -58.082 7.027 72.442 1.00 92.44 346 VAL A N 1
ATOM 2771 C CA . VAL A 1 346 ? -57.531 6.568 73.732 1.00 92.44 346 VAL A CA 1
ATOM 2772 C C . VAL A 1 346 ? -57.431 7.716 74.743 1.00 92.44 346 VAL A C 1
ATOM 2774 O O . VAL A 1 346 ? -57.797 7.551 75.906 1.00 92.44 346 VAL A O 1
ATOM 2777 N N . LEU A 1 347 ? -56.956 8.889 74.312 1.00 90.69 347 LEU A N 1
ATOM 2778 C CA . LEU A 1 347 ? -56.852 10.064 75.181 1.00 90.69 347 LEU A CA 1
ATOM 2779 C C . LEU A 1 347 ? -58.224 10.606 75.597 1.00 90.69 347 LEU A C 1
ATOM 2781 O O . LEU A 1 347 ? -58.385 11.017 76.745 1.00 90.69 347 LEU A O 1
ATOM 2785 N N . GLU A 1 348 ? -59.202 10.614 74.690 1.00 90.62 348 GLU A N 1
ATOM 2786 C CA . GLU A 1 348 ? -60.579 11.017 74.991 1.00 90.62 348 GLU A CA 1
ATOM 2787 C C . GLU A 1 348 ? -61.213 10.069 76.016 1.00 90.62 348 GLU A C 1
ATOM 2789 O O . GLU A 1 348 ? -61.745 10.537 77.023 1.00 90.62 348 GLU A O 1
ATOM 2794 N N . GLU A 1 349 ? -61.049 8.754 75.852 1.00 92.31 349 GLU A N 1
ATOM 2795 C CA . GLU A 1 349 ? -61.528 7.766 76.824 1.00 92.31 349 GLU A CA 1
ATOM 2796 C C . GLU A 1 349 ? -60.850 7.938 78.199 1.00 92.31 349 GLU A C 1
ATOM 2798 O O . GLU A 1 349 ? -61.501 7.882 79.248 1.00 92.31 349 GLU A O 1
ATOM 2803 N N . GLU A 1 350 ? -59.538 8.197 78.235 1.00 91.31 350 GLU A N 1
ATOM 2804 C CA . GLU A 1 350 ? -58.818 8.457 79.485 1.00 91.31 350 GLU A CA 1
ATOM 2805 C C . GLU A 1 350 ? -59.289 9.758 80.162 1.00 91.31 350 GLU A C 1
ATOM 2807 O O . GLU A 1 350 ? -59.448 9.806 81.390 1.00 91.31 350 GLU A O 1
ATOM 2812 N N . LEU A 1 351 ? -59.543 10.808 79.374 1.00 91.62 351 LEU A N 1
ATOM 2813 C CA . LEU A 1 351 ? -60.069 12.083 79.853 1.00 91.62 351 LEU A CA 1
ATOM 2814 C C . LEU A 1 351 ? -61.466 11.906 80.459 1.00 91.62 351 LEU A C 1
ATOM 2816 O O . LEU A 1 351 ? -61.718 12.413 81.555 1.00 91.62 351 LEU A O 1
ATOM 2820 N N . GLU A 1 352 ? -62.352 11.159 79.800 1.00 90.56 352 GLU A N 1
ATOM 2821 C CA . GLU A 1 352 ? -63.688 10.840 80.311 1.00 90.56 352 GLU A CA 1
ATOM 2822 C C . GLU A 1 352 ? -63.615 10.054 81.620 1.00 90.56 352 GLU A C 1
ATOM 2824 O O . GLU A 1 352 ? -64.255 10.433 82.607 1.00 90.56 352 GLU A O 1
ATOM 2829 N N . ARG A 1 353 ? -62.761 9.023 81.691 1.00 91.19 353 ARG A N 1
ATOM 2830 C CA . ARG A 1 353 ? -62.528 8.253 82.926 1.00 91.19 353 ARG A CA 1
ATOM 2831 C C . ARG A 1 353 ? -62.044 9.148 84.069 1.00 91.19 353 ARG A C 1
ATOM 2833 O O . ARG A 1 353 ? -62.559 9.056 85.190 1.00 91.19 353 ARG A O 1
ATOM 2840 N N . LYS A 1 354 ? -61.079 10.040 83.811 1.00 90.81 354 LYS A N 1
ATOM 2841 C CA . LYS A 1 354 ? -60.572 10.997 84.814 1.00 90.81 354 LYS A CA 1
ATOM 2842 C C . LYS A 1 354 ? -61.636 12.016 85.218 1.00 90.81 354 LYS A C 1
ATOM 2844 O O . LYS A 1 354 ? -61.769 12.303 86.408 1.00 90.81 354 LYS A O 1
ATOM 2849 N N . SER A 1 355 ? -62.419 12.521 84.268 1.00 88.56 355 SER A N 1
ATOM 2850 C CA . SER A 1 355 ? -63.533 13.437 84.523 1.00 88.56 355 SER A CA 1
ATOM 2851 C C . SER A 1 355 ? -64.597 12.779 85.402 1.00 88.56 355 SER A C 1
ATOM 2853 O O . SER A 1 355 ? -64.987 13.350 86.420 1.00 88.56 355 SER A O 1
ATOM 2855 N N . ALA A 1 356 ? -65.013 11.549 85.092 1.00 88.94 356 ALA A N 1
ATOM 2856 C CA . ALA A 1 356 ? -65.964 10.788 85.899 1.00 88.94 356 ALA A CA 1
ATOM 2857 C C . ALA A 1 356 ? -65.435 10.540 87.322 1.00 88.94 356 ALA A C 1
ATOM 2859 O O . ALA A 1 356 ? -66.162 10.726 88.301 1.00 88.94 356 ALA A O 1
ATOM 2860 N N . LYS A 1 357 ? -64.147 10.191 87.461 1.00 91.81 357 LYS A N 1
ATOM 2861 C CA . LYS A 1 357 ? -63.493 10.037 88.771 1.00 91.81 357 LYS A CA 1
ATOM 2862 C C . LYS A 1 357 ? -63.480 11.350 89.559 1.00 91.81 357 LYS A C 1
ATOM 2864 O O . LYS A 1 357 ? -63.803 11.343 90.745 1.00 91.81 357 LYS A O 1
ATOM 2869 N N . ARG A 1 358 ? -63.165 12.476 88.909 1.00 91.50 358 ARG A N 1
ATOM 2870 C CA . ARG A 1 358 ? -63.208 13.812 89.524 1.00 91.50 358 ARG A CA 1
ATOM 2871 C C . ARG A 1 358 ? -64.616 14.157 90.005 1.00 91.50 358 ARG A C 1
ATOM 2873 O O . ARG A 1 358 ? -64.758 14.597 91.137 1.00 91.50 358 ARG A O 1
ATOM 2880 N N . HIS A 1 359 ? -65.647 13.933 89.188 1.00 87.88 359 HIS A N 1
ATOM 2881 C CA . HIS A 1 359 ? -67.036 14.191 89.582 1.00 87.88 359 HIS A CA 1
ATOM 2882 C C . HIS A 1 359 ? -67.443 13.372 90.814 1.00 87.88 359 HIS A C 1
ATOM 2884 O O . HIS A 1 359 ? -68.014 13.936 91.745 1.00 87.88 359 HIS A O 1
ATOM 2890 N N . LYS A 1 360 ? -67.079 12.082 90.870 1.00 89.75 360 LYS A N 1
ATOM 2891 C CA . LYS A 1 360 ? -67.312 11.234 92.053 1.00 89.75 360 LYS A CA 1
ATOM 2892 C C . LYS A 1 360 ? -66.600 11.760 93.303 1.00 89.75 360 LYS A C 1
ATOM 2894 O O . LYS A 1 360 ? -67.211 11.828 94.362 1.00 89.75 360 LYS A O 1
ATOM 2899 N N . LEU A 1 361 ? -65.332 12.160 93.179 1.00 89.94 361 LEU A N 1
ATOM 2900 C CA . LEU A 1 361 ? -64.562 12.729 94.292 1.00 89.94 361 LEU A CA 1
ATOM 2901 C C . LEU A 1 361 ? -65.160 14.049 94.791 1.00 89.94 361 LEU A C 1
ATOM 2903 O O . LEU A 1 361 ? -65.264 14.250 95.995 1.00 89.94 361 LEU A O 1
ATOM 2907 N N . VAL A 1 362 ? -65.584 14.932 93.883 1.00 89.12 362 VAL A N 1
ATOM 2908 C CA . VAL A 1 362 ? -66.227 16.206 94.243 1.00 89.12 362 VAL A CA 1
ATOM 2909 C C . VAL A 1 362 ? -67.569 15.971 94.936 1.00 89.12 362 VAL A C 1
ATOM 2911 O O . VAL A 1 362 ? -67.859 16.653 95.913 1.00 89.12 362 VAL A O 1
ATOM 2914 N N . ALA A 1 363 ? -68.375 15.015 94.465 1.00 87.69 363 ALA A N 1
ATOM 2915 C CA . ALA A 1 363 ? -69.620 14.636 95.132 1.00 87.69 363 ALA A CA 1
ATOM 2916 C C . ALA A 1 363 ? -69.352 14.116 96.554 1.00 87.69 363 ALA A C 1
ATOM 2918 O O . ALA A 1 363 ? -69.898 14.653 97.510 1.00 87.69 363 ALA A O 1
ATOM 2919 N N . SER A 1 364 ? -68.410 13.179 96.702 1.00 88.50 364 SER A N 1
ATOM 2920 C CA . SER A 1 364 ? -68.007 12.655 98.011 1.00 88.50 364 SER A CA 1
ATOM 2921 C C . SER A 1 364 ? -67.477 13.748 98.947 1.00 88.50 364 SER A C 1
ATOM 2923 O O . SER A 1 364 ? -67.802 13.750 100.130 1.00 88.50 364 SER A O 1
ATOM 2925 N N . LEU A 1 365 ? -66.707 14.713 98.434 1.00 88.12 365 LEU A N 1
ATOM 2926 C CA . LEU A 1 365 ? -66.228 15.843 99.229 1.00 88.12 365 LEU A CA 1
ATOM 2927 C C . LEU A 1 365 ? -67.384 16.733 99.709 1.00 88.12 365 LEU A C 1
ATOM 2929 O O . LEU A 1 365 ? -67.365 17.179 100.852 1.00 88.12 365 LEU A O 1
ATOM 2933 N N . LYS A 1 366 ? -68.392 16.985 98.861 1.00 89.44 366 LYS A N 1
ATOM 2934 C CA . LYS A 1 366 ? -69.596 17.733 99.259 1.00 89.44 366 LYS A CA 1
ATOM 2935 C C . LYS A 1 366 ? -70.349 17.022 100.381 1.00 89.44 366 LYS A C 1
ATOM 2937 O O . LYS A 1 366 ? -70.738 17.692 101.333 1.00 89.44 366 LYS A O 1
ATOM 2942 N N . ASP A 1 367 ? -70.490 15.701 100.300 1.00 86.81 367 ASP A N 1
ATOM 2943 C CA . ASP A 1 367 ? -71.135 14.903 101.349 1.00 86.81 367 ASP A CA 1
ATOM 2944 C C . ASP A 1 367 ? -70.360 14.992 102.671 1.00 86.81 367 ASP A C 1
ATOM 2946 O O . ASP A 1 367 ? -70.952 15.231 103.720 1.00 86.81 367 ASP A O 1
ATOM 2950 N N . VAL A 1 368 ? -69.025 14.894 102.628 1.00 86.31 368 VAL A N 1
ATOM 2951 C CA . VAL A 1 368 ? -68.167 15.060 103.816 1.00 86.31 368 VAL A CA 1
ATOM 2952 C C . VAL A 1 368 ? -68.301 16.463 104.413 1.00 86.31 368 VAL A C 1
ATOM 2954 O O . VAL A 1 368 ? -68.397 16.602 105.629 1.00 86.31 368 VAL A O 1
ATOM 2957 N N . ILE A 1 369 ? -68.335 17.513 103.585 1.00 86.38 369 ILE A N 1
ATOM 2958 C CA . ILE A 1 369 ? -68.536 18.892 104.057 1.00 86.38 369 ILE A CA 1
ATOM 2959 C C . ILE A 1 369 ? -69.920 19.049 104.703 1.00 86.38 369 ILE A C 1
ATOM 2961 O O . ILE A 1 369 ? -70.029 19.691 105.746 1.00 86.38 369 ILE A O 1
ATOM 2965 N N . ALA A 1 370 ? -70.967 18.451 104.125 1.00 84.00 370 ALA A N 1
ATOM 2966 C CA . ALA A 1 370 ? -72.310 18.463 104.702 1.00 84.00 370 ALA A CA 1
ATOM 2967 C C . ALA A 1 370 ? -72.343 17.752 106.066 1.00 84.00 370 ALA A C 1
ATOM 2969 O O . ALA A 1 370 ? -72.812 18.338 107.040 1.00 84.00 370 ALA A O 1
ATOM 2970 N N . GLN A 1 371 ? -71.743 16.561 106.165 1.00 83.94 371 GLN A N 1
ATOM 2971 C CA . GLN A 1 371 ? -71.593 15.821 107.424 1.00 83.94 371 GLN A CA 1
ATOM 2972 C C . GLN A 1 371 ? -70.786 16.605 108.467 1.00 83.94 371 GLN A C 1
ATOM 2974 O O . GLN A 1 371 ? -71.149 16.620 109.639 1.00 83.94 371 GLN A O 1
ATOM 2979 N N . GLN A 1 372 ? -69.714 17.301 108.069 1.00 81.19 372 GLN A N 1
ATOM 2980 C CA . GLN A 1 372 ? -68.975 18.191 108.971 1.00 81.19 372 GLN A CA 1
ATOM 2981 C C . GLN A 1 372 ? -69.817 19.387 109.427 1.00 81.19 372 GLN A C 1
ATOM 2983 O O . GLN A 1 372 ? -69.687 19.818 110.572 1.00 81.19 372 GLN A O 1
ATOM 2988 N N . GLY A 1 373 ? -70.674 19.926 108.558 1.00 80.00 373 GLY A N 1
ATOM 2989 C CA . GLY A 1 373 ? -71.631 20.976 108.900 1.00 80.00 373 GLY A CA 1
ATOM 2990 C C . GLY A 1 373 ? -72.672 20.509 109.921 1.00 80.00 373 GLY A C 1
ATOM 2991 O O . GLY A 1 373 ? -72.933 21.219 110.891 1.00 80.00 373 GLY A O 1
ATOM 2992 N N . GLU A 1 374 ? -73.214 19.303 109.746 1.00 78.75 374 GLU A N 1
ATOM 2993 C CA . GLU A 1 374 ? -74.110 18.660 110.715 1.00 78.75 374 GLU A CA 1
ATOM 2994 C C . GLU A 1 374 ? -73.395 18.362 112.036 1.00 78.75 374 GLU A C 1
ATOM 2996 O O . GLU A 1 374 ? -73.890 18.742 113.091 1.00 78.75 374 GLU A O 1
ATOM 3001 N N . ALA A 1 375 ? -72.192 17.784 111.997 1.00 73.25 375 ALA A N 1
ATOM 3002 C CA . ALA A 1 375 ? -71.389 17.529 113.191 1.00 73.25 375 ALA A CA 1
ATOM 3003 C C . ALA A 1 375 ? -71.028 18.825 113.933 1.00 73.25 375 ALA A C 1
ATOM 3005 O O . ALA A 1 375 ? -71.073 18.861 115.158 1.00 73.25 375 ALA A O 1
ATOM 3006 N N . ARG A 1 376 ? -70.721 19.918 113.217 1.00 73.12 376 ARG A N 1
ATOM 3007 C CA . ARG A 1 376 ? -70.533 21.243 113.828 1.00 73.12 376 ARG A CA 1
ATOM 3008 C C . ARG A 1 376 ? -71.809 21.761 114.478 1.00 73.12 376 ARG A C 1
ATOM 3010 O O . ARG A 1 376 ? -71.704 22.308 115.566 1.00 73.12 376 ARG A O 1
ATOM 3017 N N . LYS A 1 377 ? -72.981 21.594 113.855 1.00 72.19 377 LYS A N 1
ATOM 3018 C CA . LYS A 1 377 ? -74.261 21.933 114.499 1.00 72.19 377 LYS A CA 1
ATOM 3019 C C . LYS A 1 377 ? -74.466 21.120 115.770 1.00 72.19 377 LYS A C 1
ATOM 3021 O O . LYS A 1 377 ? -74.706 21.718 116.801 1.00 72.19 377 LYS A O 1
ATOM 3026 N N . VAL A 1 378 ? -74.239 19.806 115.734 1.00 71.44 378 VAL A N 1
ATOM 3027 C CA . VAL A 1 378 ? -74.327 18.939 116.922 1.00 71.44 378 VAL A CA 1
ATOM 3028 C C . VAL A 1 378 ? -73.343 19.366 118.016 1.00 71.44 378 VAL A C 1
ATOM 3030 O O . VAL A 1 378 ? -73.713 19.381 119.180 1.00 71.44 378 VAL A O 1
ATOM 3033 N N . ILE A 1 379 ? -72.109 19.747 117.673 1.00 65.56 379 ILE A N 1
ATOM 3034 C CA . ILE A 1 379 ? -71.115 20.236 118.646 1.00 65.56 379 ILE A CA 1
ATOM 3035 C C . ILE A 1 379 ? -71.501 21.611 119.209 1.00 65.56 379 ILE A C 1
ATOM 3037 O O . ILE A 1 379 ? -71.279 21.857 120.386 1.00 65.56 379 ILE A O 1
ATOM 3041 N N . VAL A 1 380 ? -72.074 22.506 118.401 1.00 63.34 380 VAL A N 1
ATOM 3042 C CA . VAL A 1 380 ? -72.565 23.817 118.861 1.00 63.34 380 VAL A CA 1
ATOM 3043 C C . VAL A 1 380 ? -73.824 23.658 119.723 1.00 63.34 380 VAL A C 1
ATOM 3045 O O . VAL A 1 380 ? -73.927 24.311 120.754 1.00 63.34 380 VAL A O 1
ATOM 3048 N N . ASP A 1 381 ? -74.720 22.738 119.369 1.00 59.84 381 ASP A N 1
ATOM 3049 C CA . ASP A 1 381 ? -75.918 22.395 120.143 1.00 59.84 381 ASP A CA 1
ATOM 3050 C C . ASP A 1 381 ? -75.561 21.639 121.441 1.00 59.84 381 ASP A C 1
ATOM 3052 O O . ASP A 1 381 ? -76.241 21.795 122.451 1.00 59.84 381 ASP A O 1
ATOM 3056 N N . ALA A 1 382 ? -74.461 20.874 121.452 1.00 58.09 382 ALA A N 1
ATOM 3057 C CA . ALA A 1 382 ? -73.891 20.235 122.646 1.00 58.09 382 ALA A CA 1
ATOM 3058 C C . ALA A 1 382 ? -72.949 21.155 123.452 1.00 58.09 382 ALA A C 1
ATOM 3060 O O . ALA A 1 382 ? -72.580 20.815 124.574 1.00 58.09 382 ALA A O 1
ATOM 3061 N N . GLY A 1 383 ? -72.547 22.293 122.879 1.00 53.47 383 GLY A N 1
ATOM 3062 C CA . GLY A 1 383 ? -71.656 23.299 123.464 1.00 53.47 383 GLY A CA 1
ATOM 3063 C C . GLY A 1 383 ? -72.367 24.579 123.912 1.00 53.47 383 GLY A C 1
ATOM 3064 O O . GLY A 1 383 ? -71.709 25.536 124.311 1.00 53.47 383 GLY A O 1
ATOM 3065 N N . GLY A 1 384 ? -73.701 24.617 123.854 1.00 52.56 384 GLY A N 1
ATOM 3066 C CA . GLY A 1 384 ? -74.502 25.599 124.577 1.00 52.56 384 GLY A CA 1
ATOM 3067 C C . GLY A 1 384 ? -74.592 25.203 126.051 1.00 52.56 384 GLY A C 1
ATOM 3068 O O . GLY A 1 384 ? -75.128 24.140 126.351 1.00 52.56 384 GLY A O 1
ATOM 3069 N N . VAL A 1 385 ? -74.116 26.090 126.939 1.00 45.28 385 VAL A N 1
ATOM 3070 C CA . VAL A 1 385 ? -73.775 25.895 128.371 1.00 45.28 385 VAL A CA 1
ATOM 3071 C C . VAL A 1 385 ? -72.399 25.211 128.515 1.00 45.28 385 VAL A C 1
ATOM 3073 O O . VAL A 1 385 ? -72.295 23.994 128.429 1.00 45.28 385 VAL A O 1
ATOM 3076 N N . ASN A 1 386 ? -71.275 25.914 128.681 1.00 42.28 386 ASN A N 1
ATOM 3077 C CA . ASN A 1 386 ? -70.983 27.147 129.428 1.00 42.28 386 ASN A CA 1
ATOM 3078 C C . ASN A 1 386 ? -69.903 27.984 128.735 1.00 42.28 386 ASN A C 1
ATOM 3080 O O . ASN A 1 386 ? -68.891 27.377 128.313 1.00 42.28 386 ASN A O 1
#

pLDDT: mean 85.46, std 14.1, range [30.95, 98.69]

Secondary structure (DSSP, 8-state):
-----PPP-----EEEESS-HHHHHHHHHHHHHHTT--TTT---EEEEE-BS-PPPTTS--B-TTS-TTTBGGGGT-EEEEEE---SHHHHHHHHHHHHTTEEEETTTEEEES--SS-SGGG--EEEETTGGGSTTHHHHHHH-TT--EEEE---B---TTS--SS---TTEEEEEETTTS--EEPPGGGTTPPBTTBPPPHIIIIIIHHHHHHTTSS---SSPPTHHHHHHHHHHHHHHHHHHHHHTT-S-HHHHHHHHHHHHHHHHHHHHHHHHHHHHHHHHHHHHHHHHHHHHHHHHHHHHHHHHHHHHHHHHHHHHHHHHHHHHHHHHHHHHHHHHHHHHHHHHHHHHHHHHHHHHHHHHHHHHHHHHHHHHHHHHHHS---

Organism: Ostreococcus tauri (NCBI:txid70448)

Mean predicted aligned error: 16.35 Å